Protein AF-A0AAE5CNC1-F1 (afdb_monomer_lite)

Structure (mmCIF, N/CA/C/O backbone):
data_AF-A0AAE5CNC1-F1
#
_entry.id   AF-A0AAE5CNC1-F1
#
loop_
_atom_site.group_PDB
_atom_site.id
_atom_site.type_symbol
_atom_site.label_atom_id
_atom_site.label_alt_id
_atom_site.label_comp_id
_atom_site.label_asym_id
_atom_site.label_entity_id
_atom_site.label_seq_id
_atom_site.pdbx_PDB_ins_code
_atom_site.Cartn_x
_atom_site.Cartn_y
_atom_site.Cartn_z
_atom_site.occupancy
_atom_site.B_iso_or_equiv
_atom_site.auth_seq_id
_atom_site.auth_comp_id
_atom_site.auth_asym_id
_atom_site.auth_atom_id
_atom_site.pdbx_PDB_model_num
ATOM 1 N N . MET A 1 1 ? -23.366 7.825 25.114 1.00 61.47 1 MET A N 1
ATOM 2 C CA . MET A 1 1 ? -22.881 6.528 25.658 1.00 61.47 1 MET A CA 1
ATOM 3 C C . MET A 1 1 ? -23.326 5.335 24.809 1.00 61.47 1 MET A C 1
ATOM 5 O O . MET A 1 1 ? -22.465 4.573 24.395 1.00 61.47 1 MET A O 1
ATOM 9 N N . LYS A 1 2 ? -24.623 5.188 24.485 1.00 72.31 2 LYS A N 1
ATOM 10 C CA . LYS A 1 2 ? -25.132 4.086 23.639 1.00 72.31 2 LYS A CA 1
ATOM 11 C C . LYS A 1 2 ? -24.480 4.024 22.246 1.00 72.31 2 LYS A C 1
ATOM 13 O O . LYS A 1 2 ? -24.086 2.941 21.824 1.00 72.31 2 LYS A O 1
ATOM 18 N N . ASP A 1 3 ? -24.280 5.164 21.584 1.00 74.81 3 ASP A N 1
ATOM 19 C CA . ASP A 1 3 ? -23.681 5.199 20.236 1.00 74.81 3 ASP A CA 1
ATOM 20 C C . ASP A 1 3 ? -22.188 4.860 20.231 1.00 74.81 3 ASP A C 1
ATOM 22 O O . ASP A 1 3 ? -21.718 4.138 19.355 1.00 74.81 3 ASP A O 1
ATOM 26 N N . VAL A 1 4 ? -21.455 5.285 21.265 1.00 76.81 4 VAL A N 1
ATOM 27 C CA . VAL A 1 4 ? -20.038 4.928 21.463 1.00 76.81 4 VAL A CA 1
ATOM 28 C C . VAL A 1 4 ? -19.889 3.420 21.672 1.00 76.81 4 VAL A C 1
ATOM 30 O O . VAL A 1 4 ? -19.055 2.787 21.029 1.00 76.81 4 VAL A O 1
ATOM 33 N N . VAL A 1 5 ? -20.738 2.822 22.515 1.00 81.81 5 VAL A N 1
ATOM 34 C CA . VAL A 1 5 ? -20.740 1.369 22.754 1.00 81.81 5 VAL A CA 1
ATOM 35 C C . VAL A 1 5 ? -21.107 0.606 21.478 1.00 81.81 5 VAL A C 1
ATOM 37 O O . VAL A 1 5 ? -20.430 -0.357 21.126 1.00 81.81 5 VAL A O 1
ATOM 40 N N . ARG A 1 6 ? -22.127 1.052 20.733 1.00 82.25 6 ARG A N 1
ATOM 41 C CA . ARG A 1 6 ? -22.517 0.444 19.450 1.00 82.25 6 ARG A CA 1
ATOM 42 C C . ARG A 1 6 ? -21.398 0.535 18.407 1.00 82.25 6 ARG A C 1
ATOM 44 O O . ARG A 1 6 ? -21.170 -0.439 17.688 1.00 82.25 6 ARG A O 1
ATOM 51 N N . SER A 1 7 ? -20.701 1.668 18.329 1.00 83.12 7 SER A N 1
ATOM 52 C CA . SER A 1 7 ? -19.554 1.856 17.433 1.00 83.12 7 SER A CA 1
ATOM 53 C C . SER A 1 7 ? -18.415 0.894 17.781 1.00 83.12 7 SER A C 1
ATOM 55 O O . SER A 1 7 ? -17.940 0.171 16.909 1.00 83.12 7 SER A O 1
ATOM 57 N N . LEU A 1 8 ? -18.065 0.776 19.068 1.00 87.12 8 LEU A N 1
ATOM 58 C CA . LEU A 1 8 ? -17.032 -0.152 19.539 1.00 87.12 8 LEU A CA 1
ATOM 59 C C . LEU A 1 8 ? -17.393 -1.622 19.273 1.00 87.12 8 LEU A C 1
ATOM 61 O O . LEU A 1 8 ? -16.544 -2.394 18.838 1.00 87.12 8 LEU A O 1
ATOM 65 N N . ILE A 1 9 ? -18.651 -2.017 19.492 1.00 89.38 9 ILE A N 1
ATOM 66 C CA . ILE A 1 9 ? -19.127 -3.365 19.143 1.00 89.38 9 ILE A CA 1
ATOM 67 C C . ILE A 1 9 ? -19.008 -3.590 17.631 1.00 89.38 9 ILE A C 1
ATOM 69 O O . ILE A 1 9 ? -18.544 -4.642 17.200 1.00 89.38 9 ILE A O 1
ATOM 73 N N . SER A 1 10 ? -19.390 -2.602 16.817 1.00 91.50 10 SER A N 1
ATOM 74 C CA . SER A 1 10 ? -19.303 -2.696 15.354 1.00 91.50 10 SER A CA 1
ATOM 75 C C . SER A 1 10 ? -17.859 -2.859 14.883 1.00 91.50 10 SER A C 1
ATOM 77 O O . SER A 1 10 ? -17.593 -3.697 14.023 1.00 91.50 10 SER A O 1
ATOM 79 N N . GLU A 1 11 ? -16.933 -2.118 15.492 1.00 93.38 11 GLU A N 1
ATOM 80 C CA . GLU A 1 11 ? -15.494 -2.222 15.257 1.00 93.38 11 GLU A CA 1
ATOM 81 C C . GLU A 1 11 ? -14.955 -3.602 15.654 1.00 93.38 11 GLU A C 1
ATOM 83 O O . GLU A 1 11 ? -14.288 -4.261 14.861 1.00 93.38 11 GLU A O 1
ATOM 88 N N . LEU A 1 12 ? -15.304 -4.097 16.845 1.00 92.88 12 LEU A N 1
ATOM 89 C CA . LEU A 1 12 ? -14.914 -5.433 17.302 1.00 92.88 12 LEU A CA 1
ATOM 90 C C . LEU A 1 12 ? -15.407 -6.541 16.367 1.00 92.88 12 LEU A C 1
ATOM 92 O O . LEU A 1 12 ? -14.723 -7.548 16.199 1.00 92.88 12 LEU A O 1
ATOM 96 N N . MET A 1 13 ? -16.565 -6.357 15.728 1.00 94.44 13 MET A N 1
ATOM 97 C CA . MET A 1 13 ? -17.105 -7.307 14.753 1.00 94.44 13 MET A CA 1
ATOM 98 C C . MET A 1 13 ? -16.387 -7.277 13.395 1.00 94.44 13 MET A C 1
ATOM 100 O O . MET A 1 13 ? -16.623 -8.171 12.579 1.00 94.44 13 MET A O 1
ATOM 104 N N . VAL A 1 14 ? -15.504 -6.308 13.127 1.00 95.44 14 VAL A N 1
ATOM 105 C CA . VAL A 1 14 ? -14.698 -6.268 11.893 1.00 95.44 14 VAL A CA 1
ATOM 106 C C . VAL A 1 14 ? -13.729 -7.439 11.841 1.00 95.44 14 VAL A C 1
ATOM 108 O O . VAL A 1 14 ? -13.707 -8.163 10.850 1.00 95.44 14 VAL A O 1
ATOM 111 N N . TYR A 1 15 ? -12.974 -7.672 12.913 1.00 93.56 15 TYR A N 1
ATOM 112 C CA . TYR A 1 15 ? -11.926 -8.694 12.966 1.00 93.56 15 TYR A CA 1
ATOM 113 C C . TYR A 1 15 ? -12.434 -10.132 12.728 1.00 93.56 15 TYR A C 1
ATOM 115 O O . TYR A 1 15 ? -11.883 -10.813 11.862 1.00 93.56 15 TYR A O 1
ATOM 123 N N . PRO A 1 16 ? -13.510 -10.623 13.381 1.00 93.38 16 PRO A N 1
ATOM 124 C CA . PRO A 1 16 ? -14.042 -11.947 13.067 1.00 93.38 16 PRO A CA 1
ATOM 125 C C . PRO A 1 16 ? -14.631 -12.016 11.651 1.00 93.38 16 PRO A C 1
ATOM 127 O O . PRO A 1 16 ? -14.512 -13.050 10.998 1.00 93.38 16 PRO A O 1
ATOM 130 N N . ARG A 1 17 ? -15.220 -10.931 11.119 1.00 94.50 17 ARG A N 1
ATOM 131 C CA . ARG A 1 17 ? -15.707 -10.891 9.725 1.00 94.50 17 ARG A CA 1
ATOM 132 C C . ARG A 1 17 ? -14.564 -10.922 8.715 1.00 94.50 17 ARG A C 1
ATOM 134 O O . ARG A 1 17 ? -14.703 -11.574 7.682 1.00 94.50 17 ARG A O 1
ATOM 141 N N . LEU A 1 18 ? -13.453 -10.257 9.012 1.00 92.94 18 LEU A N 1
ATOM 142 C CA . LEU A 1 18 ? -12.229 -10.305 8.222 1.00 92.94 18 LEU A CA 1
ATOM 143 C C . LEU A 1 18 ? -11.743 -11.760 8.108 1.00 92.94 18 LEU A C 1
ATOM 145 O O . LEU A 1 18 ? -11.615 -12.284 7.003 1.00 92.94 18 LEU A O 1
ATOM 149 N N . VAL A 1 19 ? -11.610 -12.456 9.239 1.00 91.62 19 VAL A N 1
ATOM 150 C CA . VAL A 1 19 ? -11.164 -13.858 9.264 1.00 91.62 19 VAL A CA 1
ATOM 151 C C . VAL A 1 19 ? -12.169 -14.801 8.594 1.00 91.62 19 VAL A C 1
ATOM 153 O O . VAL A 1 19 ? -11.776 -15.644 7.792 1.00 91.62 19 VAL A O 1
ATOM 156 N N . ALA A 1 20 ? -13.464 -14.671 8.890 1.00 93.31 20 ALA A N 1
ATOM 157 C CA . ALA A 1 20 ? -14.476 -15.631 8.446 1.00 93.31 20 ALA A CA 1
ATOM 158 C C . ALA A 1 20 ? -14.982 -15.397 7.014 1.00 93.31 20 ALA A C 1
ATOM 160 O O . ALA A 1 20 ? -15.420 -16.341 6.360 1.00 93.31 20 ALA A O 1
ATOM 161 N N . ARG A 1 21 ? -14.970 -14.151 6.518 1.00 95.12 21 ARG A N 1
ATOM 162 C CA . ARG A 1 21 ? -15.564 -13.796 5.214 1.00 95.12 21 ARG A CA 1
ATOM 163 C C . ARG A 1 21 ? -14.549 -13.299 4.197 1.00 95.12 21 ARG A C 1
ATOM 165 O O . ARG A 1 21 ? -14.706 -13.608 3.021 1.00 95.12 21 ARG A O 1
ATOM 172 N N . VAL A 1 22 ? -13.540 -12.536 4.616 1.00 96.38 22 VAL A N 1
ATOM 173 C CA . VAL A 1 22 ? -12.580 -11.915 3.689 1.00 96.38 22 VAL A CA 1
ATOM 174 C C . VAL A 1 22 ? -11.419 -12.860 3.392 1.00 96.38 22 VAL A C 1
ATOM 176 O O . VAL A 1 22 ? -11.155 -13.137 2.226 1.00 96.38 22 VAL A O 1
ATOM 179 N N . PHE A 1 23 ? -10.766 -13.420 4.416 1.00 95.31 23 PHE A N 1
ATOM 180 C CA . PHE A 1 23 ? -9.594 -14.287 4.223 1.00 95.31 23 PHE A CA 1
ATOM 181 C C . PHE A 1 23 ? -9.854 -15.495 3.306 1.00 95.31 23 PHE A C 1
ATOM 183 O O . PHE A 1 23 ? -9.006 -15.762 2.455 1.00 95.31 23 PHE A O 1
ATOM 190 N N . PRO A 1 24 ? -10.997 -16.212 3.385 1.00 96.50 24 PRO A N 1
ATOM 191 C CA . PRO A 1 24 ? -11.275 -17.307 2.456 1.00 96.50 24 PRO A CA 1
ATOM 192 C C . PRO A 1 24 ? -11.389 -16.843 1.000 1.00 96.50 24 PRO A C 1
ATOM 194 O O . PRO A 1 24 ? -10.926 -17.541 0.101 1.00 96.50 24 PRO A O 1
ATOM 197 N N . LEU A 1 25 ? -11.970 -15.661 0.762 1.00 98.19 25 LEU A N 1
ATOM 198 C CA . LEU A 1 25 ? -12.067 -15.084 -0.580 1.00 98.19 25 LEU A CA 1
ATOM 199 C C . LEU A 1 25 ? -10.680 -14.700 -1.099 1.00 98.19 25 LEU A C 1
ATOM 201 O O . LEU A 1 25 ? -10.316 -15.125 -2.189 1.00 98.19 25 LEU A O 1
ATOM 205 N N . VAL A 1 26 ? -9.881 -13.996 -0.293 1.00 98.12 26 VAL A N 1
ATOM 206 C CA . VAL A 1 26 ? -8.509 -13.606 -0.656 1.00 98.12 26 VAL A CA 1
ATOM 207 C C . VAL A 1 26 ? -7.654 -14.829 -0.987 1.00 98.12 26 VAL A C 1
ATOM 209 O O . VAL A 1 26 ? -7.031 -14.870 -2.042 1.00 98.12 26 VAL A O 1
ATOM 212 N N . ARG A 1 27 ? -7.671 -15.871 -0.143 1.00 96.75 27 ARG A N 1
ATOM 213 C CA . ARG A 1 27 ? -6.916 -17.113 -0.392 1.00 96.75 27 ARG A CA 1
ATOM 214 C C . ARG A 1 27 ? -7.336 -17.806 -1.683 1.00 96.75 27 ARG A C 1
ATOM 216 O O . ARG A 1 27 ? -6.489 -18.370 -2.370 1.00 96.75 27 ARG A O 1
ATOM 223 N N . ARG A 1 28 ? -8.627 -17.775 -2.019 1.00 98.00 28 ARG A N 1
ATOM 224 C CA . ARG A 1 28 ? -9.132 -18.353 -3.267 1.00 98.00 28 ARG A CA 1
ATOM 225 C C . ARG A 1 28 ? -8.610 -17.592 -4.485 1.00 98.00 28 ARG A C 1
ATOM 227 O O . ARG A 1 28 ? -8.131 -18.238 -5.415 1.00 98.00 28 ARG A O 1
ATOM 234 N N . GLU A 1 29 ? -8.677 -16.261 -4.466 1.00 98.56 29 GLU A N 1
ATOM 235 C CA . GLU A 1 29 ? -8.161 -15.425 -5.558 1.00 98.56 29 GLU A CA 1
ATOM 236 C C . GLU A 1 29 ? -6.632 -15.574 -5.688 1.00 98.56 29 GLU A C 1
ATOM 238 O O . GLU A 1 29 ? -6.137 -15.892 -6.767 1.00 98.56 29 GLU A O 1
ATOM 243 N N . LEU A 1 30 ? -5.875 -15.487 -4.586 1.00 98.31 30 LEU A N 1
ATOM 244 C CA . LEU A 1 30 ? -4.420 -15.709 -4.596 1.00 98.31 30 LEU A CA 1
ATOM 245 C C . LEU A 1 30 ? -4.040 -17.123 -5.050 1.00 98.31 30 LEU A C 1
ATOM 247 O O . LEU A 1 30 ? -3.060 -17.299 -5.763 1.00 98.31 30 LEU A O 1
ATOM 251 N N . GLY A 1 31 ? -4.816 -18.145 -4.682 1.00 98.06 31 GLY A N 1
ATOM 252 C CA . GLY A 1 31 ? -4.588 -19.515 -5.140 1.00 98.06 31 GLY A CA 1
ATOM 253 C C . GLY A 1 31 ? -4.765 -19.674 -6.653 1.00 98.06 31 GLY A C 1
ATOM 254 O O . GLY A 1 31 ? -4.045 -20.455 -7.273 1.00 98.06 31 GLY A O 1
ATOM 255 N N . MET A 1 32 ? -5.698 -18.932 -7.257 1.00 98.31 32 MET A N 1
ATOM 256 C CA . MET A 1 32 ? -5.848 -18.865 -8.712 1.00 98.31 32 MET A CA 1
ATOM 257 C C . MET A 1 32 ? -4.643 -18.178 -9.359 1.00 98.31 32 MET A C 1
ATOM 259 O O . MET A 1 32 ? -4.041 -18.757 -10.265 1.00 98.31 32 MET A O 1
ATOM 263 N N . TRP A 1 33 ? -4.251 -17.003 -8.860 1.00 98.62 33 TRP A N 1
ATOM 264 C CA . TRP A 1 33 ? -3.103 -16.264 -9.389 1.00 98.62 33 TRP A CA 1
ATOM 265 C C . TRP A 1 33 ? -1.793 -17.024 -9.225 1.00 98.62 33 TRP A C 1
ATOM 267 O O . TRP A 1 33 ? -1.011 -17.080 -10.164 1.00 98.62 33 TRP A O 1
ATOM 277 N N . LYS A 1 34 ? -1.601 -17.741 -8.114 1.00 98.50 34 LYS A N 1
ATOM 278 C CA . LYS A 1 34 ? -0.426 -18.593 -7.897 1.00 98.50 34 LYS A CA 1
ATOM 279 C C . LYS A 1 34 ? -0.315 -19.709 -8.935 1.00 98.50 34 LYS A C 1
ATOM 281 O O . LYS A 1 34 ? 0.782 -19.991 -9.407 1.00 98.50 34 LYS A O 1
ATOM 286 N N . ARG A 1 35 ? -1.435 -20.344 -9.311 1.00 98.44 35 ARG A N 1
ATOM 287 C CA . ARG A 1 35 ? -1.434 -21.359 -10.381 1.00 98.44 35 ARG A CA 1
ATOM 288 C C . ARG A 1 35 ? -1.055 -20.747 -11.724 1.00 98.44 35 ARG A C 1
ATOM 290 O O . ARG A 1 35 ? -0.232 -21.324 -12.419 1.00 98.44 35 ARG A O 1
ATOM 297 N N . ARG A 1 36 ? -1.610 -19.576 -12.057 1.00 98.44 36 ARG A N 1
ATOM 298 C CA . ARG A 1 36 ? -1.280 -18.869 -13.302 1.00 98.44 36 ARG A CA 1
ATOM 299 C C . ARG A 1 36 ? 0.183 -18.419 -13.331 1.00 98.44 36 ARG A C 1
ATOM 301 O O . ARG A 1 36 ? 0.847 -18.631 -14.334 1.00 98.44 36 ARG A O 1
ATOM 308 N N . ALA A 1 37 ? 0.694 -17.886 -12.221 1.00 98.38 37 ALA A N 1
ATOM 309 C CA . ALA A 1 37 ? 2.098 -17.519 -12.068 1.00 98.38 37 ALA A CA 1
ATOM 310 C C . ALA A 1 37 ? 3.024 -18.724 -12.295 1.00 98.38 37 ALA A C 1
ATOM 312 O O . ALA A 1 37 ? 4.051 -18.599 -12.948 1.00 98.38 37 ALA A O 1
ATOM 313 N N . GLY A 1 38 ? 2.636 -19.921 -11.839 1.00 98.19 38 GLY A N 1
ATOM 314 C CA . GLY A 1 38 ? 3.379 -21.161 -12.091 1.00 98.19 38 GLY A CA 1
ATOM 315 C C . GLY A 1 38 ? 3.513 -21.547 -13.571 1.00 98.19 38 GLY A C 1
ATOM 316 O O . GLY A 1 38 ? 4.393 -22.338 -13.900 1.00 98.19 38 GLY A O 1
ATOM 317 N N . CYS A 1 39 ? 2.683 -20.982 -14.450 1.00 97.88 39 CYS A N 1
ATOM 318 C CA . CYS A 1 39 ? 2.720 -21.196 -15.896 1.00 97.88 39 CYS A CA 1
ATOM 319 C C . CYS A 1 39 ? 3.469 -20.095 -16.662 1.00 97.88 39 CYS A C 1
ATOM 321 O O . CYS A 1 39 ? 3.536 -20.178 -17.884 1.00 97.88 39 CYS A O 1
ATOM 323 N N . ILE A 1 40 ? 4.013 -19.077 -15.982 1.00 98.38 40 ILE A N 1
ATOM 324 C CA . ILE A 1 40 ? 4.817 -18.028 -16.624 1.00 98.38 40 ILE A CA 1
ATOM 325 C C . ILE A 1 40 ? 6.015 -18.684 -17.344 1.00 98.38 40 ILE A C 1
ATOM 327 O O . ILE A 1 40 ? 6.730 -19.441 -16.682 1.00 98.38 40 ILE A O 1
ATOM 331 N N . PRO A 1 41 ? 6.263 -18.424 -18.645 1.00 96.94 41 PRO A N 1
ATOM 332 C CA . PRO A 1 41 ? 7.371 -19.030 -19.392 1.00 96.94 41 PRO A CA 1
ATOM 333 C C . PRO A 1 41 ? 8.751 -18.629 -18.857 1.00 96.94 41 PRO A C 1
ATOM 335 O O . PRO A 1 41 ? 9.569 -19.496 -18.528 1.00 96.94 41 PRO A O 1
ATOM 338 N N . ASP A 1 42 ? 8.983 -17.324 -18.698 1.00 95.62 42 ASP A N 1
ATOM 339 C CA . ASP A 1 42 ? 10.245 -16.777 -18.202 1.00 95.62 42 ASP A CA 1
ATOM 340 C C . ASP A 1 42 ? 10.531 -17.233 -16.760 1.00 95.62 42 ASP A C 1
ATOM 342 O O . ASP A 1 42 ? 9.714 -17.073 -15.849 1.00 95.62 42 ASP A O 1
ATOM 346 N N . GLY A 1 43 ? 11.697 -17.845 -16.544 1.00 94.44 43 GLY A N 1
ATOM 347 C CA . GLY A 1 43 ? 12.048 -18.443 -15.258 1.00 94.44 43 GLY A CA 1
ATOM 348 C C . GLY A 1 43 ? 12.155 -17.432 -14.118 1.00 94.44 43 GLY A C 1
ATOM 349 O O . GLY A 1 43 ? 11.715 -17.728 -13.002 1.00 94.44 43 GLY A O 1
ATOM 350 N N . GLU A 1 44 ? 12.692 -16.247 -14.396 1.00 92.69 44 GLU A N 1
ATOM 351 C CA . GLU A 1 44 ? 12.873 -15.206 -13.392 1.00 92.69 44 GLU A CA 1
ATOM 352 C C . GLU A 1 44 ? 11.552 -14.484 -13.122 1.00 92.69 44 GLU A C 1
ATOM 354 O O . GLU A 1 44 ? 11.161 -14.354 -11.961 1.00 92.69 44 GLU A O 1
ATOM 359 N N . LEU A 1 45 ? 10.787 -14.115 -14.158 1.00 95.88 45 LEU A N 1
ATOM 360 C CA . LEU A 1 45 ? 9.457 -13.519 -13.975 1.00 95.88 45 LEU A CA 1
ATOM 361 C C . LEU A 1 45 ? 8.525 -14.456 -13.194 1.00 95.88 45 LEU A C 1
ATOM 363 O O . LEU A 1 45 ? 7.827 -14.005 -12.282 1.00 95.88 45 LEU A O 1
ATOM 367 N N . ARG A 1 46 ? 8.566 -15.766 -13.484 1.00 97.44 46 ARG A N 1
ATOM 368 C CA . ARG A 1 46 ? 7.832 -16.802 -12.739 1.00 97.44 46 ARG A CA 1
ATOM 369 C C . ARG A 1 46 ? 8.216 -16.818 -11.268 1.00 97.44 46 ARG A C 1
ATOM 371 O O . ARG A 1 46 ? 7.343 -16.826 -10.397 1.00 97.44 46 ARG A O 1
ATOM 378 N N . LYS A 1 47 ? 9.519 -16.839 -10.981 1.00 96.12 47 LYS A N 1
ATOM 379 C CA . LYS A 1 47 ? 10.045 -16.834 -9.613 1.00 96.12 47 LYS A CA 1
ATOM 380 C C . LYS A 1 47 ? 9.570 -15.595 -8.854 1.00 96.12 47 LYS A C 1
ATOM 382 O O . LYS A 1 47 ? 9.064 -15.742 -7.743 1.00 96.12 47 LYS A O 1
ATOM 387 N N . GLN A 1 48 ? 9.669 -14.412 -9.460 1.00 96.25 48 GLN A N 1
ATOM 388 C CA . GLN A 1 48 ? 9.277 -13.156 -8.819 1.00 96.25 48 GLN A CA 1
ATOM 389 C C . GLN A 1 48 ? 7.763 -13.063 -8.574 1.00 96.25 48 GLN A C 1
ATOM 391 O O . GLN A 1 48 ? 7.353 -12.639 -7.492 1.00 96.25 48 GLN A O 1
ATOM 396 N N . ALA A 1 49 ? 6.930 -13.539 -9.507 1.00 97.19 49 ALA A N 1
ATOM 397 C CA . ALA A 1 49 ? 5.473 -13.591 -9.340 1.00 97.19 49 ALA A CA 1
ATOM 398 C C . ALA A 1 49 ? 5.026 -14.591 -8.256 1.00 97.19 49 ALA A C 1
ATOM 400 O O . ALA A 1 49 ? 4.100 -14.332 -7.488 1.00 97.19 49 ALA A O 1
ATOM 401 N N . LEU A 1 50 ? 5.678 -15.754 -8.167 1.00 97.88 50 LEU A N 1
ATOM 402 C CA . LEU A 1 50 ? 5.393 -16.727 -7.108 1.00 97.88 50 LEU A CA 1
ATOM 403 C C . LEU A 1 50 ? 5.845 -16.212 -5.738 1.00 97.88 50 LEU A C 1
ATOM 405 O O . LEU A 1 50 ? 5.123 -16.398 -4.752 1.00 97.88 50 LEU A O 1
ATOM 409 N N . ALA A 1 51 ? 7.011 -15.560 -5.687 1.00 95.31 51 ALA A N 1
ATOM 410 C CA . ALA A 1 51 ? 7.543 -14.948 -4.479 1.00 95.31 51 ALA A CA 1
ATOM 411 C C . ALA A 1 51 ? 6.580 -13.883 -3.944 1.00 95.31 51 ALA A C 1
ATOM 413 O O . ALA A 1 51 ? 6.172 -14.003 -2.789 1.00 95.31 51 ALA A O 1
ATOM 414 N N . SER A 1 52 ? 6.129 -12.942 -4.789 1.00 94.56 52 SER A N 1
ATOM 415 C CA . SER A 1 52 ? 5.226 -11.856 -4.382 1.00 94.56 52 SER A CA 1
ATOM 416 C C . SER A 1 52 ? 3.933 -12.379 -3.750 1.00 94.56 52 SER A C 1
ATOM 418 O O . SER A 1 52 ? 3.514 -11.893 -2.707 1.00 94.56 52 SER A O 1
ATOM 420 N N . ILE A 1 53 ? 3.343 -13.455 -4.280 1.00 94.62 53 ILE A N 1
ATOM 421 C CA . ILE A 1 53 ? 2.153 -14.067 -3.669 1.00 94.62 53 ILE A CA 1
ATOM 422 C C . ILE A 1 53 ? 2.481 -14.756 -2.338 1.00 94.62 53 ILE A C 1
ATOM 424 O O . ILE A 1 53 ? 1.690 -14.698 -1.395 1.00 94.62 53 ILE A O 1
ATOM 428 N N . SER A 1 54 ? 3.601 -15.477 -2.266 1.00 89.88 54 SER A N 1
ATOM 429 C CA . SER A 1 54 ? 3.925 -16.308 -1.102 1.00 89.88 54 SER A CA 1
ATOM 430 C C . SER A 1 54 ? 4.350 -15.510 0.130 1.00 89.88 54 SER A C 1
ATOM 432 O O . SER A 1 54 ? 3.939 -15.871 1.231 1.00 89.88 54 SER A O 1
ATOM 434 N N . SER A 1 55 ? 5.120 -14.433 -0.047 1.00 85.44 55 SER A N 1
ATOM 435 C CA . SER A 1 55 ? 5.642 -13.621 1.056 1.00 85.44 55 SER A CA 1
ATOM 436 C C . SER A 1 55 ? 4.757 -12.421 1.392 1.00 85.44 55 SER A C 1
ATOM 438 O O . SER A 1 55 ? 4.740 -12.003 2.544 1.00 85.44 55 SER A O 1
ATOM 440 N N . LYS A 1 56 ? 3.971 -11.901 0.435 1.00 89.94 56 LYS A N 1
ATOM 441 C CA . LYS A 1 56 ? 3.203 -10.649 0.597 1.00 89.94 56 LYS A CA 1
ATOM 442 C C . LYS A 1 56 ? 1.679 -10.846 0.649 1.00 89.94 56 LYS A C 1
ATOM 444 O O . LYS A 1 56 ? 0.905 -9.894 0.589 1.00 89.94 56 LYS A O 1
ATOM 449 N N . ALA A 1 57 ? 1.197 -12.078 0.865 1.00 88.50 57 ALA A N 1
ATOM 450 C CA . ALA A 1 57 ? -0.243 -12.386 0.949 1.00 88.50 57 ALA A CA 1
ATOM 451 C C . ALA A 1 57 ? -1.015 -11.531 1.980 1.00 88.50 57 ALA A C 1
ATOM 453 O O . ALA A 1 57 ? -2.227 -11.318 1.843 1.00 88.50 57 ALA A O 1
ATOM 454 N N . PHE A 1 58 ? -0.338 -11.051 3.027 1.00 89.38 58 PHE A N 1
ATOM 455 C CA . PHE A 1 58 ? -0.945 -10.213 4.056 1.00 89.38 58 PHE A CA 1
ATOM 456 C C . PHE A 1 58 ? -1.340 -8.819 3.558 1.00 89.38 58 PHE A C 1
ATOM 458 O O . PHE A 1 58 ? -2.337 -8.295 4.060 1.00 89.38 58 PHE A O 1
ATOM 465 N N . HIS A 1 59 ? -0.689 -8.273 2.523 1.00 93.50 59 HIS A N 1
ATOM 466 C CA . HIS A 1 59 ? -1.109 -7.019 1.885 1.00 93.50 59 HIS A CA 1
ATOM 467 C C . HIS A 1 59 ? -2.527 -7.146 1.315 1.00 93.50 59 HIS A C 1
ATOM 469 O O . HIS A 1 59 ? -3.413 -6.340 1.610 1.00 93.50 59 HIS A O 1
ATOM 475 N N . CYS A 1 60 ? -2.789 -8.233 0.581 1.00 95.81 60 CYS A N 1
ATOM 476 C CA . CYS A 1 60 ? -4.110 -8.540 0.033 1.00 95.81 60 CYS A CA 1
ATOM 477 C C . CYS A 1 60 ? -5.164 -8.747 1.132 1.00 95.81 60 CYS A C 1
ATOM 479 O O . CYS A 1 60 ? -6.304 -8.286 1.009 1.00 95.81 60 CYS A O 1
ATOM 481 N N . MET A 1 61 ? -4.797 -9.444 2.214 1.00 92.25 61 MET A N 1
ATOM 482 C CA . MET A 1 61 ? -5.684 -9.691 3.355 1.00 92.25 61 MET A CA 1
ATOM 483 C C . MET A 1 61 ? -6.051 -8.396 4.088 1.00 92.25 61 MET A C 1
ATOM 485 O O . MET A 1 61 ? -7.228 -8.182 4.383 1.00 92.25 61 MET A O 1
ATOM 489 N N . GLY A 1 62 ? -5.062 -7.538 4.346 1.00 91.00 62 GLY A N 1
ATOM 490 C CA . GLY A 1 62 ? -5.232 -6.243 4.996 1.00 91.00 62 GLY A CA 1
ATOM 491 C C . GLY A 1 62 ? -6.060 -5.281 4.150 1.00 91.00 62 GLY A C 1
ATOM 492 O O . GLY A 1 62 ? -7.092 -4.803 4.616 1.00 91.00 62 GLY A O 1
ATOM 493 N N . GLY A 1 63 ? -5.685 -5.060 2.885 1.00 94.06 63 GLY A N 1
ATOM 494 C CA . GLY A 1 63 ? -6.401 -4.151 1.981 1.00 94.06 63 GLY A CA 1
ATOM 495 C C . GLY A 1 63 ? -7.868 -4.540 1.769 1.00 94.06 63 GLY A C 1
ATOM 496 O O . GLY A 1 63 ? -8.755 -3.685 1.730 1.00 94.06 63 GLY A O 1
ATOM 497 N N . SER A 1 64 ? -8.156 -5.845 1.738 1.00 97.62 64 SER A N 1
ATOM 498 C CA . SER A 1 64 ? -9.509 -6.371 1.523 1.00 97.62 64 SER A CA 1
ATOM 499 C C . SER A 1 64 ? -10.475 -6.151 2.695 1.00 97.62 64 SER A C 1
ATOM 501 O O . SER A 1 64 ? -11.679 -6.363 2.530 1.00 97.62 64 SER A O 1
ATOM 503 N N . VAL A 1 65 ? -10.013 -5.688 3.867 1.00 96.44 65 VAL A N 1
ATOM 504 C CA . VAL A 1 65 ? -10.912 -5.313 4.978 1.00 96.44 65 VAL A CA 1
ATOM 505 C C . VAL A 1 65 ? -11.898 -4.217 4.562 1.00 96.44 65 VAL A C 1
ATOM 507 O O . VAL A 1 65 ? -13.048 -4.217 5.001 1.00 96.44 65 VAL A O 1
ATOM 510 N N . LEU A 1 66 ? -11.483 -3.324 3.657 1.00 96.81 66 LEU A N 1
ATOM 511 C CA . LEU A 1 66 ? -12.284 -2.196 3.179 1.00 96.81 66 LEU A CA 1
ATOM 512 C C . LEU A 1 66 ? -13.492 -2.643 2.356 1.00 96.81 66 LEU A C 1
ATOM 514 O O . LEU A 1 66 ? -14.514 -1.958 2.343 1.00 96.81 66 LEU A O 1
ATOM 518 N N . ALA A 1 67 ? -13.441 -3.841 1.768 1.00 96.69 67 ALA A N 1
ATOM 519 C CA . ALA A 1 67 ? -14.574 -4.421 1.059 1.00 96.69 67 ALA A CA 1
ATOM 520 C C . ALA A 1 67 ? -15.773 -4.702 1.988 1.00 96.69 67 ALA A C 1
ATOM 522 O O . ALA A 1 67 ? -16.908 -4.808 1.521 1.00 96.69 67 ALA A O 1
ATOM 523 N N . LEU A 1 68 ? -15.562 -4.756 3.313 1.00 94.62 68 LEU A N 1
ATOM 524 C CA . LEU A 1 68 ? -16.644 -4.830 4.301 1.00 94.62 68 LEU A CA 1
ATOM 525 C C . LEU A 1 68 ? -17.492 -3.552 4.367 1.00 94.62 68 LEU A C 1
ATOM 527 O O . LEU A 1 68 ? -18.584 -3.609 4.935 1.00 94.62 68 LEU A O 1
ATOM 531 N N . LEU A 1 69 ? -17.051 -2.435 3.765 1.00 88.69 69 LEU A N 1
ATOM 532 C CA . LEU A 1 69 ? -17.909 -1.264 3.563 1.00 88.69 69 LEU A CA 1
ATOM 533 C C . LEU A 1 69 ? -19.146 -1.633 2.747 1.00 88.69 69 LEU A C 1
ATOM 535 O O . LEU A 1 69 ? -20.216 -1.124 3.050 1.00 88.69 69 LEU A O 1
ATOM 539 N N . ASN A 1 70 ? -19.036 -2.534 1.767 1.00 88.62 70 ASN A N 1
ATOM 540 C CA . ASN A 1 70 ? -20.151 -2.909 0.900 1.00 88.62 70 ASN A CA 1
ATOM 541 C C . ASN A 1 70 ? -20.307 -4.440 0.819 1.00 88.62 70 ASN A C 1
ATOM 543 O O . ASN A 1 70 ? -19.869 -5.067 -0.150 1.00 88.62 70 ASN A O 1
ATOM 547 N N . PRO A 1 71 ? -20.953 -5.069 1.824 1.00 89.56 71 PRO A N 1
ATOM 548 C CA . PRO A 1 71 ? -21.126 -6.520 1.872 1.00 89.56 71 PRO A CA 1
ATOM 549 C C . PRO A 1 71 ? -21.780 -7.147 0.625 1.00 89.56 71 PRO A C 1
ATOM 551 O O . PRO A 1 71 ? -21.344 -8.237 0.249 1.00 89.56 71 PRO A O 1
ATOM 554 N N . PRO A 1 72 ? -22.767 -6.509 -0.045 1.00 91.06 72 PRO A N 1
ATOM 555 C CA . PRO A 1 72 ? -23.295 -6.999 -1.323 1.00 91.06 72 PRO A CA 1
ATOM 556 C C . PRO A 1 72 ? -22.238 -7.152 -2.428 1.00 91.06 72 PRO A C 1
ATOM 558 O O . PRO A 1 72 ? -22.284 -8.113 -3.192 1.00 91.06 72 PRO A O 1
ATOM 561 N N . HIS A 1 73 ? -21.252 -6.252 -2.483 1.00 93.88 73 HIS A N 1
ATOM 562 C CA . HIS A 1 73 ? -20.183 -6.261 -3.489 1.00 93.88 73 HIS A CA 1
ATOM 563 C C . HIS A 1 73 ? -18.888 -6.918 -3.000 1.00 93.88 73 HIS A C 1
ATOM 565 O O . HIS A 1 73 ? -17.909 -6.955 -3.744 1.00 93.88 73 HIS A O 1
ATOM 571 N N . LEU A 1 74 ? -18.879 -7.486 -1.787 1.00 96.12 74 LEU A N 1
ATOM 572 C CA . LEU A 1 74 ? -17.690 -8.016 -1.113 1.00 96.12 74 LEU A CA 1
ATOM 573 C C . LEU A 1 74 ? -16.822 -8.889 -2.027 1.00 96.12 74 LEU A C 1
ATOM 575 O O . LEU A 1 74 ? -15.621 -8.676 -2.122 1.00 96.12 74 LEU A O 1
ATOM 579 N N . ARG A 1 75 ? -17.423 -9.856 -2.731 1.00 97.12 75 ARG A N 1
ATOM 580 C CA . ARG A 1 75 ? -16.674 -10.772 -3.605 1.00 97.12 75 ARG A CA 1
ATOM 581 C C . ARG A 1 75 ? -16.024 -10.049 -4.788 1.00 97.12 75 ARG A C 1
ATOM 583 O O . ARG A 1 75 ? -14.877 -10.346 -5.094 1.00 97.12 75 ARG A O 1
ATOM 590 N N . LYS A 1 76 ? -16.742 -9.121 -5.432 1.00 96.94 76 LYS A N 1
ATOM 591 C CA . LYS A 1 76 ? -16.212 -8.326 -6.551 1.00 96.94 76 LYS A CA 1
ATOM 592 C C . LYS A 1 76 ? -15.076 -7.416 -6.069 1.00 96.94 76 LYS A C 1
ATOM 594 O O . LYS A 1 76 ? -14.007 -7.413 -6.662 1.00 96.94 76 LYS A O 1
ATOM 599 N N . LEU A 1 77 ? -15.278 -6.722 -4.949 1.00 97.81 77 LEU A N 1
ATOM 600 C CA . LEU A 1 77 ? -14.275 -5.830 -4.363 1.00 97.81 77 LEU A CA 1
ATOM 601 C C . LEU A 1 77 ? -13.008 -6.576 -3.936 1.00 97.81 77 LEU A C 1
ATOM 603 O O . LEU A 1 77 ? -11.917 -6.125 -4.260 1.00 97.81 77 LEU A O 1
ATOM 607 N N . VAL A 1 78 ? -13.131 -7.737 -3.279 1.00 98.56 78 VAL A N 1
ATOM 608 C CA . VAL A 1 78 ? -11.966 -8.575 -2.938 1.00 98.56 78 VAL A CA 1
ATOM 609 C C . VAL A 1 78 ? -11.212 -8.994 -4.199 1.00 98.56 78 VAL A C 1
ATOM 611 O O . VAL A 1 78 ? -9.989 -8.925 -4.214 1.00 98.56 78 VAL A O 1
ATOM 614 N N . LYS A 1 79 ? -11.921 -9.373 -5.269 1.00 98.38 79 LYS A N 1
ATOM 615 C CA . LYS A 1 79 ? -11.303 -9.742 -6.550 1.00 98.38 79 LYS A CA 1
ATOM 616 C C . LYS A 1 79 ? -10.451 -8.602 -7.122 1.00 98.38 79 LYS A C 1
ATOM 618 O O . LYS A 1 79 ? -9.283 -8.816 -7.429 1.00 98.38 79 LYS A O 1
ATOM 623 N N . ALA A 1 80 ? -11.004 -7.387 -7.174 1.00 98.44 80 ALA A N 1
ATOM 624 C CA . ALA A 1 80 ? -10.289 -6.203 -7.653 1.00 98.44 80 ALA A CA 1
ATOM 625 C C . ALA A 1 80 ? -9.097 -5.827 -6.760 1.00 98.44 80 ALA A C 1
ATOM 627 O O . ALA A 1 80 ? -8.013 -5.570 -7.271 1.00 98.44 80 ALA A O 1
ATOM 628 N N . ILE A 1 81 ? -9.282 -5.820 -5.435 1.00 98.69 81 ILE A N 1
ATOM 629 C CA . ILE A 1 81 ? -8.222 -5.474 -4.475 1.00 98.69 81 ILE A CA 1
ATOM 630 C C . ILE A 1 81 ? -7.068 -6.473 -4.565 1.00 98.69 81 ILE A C 1
ATOM 632 O O . ILE A 1 81 ? -5.917 -6.055 -4.630 1.00 98.69 81 ILE A O 1
ATOM 636 N N . VAL A 1 82 ? -7.362 -7.778 -4.609 1.00 98.81 82 VAL A N 1
ATOM 637 C CA . VAL A 1 82 ? -6.329 -8.814 -4.750 1.00 98.81 82 VAL A CA 1
ATOM 638 C C . VAL A 1 82 ? -5.579 -8.646 -6.065 1.00 98.81 82 VAL A C 1
ATOM 640 O O . VAL A 1 82 ? -4.356 -8.711 -6.054 1.00 98.81 82 VAL A O 1
ATOM 643 N N . ALA A 1 83 ? -6.272 -8.393 -7.177 1.00 98.75 83 ALA A N 1
ATOM 644 C CA . ALA A 1 83 ? -5.620 -8.170 -8.463 1.00 98.75 83 ALA A CA 1
ATOM 645 C C . ALA A 1 83 ? -4.684 -6.946 -8.426 1.00 98.75 83 ALA A C 1
ATOM 647 O O . ALA A 1 83 ? -3.494 -7.091 -8.693 1.00 98.75 83 ALA A O 1
ATOM 648 N N . VAL A 1 84 ? -5.176 -5.774 -8.001 1.00 98.81 84 VAL A N 1
ATOM 649 C CA . VAL A 1 84 ? -4.372 -4.536 -7.912 1.00 98.81 84 VAL A CA 1
ATOM 650 C C . VAL A 1 84 ? -3.186 -4.695 -6.958 1.00 98.81 84 VAL A C 1
ATOM 652 O O . VAL A 1 84 ? -2.075 -4.283 -7.287 1.00 98.81 84 VAL A O 1
ATOM 655 N N . GLN A 1 85 ? -3.392 -5.308 -5.789 1.00 98.69 85 GLN A N 1
ATOM 656 C CA . GLN A 1 85 ? -2.307 -5.521 -4.832 1.00 98.69 85 GLN A CA 1
ATOM 657 C C . GLN A 1 85 ? -1.282 -6.536 -5.351 1.00 98.69 85 GLN A C 1
ATOM 659 O O . GLN A 1 85 ? -0.091 -6.322 -5.184 1.00 98.69 85 GLN A O 1
ATOM 664 N N . THR A 1 86 ? -1.719 -7.592 -6.045 1.00 98.62 86 THR A N 1
ATOM 665 C CA . THR A 1 86 ? -0.802 -8.574 -6.650 1.00 98.62 86 THR A CA 1
ATOM 666 C C . THR A 1 86 ? 0.025 -7.943 -7.772 1.00 98.62 86 THR A C 1
ATOM 668 O O . THR A 1 86 ? 1.199 -8.276 -7.899 1.00 98.62 86 THR A O 1
ATOM 671 N N . VAL A 1 87 ? -0.543 -7.009 -8.553 1.00 98.62 87 VAL A N 1
ATOM 672 C CA . VAL A 1 87 ? 0.231 -6.186 -9.502 1.00 98.62 87 VAL A CA 1
ATOM 673 C C . VAL A 1 87 ? 1.301 -5.399 -8.749 1.00 98.62 87 VAL A C 1
ATOM 675 O O . VAL A 1 87 ? 2.473 -5.533 -9.063 1.00 98.62 87 VAL A O 1
ATOM 678 N N . SER A 1 88 ? 0.915 -4.634 -7.726 1.00 98.25 88 SER A N 1
ATOM 679 C CA . SER A 1 88 ? 1.842 -3.845 -6.902 1.00 98.25 88 SER A CA 1
ATOM 680 C C . SER A 1 88 ? 2.987 -4.691 -6.326 1.00 98.25 88 SER A C 1
ATOM 682 O O . SER A 1 88 ? 4.149 -4.379 -6.570 1.00 98.25 88 SER A O 1
ATOM 684 N N . ASP A 1 89 ? 2.673 -5.799 -5.650 1.00 97.75 89 ASP A N 1
ATOM 685 C CA . ASP A 1 89 ? 3.666 -6.673 -5.014 1.00 97.75 89 ASP A CA 1
ATOM 686 C C . ASP A 1 89 ? 4.592 -7.353 -6.038 1.00 97.75 89 ASP A C 1
ATOM 688 O O . ASP A 1 89 ? 5.766 -7.598 -5.760 1.00 97.75 89 ASP A O 1
ATOM 692 N N . TYR A 1 90 ? 4.065 -7.696 -7.218 1.00 97.94 90 TYR A N 1
ATOM 693 C CA . TYR A 1 90 ? 4.856 -8.287 -8.292 1.00 97.94 90 TYR A CA 1
ATOM 694 C C . TYR A 1 90 ? 5.808 -7.267 -8.920 1.00 97.94 90 TYR A C 1
ATOM 696 O O . TYR A 1 90 ? 6.984 -7.570 -9.092 1.00 97.94 90 TYR A O 1
ATOM 704 N N . LEU A 1 91 ? 5.329 -6.058 -9.220 1.00 96.81 91 LEU A N 1
ATOM 705 C CA . LEU A 1 91 ? 6.147 -4.993 -9.801 1.00 96.81 91 LEU A CA 1
ATOM 706 C C . LEU A 1 91 ? 7.254 -4.516 -8.858 1.00 96.81 91 LEU A C 1
ATOM 708 O O . LEU A 1 91 ? 8.357 -4.245 -9.322 1.00 96.81 91 LEU A O 1
ATOM 712 N N . ASP A 1 92 ? 6.977 -4.463 -7.556 1.00 94.25 92 ASP A N 1
ATOM 713 C CA . ASP A 1 92 ? 7.970 -4.184 -6.516 1.00 94.25 92 ASP A CA 1
ATOM 714 C C . ASP A 1 92 ? 9.117 -5.210 -6.575 1.00 94.25 92 ASP A C 1
ATOM 716 O O . ASP A 1 92 ? 10.265 -4.833 -6.790 1.00 94.25 92 ASP A O 1
ATOM 720 N N . ASN A 1 93 ? 8.797 -6.513 -6.579 1.00 94.00 93 ASN A N 1
ATOM 721 C CA . ASN A 1 93 ? 9.800 -7.573 -6.748 1.00 94.00 93 ASN A CA 1
ATOM 722 C C . ASN A 1 93 ? 10.595 -7.450 -8.064 1.00 94.00 93 ASN A C 1
ATOM 724 O O . ASN A 1 93 ? 11.785 -7.767 -8.107 1.00 94.00 93 ASN A O 1
ATOM 728 N N . LEU A 1 94 ? 9.940 -7.042 -9.157 1.00 92.50 94 LEU A N 1
ATOM 729 C CA . LEU A 1 94 ? 10.602 -6.865 -10.449 1.00 92.50 94 LEU A CA 1
ATOM 730 C C . LEU A 1 94 ? 11.547 -5.660 -10.452 1.00 92.50 94 LEU A C 1
ATOM 732 O O . LEU A 1 94 ? 12.664 -5.794 -10.947 1.00 92.50 94 LEU A O 1
ATOM 736 N N . CYS A 1 95 ? 11.145 -4.505 -9.906 1.00 90.00 95 CYS A N 1
ATOM 737 C CA . CYS A 1 95 ? 12.047 -3.354 -9.825 1.00 90.00 95 CYS A CA 1
ATOM 738 C C . CYS A 1 95 ? 13.208 -3.639 -8.855 1.00 90.00 95 CYS A C 1
ATOM 740 O O . CYS A 1 95 ? 14.345 -3.371 -9.236 1.00 90.00 95 CYS A O 1
ATOM 742 N N . ASP A 1 96 ? 12.978 -4.293 -7.708 1.00 84.00 96 ASP A N 1
ATOM 743 C CA . ASP A 1 96 ? 14.048 -4.779 -6.819 1.00 84.00 96 ASP A CA 1
ATOM 744 C C . ASP A 1 96 ? 15.029 -5.681 -7.572 1.00 84.00 96 ASP A C 1
ATOM 746 O O . ASP A 1 96 ? 16.243 -5.481 -7.535 1.00 84.00 96 ASP A O 1
ATOM 750 N N . ARG A 1 97 ? 14.532 -6.659 -8.337 1.00 80.88 97 ARG A N 1
ATOM 751 C CA . ARG A 1 97 ? 15.412 -7.551 -9.097 1.00 80.88 97 ARG A CA 1
ATOM 752 C C . ARG A 1 97 ? 16.174 -6.818 -10.198 1.00 80.88 97 ARG A C 1
ATOM 754 O O . ARG A 1 97 ? 17.367 -7.077 -10.374 1.00 80.88 97 ARG A O 1
ATOM 761 N N . ALA A 1 98 ? 15.510 -5.908 -10.906 1.00 73.19 98 ALA A N 1
ATOM 762 C CA . ALA A 1 98 ? 16.132 -5.081 -11.928 1.00 73.19 98 ALA A CA 1
ATOM 763 C C . ALA A 1 98 ? 17.253 -4.214 -11.344 1.00 73.19 98 ALA A C 1
ATOM 765 O O . ALA A 1 98 ? 18.246 -3.998 -12.039 1.00 73.19 98 ALA A O 1
ATOM 766 N N . THR A 1 99 ? 17.166 -3.793 -10.074 1.00 62.56 99 THR A N 1
ATOM 767 C CA . THR A 1 99 ? 18.282 -3.086 -9.425 1.00 62.56 99 THR A CA 1
ATOM 768 C C . THR A 1 99 ? 19.549 -3.936 -9.319 1.00 62.56 99 THR A C 1
ATOM 770 O O . THR A 1 99 ? 20.663 -3.429 -9.395 1.00 62.56 99 THR A O 1
ATOM 773 N N . VAL A 1 100 ? 19.403 -5.256 -9.206 1.00 60.66 100 VAL A N 1
ATOM 774 C CA . VAL A 1 100 ? 20.546 -6.171 -9.105 1.00 60.66 100 VAL A CA 1
ATOM 775 C C . VAL A 1 100 ? 21.148 -6.470 -10.478 1.00 60.66 100 VAL A C 1
ATOM 777 O O . VAL A 1 100 ? 22.354 -6.674 -10.591 1.00 60.66 100 VAL A O 1
ATOM 780 N N . SER A 1 101 ? 20.323 -6.535 -11.525 1.00 63.62 101 SER A N 1
ATOM 781 C CA . SER A 1 101 ? 20.761 -6.951 -12.863 1.00 63.62 101 SER A CA 1
ATOM 782 C C . SER A 1 101 ? 21.145 -5.798 -13.791 1.00 63.62 101 SER A C 1
ATOM 784 O O . SER A 1 101 ? 21.813 -6.033 -14.796 1.00 63.62 101 SER A O 1
ATOM 786 N N . SER A 1 102 ? 20.708 -4.570 -13.504 1.00 67.81 102 SER A N 1
ATOM 787 C CA . SER A 1 102 ? 20.839 -3.445 -14.433 1.00 67.81 102 SER A CA 1
ATOM 788 C C . SER A 1 102 ? 22.037 -2.558 -14.114 1.00 67.81 102 SER A C 1
ATOM 790 O O . SER A 1 102 ? 22.289 -2.207 -12.964 1.00 67.81 102 SER A O 1
ATOM 792 N N . THR A 1 103 ? 22.734 -2.105 -15.156 1.00 66.75 103 THR A N 1
ATOM 793 C CA . THR A 1 103 ? 23.879 -1.188 -15.034 1.00 66.75 103 THR A CA 1
ATOM 794 C C . THR A 1 103 ? 23.503 0.152 -14.396 1.00 66.75 103 THR A C 1
ATOM 796 O O . THR A 1 103 ? 24.300 0.708 -13.647 1.00 66.75 103 THR A O 1
ATOM 799 N N . TRP A 1 104 ? 22.279 0.643 -14.626 1.00 77.00 104 TRP A N 1
ATOM 800 C CA . TRP A 1 104 ? 21.825 1.937 -14.105 1.00 77.00 104 TRP A CA 1
ATOM 801 C C . TRP A 1 104 ? 21.612 1.964 -12.588 1.00 77.00 104 TRP A C 1
ATOM 803 O O . TRP A 1 104 ? 21.644 3.028 -11.981 1.00 77.00 104 TRP A O 1
ATOM 813 N N . ALA A 1 105 ? 21.397 0.816 -11.951 1.00 73.50 105 ALA A N 1
ATOM 814 C CA . ALA A 1 105 ? 21.024 0.773 -10.541 1.00 73.50 105 ALA A CA 1
ATOM 815 C C . ALA A 1 105 ? 22.197 1.019 -9.588 1.00 73.50 105 ALA A C 1
ATOM 817 O O . ALA A 1 105 ? 21.987 1.421 -8.451 1.00 73.50 105 ALA A O 1
ATOM 818 N N . ASN A 1 106 ? 23.431 0.828 -10.056 1.00 81.00 106 ASN A N 1
ATOM 819 C CA . ASN A 1 106 ? 24.642 1.102 -9.280 1.00 81.00 106 ASN A CA 1
ATOM 820 C C . ASN A 1 106 ? 25.401 2.341 -9.781 1.00 81.00 106 ASN A C 1
ATOM 822 O O . ASN A 1 106 ? 26.347 2.781 -9.130 1.00 81.00 106 ASN A O 1
ATOM 826 N N . ASP A 1 107 ? 24.986 2.923 -10.908 1.00 87.12 107 ASP A N 1
ATOM 827 C CA . ASP A 1 107 ? 25.581 4.134 -11.468 1.00 87.12 107 ASP A CA 1
ATOM 828 C C . ASP A 1 107 ? 24.903 5.385 -10.865 1.00 87.12 107 ASP A C 1
ATOM 830 O O . ASP A 1 107 ? 23.693 5.563 -11.015 1.00 87.12 107 ASP A O 1
ATOM 834 N N . PRO A 1 108 ? 25.646 6.256 -10.153 1.00 88.62 108 PRO A N 1
ATOM 835 C CA . PRO A 1 108 ? 25.109 7.495 -9.597 1.00 88.62 108 PRO A CA 1
ATOM 836 C C . PRO A 1 108 ? 24.960 8.621 -10.636 1.00 88.62 108 PRO A C 1
ATOM 838 O O . PRO A 1 108 ? 24.654 9.753 -10.264 1.00 88.62 108 PRO A O 1
ATOM 841 N N . SER A 1 109 ? 25.216 8.375 -11.923 1.00 89.62 109 SER A N 1
ATOM 842 C CA . SER A 1 109 ? 25.030 9.380 -12.965 1.00 89.62 109 SER A CA 1
ATOM 843 C C . SER A 1 109 ? 23.549 9.727 -13.158 1.00 89.62 109 SER A C 1
ATOM 845 O O . SER A 1 109 ? 22.656 8.887 -13.039 1.00 89.62 109 SER A O 1
ATOM 847 N N . MET A 1 110 ? 23.272 10.988 -13.500 1.00 87.06 110 MET A N 1
ATOM 848 C CA . MET A 1 110 ? 21.899 11.423 -13.782 1.00 87.06 110 MET A CA 1
ATOM 849 C C . MET A 1 110 ? 21.319 10.727 -15.024 1.00 87.06 110 MET A C 1
ATOM 851 O O . MET A 1 110 ? 20.127 10.448 -15.074 1.00 87.06 110 MET A O 1
ATOM 855 N N . ASP A 1 111 ? 22.158 10.389 -16.008 1.00 86.12 111 ASP A N 1
ATOM 856 C CA . ASP A 1 111 ? 21.746 9.623 -17.191 1.00 86.12 111 ASP A CA 1
ATOM 857 C C . ASP A 1 111 ? 21.243 8.218 -16.812 1.00 86.12 111 ASP A C 1
ATOM 859 O O . ASP A 1 111 ? 20.160 7.805 -17.237 1.00 86.12 111 ASP A O 1
ATOM 863 N N . ALA A 1 112 ? 21.975 7.509 -15.946 1.00 88.56 112 ALA A N 1
ATOM 864 C CA . ALA A 1 112 ? 21.533 6.232 -15.397 1.00 88.56 112 ALA A CA 1
ATOM 865 C C . ALA A 1 112 ? 20.241 6.375 -14.582 1.00 88.56 112 ALA A C 1
ATOM 867 O O . ALA A 1 112 ? 19.307 5.594 -14.773 1.00 88.56 112 ALA A O 1
ATOM 868 N N . ALA A 1 113 ? 20.154 7.401 -13.733 1.00 88.50 113 ALA A N 1
ATOM 869 C CA . ALA A 1 113 ? 18.961 7.692 -12.944 1.00 88.50 113 ALA A CA 1
ATOM 870 C C . ALA A 1 113 ? 17.716 7.877 -13.825 1.00 88.50 113 ALA A C 1
ATOM 872 O O . ALA A 1 113 ? 16.681 7.258 -13.574 1.00 88.50 113 ALA A O 1
ATOM 873 N N . CYS A 1 114 ? 17.831 8.674 -14.892 1.00 86.12 114 CYS A N 1
ATOM 874 C CA . CYS A 1 114 ? 16.760 8.897 -15.858 1.00 86.12 114 CYS A CA 1
ATOM 875 C C . CYS A 1 114 ? 16.331 7.589 -16.532 1.00 86.12 114 CYS A C 1
ATOM 877 O O . CYS A 1 114 ? 15.142 7.278 -16.562 1.00 86.12 114 CYS A O 1
ATOM 879 N N . LYS A 1 115 ? 17.283 6.780 -17.016 1.00 85.50 115 LYS A N 1
ATOM 880 C CA . LYS A 1 115 ? 16.990 5.481 -17.648 1.00 85.50 115 LYS A CA 1
ATOM 881 C C . LYS A 1 115 ? 16.291 4.518 -16.689 1.00 85.50 115 LYS A C 1
ATOM 883 O O . LYS A 1 115 ? 15.287 3.913 -17.061 1.00 85.50 115 LYS A O 1
ATOM 888 N N . GLY A 1 116 ? 16.793 4.404 -15.460 1.00 87.69 116 GLY A N 1
ATOM 889 C CA . GLY A 1 116 ? 16.205 3.559 -14.421 1.00 87.69 116 GLY A CA 1
ATOM 890 C C . GLY A 1 116 ? 14.791 3.990 -14.050 1.00 87.69 116 GLY A C 1
ATOM 891 O O . GLY A 1 116 ? 13.880 3.162 -14.001 1.00 87.69 116 GLY A O 1
ATOM 892 N N . PHE A 1 117 ? 14.580 5.299 -13.885 1.00 90.19 117 PHE A N 1
ATOM 893 C CA . PHE A 1 117 ? 13.265 5.860 -13.593 1.00 90.19 117 PHE A CA 1
ATOM 894 C C . PHE A 1 117 ? 12.273 5.548 -14.716 1.00 90.19 117 PHE A C 1
ATOM 896 O O . PHE A 1 117 ? 11.179 5.054 -14.455 1.00 90.19 117 PHE A O 1
ATOM 903 N N . VAL A 1 118 ? 12.658 5.782 -15.973 1.00 87.31 118 VAL A N 1
ATOM 904 C CA . VAL A 1 118 ? 11.811 5.535 -17.151 1.00 87.31 118 VAL A CA 1
ATOM 905 C C . VAL A 1 118 ? 11.479 4.047 -17.290 1.00 87.31 118 VAL A C 1
ATOM 907 O O . VAL A 1 118 ? 10.328 3.699 -17.557 1.00 87.31 118 VAL A O 1
ATOM 910 N N . ALA A 1 119 ? 12.449 3.159 -17.058 1.00 87.06 119 ALA A N 1
ATOM 911 C CA . ALA A 1 119 ? 12.234 1.716 -17.101 1.00 87.06 119 ALA A CA 1
ATOM 912 C C . ALA A 1 119 ? 11.260 1.241 -16.006 1.00 87.06 119 ALA A C 1
ATOM 914 O O . ALA A 1 119 ? 10.300 0.529 -16.314 1.00 87.06 119 ALA A O 1
ATOM 915 N N . CYS A 1 120 ? 11.443 1.672 -14.750 1.00 91.00 120 CYS A N 1
ATOM 916 C CA . CYS A 1 120 ? 10.533 1.287 -13.665 1.00 91.00 120 CYS A CA 1
ATOM 917 C C . CYS A 1 120 ? 9.146 1.948 -13.835 1.00 91.00 120 CYS A C 1
ATOM 919 O O . CYS A 1 120 ? 8.134 1.283 -13.614 1.00 91.00 120 CYS A O 1
ATOM 921 N N . MET A 1 121 ? 9.051 3.180 -14.351 1.00 89.88 121 MET A N 1
ATOM 922 C CA . MET A 1 121 ? 7.765 3.799 -14.708 1.00 89.88 121 MET A CA 1
ATOM 923 C C . MET A 1 121 ? 7.044 3.046 -15.831 1.00 89.88 121 MET A C 1
ATOM 925 O O . MET A 1 121 ? 5.825 2.883 -15.767 1.00 89.88 121 MET A O 1
ATOM 929 N N . SER A 1 122 ? 7.777 2.563 -16.841 1.00 89.50 122 SER A N 1
ATOM 930 C CA . SER A 1 122 ? 7.207 1.802 -17.961 1.00 89.50 122 SER A CA 1
ATOM 931 C C . SER A 1 122 ? 6.486 0.544 -17.483 1.00 89.50 122 SER A C 1
ATOM 933 O O . SER A 1 122 ? 5.383 0.266 -17.951 1.00 89.50 122 SER A O 1
ATOM 935 N N . ILE A 1 123 ? 7.073 -0.206 -16.546 1.00 92.12 123 ILE A N 1
ATOM 936 C CA . ILE A 1 123 ? 6.420 -1.409 -16.019 1.00 92.12 123 ILE A CA 1
ATOM 937 C C . ILE A 1 123 ? 5.307 -1.064 -15.013 1.00 92.12 123 ILE A C 1
ATOM 939 O O . ILE A 1 123 ? 4.261 -1.715 -14.994 1.00 92.12 123 ILE A O 1
ATOM 943 N N . HIS A 1 124 ? 5.459 0.027 -14.249 1.00 95.19 124 HIS A N 1
ATOM 944 C CA . HIS A 1 124 ? 4.426 0.551 -13.344 1.00 95.19 124 HIS A CA 1
ATOM 945 C C . HIS A 1 124 ? 3.192 1.124 -14.043 1.00 95.19 124 HIS A C 1
ATOM 947 O O . HIS A 1 124 ? 2.141 1.285 -13.414 1.00 95.19 124 HIS A O 1
ATOM 953 N N . GLU A 1 125 ? 3.247 1.332 -15.356 1.00 94.62 125 GLU A N 1
ATOM 954 C CA . GLU A 1 125 ? 2.059 1.607 -16.156 1.00 94.62 125 GLU A CA 1
ATOM 955 C C . GLU A 1 125 ? 0.999 0.497 -16.012 1.00 94.62 125 GLU A C 1
ATOM 957 O O . GLU A 1 125 ? -0.199 0.789 -16.065 1.00 94.62 125 GLU A O 1
ATOM 962 N N . ALA A 1 126 ? 1.403 -0.746 -15.713 1.00 97.62 126 ALA A N 1
ATOM 963 C CA . ALA A 1 126 ? 0.479 -1.826 -15.375 1.00 97.62 126 ALA A CA 1
ATOM 964 C C . ALA A 1 126 ? -0.343 -1.517 -14.115 1.00 97.62 126 ALA A C 1
ATOM 966 O O . ALA A 1 126 ? -1.559 -1.705 -14.116 1.00 97.62 126 ALA A O 1
ATOM 967 N N . PHE A 1 127 ? 0.276 -0.973 -13.061 1.00 98.50 127 PHE A N 1
ATOM 968 C CA . PHE A 1 127 ? -0.443 -0.564 -11.850 1.00 98.50 127 PHE A CA 1
ATOM 969 C C . PHE A 1 127 ? -1.445 0.557 -12.149 1.00 98.50 127 PHE A C 1
ATOM 971 O O . PHE A 1 127 ? -2.596 0.494 -11.715 1.00 98.50 127 PHE A O 1
ATOM 978 N N . ARG A 1 128 ? -1.046 1.546 -12.962 1.00 97.19 128 ARG A N 1
ATOM 979 C CA . ARG A 1 128 ? -1.944 2.628 -13.400 1.00 97.19 128 ARG A CA 1
ATOM 980 C C . ARG A 1 128 ? -3.119 2.095 -14.219 1.00 97.19 128 ARG A C 1
ATOM 982 O O . ARG A 1 128 ? -4.252 2.508 -13.997 1.00 97.19 128 ARG A O 1
ATOM 989 N N . CYS A 1 129 ? -2.879 1.144 -15.120 1.00 97.81 129 CYS A N 1
ATOM 990 C CA . CYS A 1 129 ? -3.932 0.491 -15.896 1.00 97.81 129 CYS A CA 1
ATOM 991 C C . CYS A 1 129 ? -4.856 -0.376 -15.028 1.00 97.81 129 CYS A C 1
ATOM 993 O O . CYS A 1 129 ? -6.057 -0.434 -15.296 1.00 97.81 129 CYS A O 1
ATOM 995 N N . ALA A 1 130 ? -4.325 -1.017 -13.981 1.00 98.56 130 ALA A N 1
ATOM 996 C CA . ALA A 1 130 ? -5.095 -1.846 -13.055 1.00 98.56 130 ALA A CA 1
ATOM 997 C C . ALA A 1 130 ? -6.123 -1.034 -12.254 1.00 98.56 130 ALA A C 1
ATOM 999 O O . ALA A 1 130 ? -7.161 -1.574 -11.864 1.00 98.56 130 ALA A O 1
ATOM 1000 N N . VAL A 1 131 ? -5.861 0.253 -12.017 1.00 98.19 131 VAL A N 1
ATOM 1001 C CA . VAL A 1 131 ? -6.770 1.145 -11.285 1.00 98.19 131 VAL A CA 1
ATOM 1002 C C . VAL A 1 131 ? -7.552 2.097 -12.191 1.00 98.19 131 VAL A C 1
ATOM 1004 O O . VAL A 1 131 ? -8.436 2.797 -11.714 1.00 98.19 131 VAL A O 1
ATOM 1007 N N . ASP A 1 132 ? -7.295 2.128 -13.492 1.00 96.94 132 ASP A N 1
ATOM 1008 C CA . ASP A 1 132 ? -8.007 2.995 -14.430 1.00 96.94 132 ASP A CA 1
ATOM 1009 C C . ASP A 1 132 ? -8.522 2.171 -15.616 1.00 96.94 132 ASP A C 1
ATOM 1011 O O . ASP A 1 132 ? -7.761 1.921 -16.549 1.00 96.94 132 ASP A O 1
ATOM 1015 N N . PRO A 1 133 ? -9.808 1.762 -15.634 1.00 96.00 133 PRO A N 1
ATOM 1016 C CA . PRO A 1 133 ? -10.377 0.966 -16.720 1.00 96.00 133 PRO A CA 1
ATOM 1017 C C . PRO A 1 133 ? -10.490 1.717 -18.053 1.00 96.00 133 PRO A C 1
ATOM 1019 O O . PRO A 1 133 ? -10.774 1.078 -19.067 1.00 96.00 133 PRO A O 1
ATOM 1022 N N . THR A 1 134 ? -10.287 3.037 -18.067 1.00 93.44 134 THR A N 1
ATOM 1023 C CA . THR A 1 134 ? -10.321 3.875 -19.277 1.00 93.44 134 THR A CA 1
ATOM 1024 C C . THR A 1 134 ? -8.937 4.065 -19.892 1.00 93.44 134 THR A C 1
ATOM 1026 O O . THR A 1 134 ? -8.822 4.375 -21.077 1.00 93.44 134 THR A O 1
ATOM 1029 N N . ARG A 1 135 ? -7.879 3.817 -19.113 1.00 93.00 135 ARG A N 1
ATOM 1030 C CA . ARG A 1 135 ? -6.493 3.911 -19.569 1.00 93.00 135 ARG A CA 1
ATOM 1031 C C . ARG A 1 135 ? -6.201 2.845 -20.634 1.00 93.00 135 ARG A C 1
ATOM 1033 O O . ARG A 1 135 ? -6.562 1.681 -20.411 1.00 93.00 135 ARG A O 1
ATOM 1040 N N . PRO A 1 136 ? -5.592 3.199 -21.781 1.00 90.19 136 PRO A N 1
ATOM 1041 C CA . PRO A 1 136 ? -5.161 2.221 -22.777 1.00 90.19 136 PRO A CA 1
ATOM 1042 C C . PRO A 1 136 ? -4.125 1.257 -22.195 1.00 90.19 136 PRO A C 1
ATOM 1044 O O . PRO A 1 136 ? -3.270 1.676 -21.420 1.00 90.19 136 PRO A O 1
ATOM 1047 N N . LEU A 1 137 ? -4.188 -0.020 -22.578 1.00 88.62 137 LEU A N 1
ATOM 1048 C CA . LEU A 1 137 ? -3.150 -0.982 -22.206 1.00 88.62 137 LEU A CA 1
ATOM 1049 C C . LEU A 1 137 ? -1.852 -0.650 -22.950 1.00 88.62 137 LEU A C 1
ATOM 1051 O O . LEU A 1 137 ? -1.873 -0.325 -24.139 1.00 88.62 137 LEU A O 1
ATOM 1055 N N . ALA A 1 138 ? -0.731 -0.745 -22.243 1.00 83.31 138 ALA A N 1
ATOM 1056 C CA . ALA A 1 138 ? 0.604 -0.517 -22.775 1.00 83.31 138 ALA A CA 1
ATOM 1057 C C . ALA A 1 138 ? 1.393 -1.837 -22.789 1.00 83.31 138 ALA A C 1
ATOM 1059 O O . ALA A 1 138 ? 1.110 -2.723 -21.986 1.00 83.31 138 ALA A O 1
ATOM 1060 N N . PRO A 1 139 ? 2.412 -1.987 -23.651 1.00 87.50 139 PRO A N 1
ATOM 1061 C CA . PRO A 1 139 ? 3.345 -3.104 -23.550 1.00 87.50 139 PRO A CA 1
ATOM 1062 C C . PRO A 1 139 ? 4.251 -2.905 -22.324 1.00 87.50 139 PRO A C 1
ATOM 1064 O O . PRO A 1 139 ? 5.321 -2.306 -22.426 1.00 87.50 139 PRO A O 1
ATOM 1067 N N . PHE A 1 140 ? 3.806 -3.378 -21.157 1.00 90.69 140 PHE A N 1
ATOM 1068 C CA . PHE A 1 140 ? 4.412 -3.066 -19.854 1.00 90.69 140 PHE A CA 1
ATOM 1069 C C . PHE A 1 140 ? 5.898 -3.440 -19.761 1.00 90.69 140 PHE A C 1
ATOM 1071 O O . PHE A 1 140 ? 6.699 -2.691 -19.206 1.00 90.69 140 PHE A O 1
ATOM 1078 N N . TYR A 1 141 ? 6.288 -4.555 -20.382 1.00 90.19 141 TYR A N 1
ATOM 1079 C 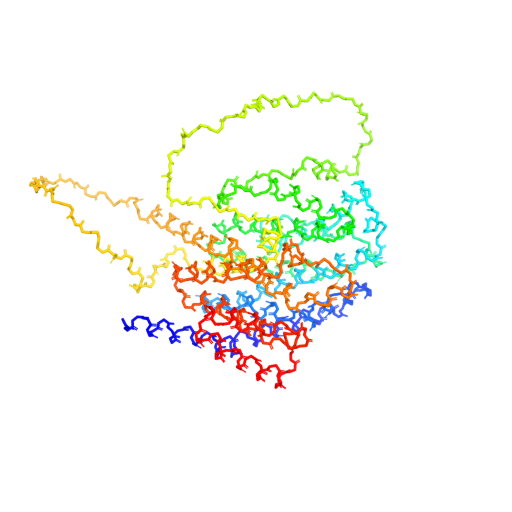CA . TYR A 1 141 ? 7.665 -5.056 -20.386 1.00 90.19 141 TYR A CA 1
ATOM 1080 C C . TYR A 1 141 ? 8.573 -4.415 -21.448 1.00 90.19 141 TYR A C 1
ATOM 1082 O O . TYR A 1 141 ? 9.712 -4.844 -21.587 1.00 90.19 141 TYR A O 1
ATOM 1090 N N . ARG A 1 142 ? 8.128 -3.386 -22.192 1.00 88.31 142 ARG A N 1
ATOM 1091 C CA . ARG A 1 142 ? 8.900 -2.789 -23.308 1.00 88.31 142 ARG A CA 1
ATOM 1092 C C . ARG A 1 142 ? 10.339 -2.416 -22.934 1.00 88.31 142 ARG A C 1
ATOM 1094 O O . ARG A 1 142 ? 11.227 -2.555 -23.767 1.00 88.31 142 ARG A O 1
ATOM 1101 N N . LEU A 1 143 ? 10.546 -1.905 -21.722 1.00 87.06 143 LEU A N 1
ATOM 1102 C CA . LEU A 1 143 ? 11.858 -1.488 -21.212 1.00 87.06 143 LEU A CA 1
ATOM 1103 C C . LEU A 1 143 ? 12.394 -2.412 -20.110 1.00 87.06 143 LEU A C 1
ATOM 1105 O O . LEU A 1 143 ? 13.418 -2.108 -19.501 1.00 87.06 143 LEU A O 1
ATOM 1109 N N . TYR A 1 144 ? 11.702 -3.517 -19.829 1.00 86.19 144 TYR A N 1
ATOM 1110 C CA . TYR A 1 144 ? 12.121 -4.477 -18.817 1.00 86.19 144 TYR A CA 1
ATOM 1111 C C . TYR A 1 144 ? 12.951 -5.592 -19.472 1.00 86.19 144 TYR A C 1
ATOM 1113 O O . TYR A 1 144 ? 12.522 -6.136 -20.493 1.00 86.19 144 TYR A O 1
ATOM 1121 N N . PRO A 1 145 ? 14.110 -5.974 -18.907 1.00 83.94 145 PRO A N 1
ATOM 1122 C CA . PRO A 1 145 ? 14.988 -6.984 -19.493 1.00 83.94 145 PRO A CA 1
ATOM 1123 C C . PRO A 1 145 ? 14.466 -8.408 -19.227 1.00 83.94 145 PRO A C 1
ATOM 1125 O O . PRO A 1 145 ? 15.051 -9.155 -18.447 1.00 83.94 145 PRO A O 1
ATOM 1128 N N . ALA A 1 146 ? 13.339 -8.780 -19.838 1.00 82.75 146 ALA A N 1
ATOM 1129 C CA . ALA A 1 146 ? 12.845 -10.157 -19.808 1.00 82.75 146 ALA A CA 1
ATOM 1130 C C . ALA A 1 146 ? 13.760 -11.074 -20.642 1.00 82.75 146 ALA A C 1
ATOM 1132 O O . ALA A 1 146 ? 14.210 -10.689 -21.722 1.00 82.75 146 ALA A O 1
ATOM 1133 N N . GLU A 1 147 ? 14.029 -12.284 -20.153 1.00 84.38 147 GLU A N 1
ATOM 1134 C CA . GLU A 1 147 ? 14.935 -13.236 -20.807 1.00 84.38 147 GLU A CA 1
ATOM 1135 C C . GLU A 1 147 ? 14.203 -14.072 -21.869 1.00 84.38 147 GLU A C 1
ATOM 1137 O O . GLU A 1 147 ? 14.798 -14.486 -22.865 1.00 84.38 147 GLU A O 1
ATOM 1142 N N . HIS A 1 148 ? 12.903 -14.314 -21.677 1.00 89.12 148 HIS A N 1
ATOM 1143 C CA . HIS A 1 148 ? 12.077 -15.096 -22.594 1.00 89.12 148 HIS A CA 1
ATOM 1144 C C . HIS A 1 148 ? 11.270 -14.207 -23.566 1.00 89.12 148 HIS A C 1
ATOM 1146 O O . HIS A 1 148 ? 10.633 -13.254 -23.115 1.00 89.12 148 HIS A O 1
ATOM 1152 N N . PRO A 1 149 ? 11.172 -14.542 -24.873 1.00 86.62 149 PRO A N 1
ATOM 1153 C CA . PRO A 1 149 ? 10.404 -13.758 -25.853 1.00 86.62 149 PRO A CA 1
ATOM 1154 C C . PRO A 1 149 ? 8.915 -13.592 -25.518 1.00 86.62 149 PRO A C 1
ATOM 1156 O O . PRO A 1 149 ? 8.313 -12.572 -25.836 1.00 86.62 149 PRO A O 1
ATOM 1159 N N . GLU A 1 150 ? 8.319 -14.592 -24.867 1.00 87.12 150 GLU A N 1
ATOM 1160 C CA . GLU A 1 150 ? 6.920 -14.544 -24.403 1.00 87.12 150 GLU A CA 1
ATOM 1161 C C . GLU A 1 150 ? 6.751 -13.833 -23.047 1.00 87.12 150 GLU A C 1
ATOM 1163 O O . GLU A 1 150 ? 5.632 -13.727 -22.546 1.00 87.12 150 GLU A O 1
ATOM 1168 N N . GLY A 1 151 ? 7.848 -13.372 -22.433 1.00 91.62 151 GLY A N 1
ATOM 1169 C CA . GLY A 1 151 ? 7.852 -12.711 -21.132 1.00 91.62 151 GLY A CA 1
ATOM 1170 C C . GLY A 1 151 ? 7.103 -13.515 -20.072 1.00 91.62 151 GLY A C 1
ATOM 1171 O O . GLY A 1 151 ? 7.405 -14.684 -19.813 1.00 91.62 151 GLY A O 1
ATOM 1172 N N . ASP A 1 152 ? 6.102 -12.882 -19.459 1.00 95.94 152 ASP A N 1
ATOM 1173 C CA . ASP A 1 152 ? 5.293 -13.499 -18.413 1.00 95.94 152 ASP A CA 1
ATOM 1174 C C . ASP A 1 152 ? 4.101 -14.339 -18.932 1.00 95.94 152 ASP A C 1
ATOM 1176 O O . ASP A 1 152 ? 3.303 -14.847 -18.143 1.00 95.94 152 ASP A O 1
ATOM 1180 N N . GLY A 1 153 ? 3.945 -14.487 -20.252 1.00 95.50 153 GLY A N 1
ATOM 1181 C CA . GLY A 1 153 ? 2.821 -15.211 -20.854 1.00 95.50 153 GLY A CA 1
ATOM 1182 C C . GLY A 1 153 ? 1.457 -14.532 -20.655 1.00 95.50 153 GLY A C 1
ATOM 1183 O O . GLY A 1 153 ? 0.427 -15.213 -20.613 1.00 95.50 153 GLY A O 1
ATOM 1184 N N . GLY A 1 154 ? 1.424 -13.205 -20.483 1.00 96.38 154 GLY A N 1
ATOM 1185 C CA . GLY A 1 154 ? 0.201 -12.426 -20.265 1.00 96.38 154 GLY A CA 1
ATOM 1186 C C . GLY A 1 154 ? -0.356 -12.581 -18.848 1.00 96.38 154 GLY A C 1
ATOM 1187 O O . GLY A 1 154 ? -1.578 -12.588 -18.641 1.00 96.38 154 GLY A O 1
ATOM 1188 N N . TYR A 1 155 ? 0.514 -12.803 -17.862 1.00 98.25 155 TYR A N 1
ATOM 1189 C CA . TYR A 1 155 ? 0.128 -12.905 -16.455 1.00 98.25 155 TYR A CA 1
ATOM 1190 C C . TYR A 1 155 ? -0.271 -11.533 -15.893 1.00 98.25 155 TYR A C 1
ATOM 1192 O O . TYR A 1 155 ? -1.365 -11.394 -15.336 1.00 98.25 155 TYR A O 1
ATOM 1200 N N . LEU A 1 156 ? 0.569 -10.522 -16.104 1.00 97.75 156 LEU A N 1
ATOM 1201 C CA . LEU A 1 156 ? 0.370 -9.141 -15.689 1.00 97.75 156 LEU A CA 1
ATOM 1202 C C . LEU A 1 156 ? -0.838 -8.526 -16.396 1.00 97.75 156 LEU A C 1
ATOM 1204 O O . LEU A 1 156 ? -1.705 -7.970 -15.724 1.00 97.75 156 LEU A O 1
ATOM 1208 N N . ASP A 1 157 ? -0.971 -8.713 -17.712 1.00 97.56 157 ASP A N 1
ATOM 1209 C CA . ASP A 1 157 ? -2.144 -8.265 -18.476 1.00 97.56 157 ASP A CA 1
ATOM 1210 C C . ASP A 1 157 ? -3.453 -8.800 -17.894 1.00 97.56 157 ASP A C 1
ATOM 1212 O O . ASP A 1 157 ? -4.438 -8.074 -17.772 1.00 97.56 157 ASP A O 1
ATOM 1216 N N . ALA A 1 158 ? -3.472 -10.066 -17.479 1.00 98.38 158 ALA A N 1
ATOM 1217 C CA . ALA A 1 158 ? -4.673 -10.655 -16.911 1.00 98.38 158 ALA A CA 1
ATOM 1218 C C . ALA A 1 158 ? -4.991 -10.169 -15.501 1.00 98.38 158 ALA A C 1
ATOM 1220 O O . ALA A 1 158 ? -6.168 -10.033 -15.177 1.00 98.38 158 ALA A O 1
ATOM 1221 N N . LEU A 1 159 ? -3.982 -9.907 -14.668 1.00 98.56 159 LEU A N 1
ATOM 1222 C CA . LEU A 1 159 ? -4.194 -9.246 -13.380 1.00 98.56 159 LEU A CA 1
ATOM 1223 C C . LEU A 1 159 ? -4.812 -7.858 -13.580 1.00 98.56 159 LEU A C 1
ATOM 1225 O O . LEU A 1 159 ? -5.793 -7.515 -12.920 1.00 98.56 159 LEU A O 1
ATOM 1229 N N . VAL A 1 160 ? -4.266 -7.084 -14.522 1.00 98.62 160 VAL A N 1
ATOM 1230 C CA . VAL A 1 160 ? -4.765 -5.749 -14.867 1.00 98.62 160 VAL A CA 1
ATOM 1231 C C . VAL A 1 160 ? -6.196 -5.825 -15.401 1.00 98.62 160 VAL A C 1
ATOM 1233 O O . VAL A 1 160 ? -7.060 -5.066 -14.968 1.00 98.62 160 VAL A O 1
ATOM 1236 N N . GLU A 1 161 ? -6.492 -6.756 -16.304 1.00 98.12 161 GLU A N 1
ATOM 1237 C CA . GLU A 1 161 ? -7.841 -6.891 -16.852 1.00 98.12 161 GLU A CA 1
ATOM 1238 C C . GLU A 1 161 ? -8.850 -7.404 -15.814 1.00 98.12 161 GLU A C 1
ATOM 1240 O O . GLU A 1 161 ? -10.008 -6.987 -15.832 1.00 98.12 161 GLU A O 1
ATOM 1245 N N . GLU A 1 162 ? -8.425 -8.234 -14.856 1.00 98.31 162 GLU A N 1
ATOM 1246 C CA . GLU A 1 162 ? -9.284 -8.686 -13.761 1.00 98.31 162 GLU A CA 1
ATOM 1247 C C . GLU A 1 162 ? -9.781 -7.516 -12.909 1.00 98.31 162 GLU A C 1
ATOM 1249 O O . GLU A 1 162 ? -10.980 -7.404 -12.631 1.00 98.31 162 GLU A O 1
ATOM 1254 N N . SER A 1 163 ? -8.881 -6.616 -12.503 1.00 98.31 163 SER A N 1
ATOM 1255 C CA . SER A 1 163 ? -9.306 -5.438 -11.756 1.00 98.31 163 SER A CA 1
ATOM 1256 C C . SER A 1 163 ? -10.179 -4.549 -12.635 1.00 98.31 163 SER A C 1
ATOM 1258 O O . SER A 1 163 ? -11.311 -4.265 -12.244 1.00 98.31 163 SER A O 1
ATOM 1260 N N . ARG A 1 164 ? -9.733 -4.190 -13.848 1.00 98.12 164 ARG A N 1
ATOM 1261 C CA . ARG A 1 164 ? -10.485 -3.329 -14.783 1.00 98.12 164 ARG A CA 1
ATOM 1262 C C . ARG A 1 164 ? -11.903 -3.835 -15.030 1.00 98.12 164 ARG A C 1
ATOM 1264 O O . ARG A 1 164 ? -12.834 -3.033 -14.997 1.00 98.12 164 ARG A O 1
ATOM 1271 N N . GLY A 1 165 ? -12.081 -5.144 -15.214 1.00 97.38 165 GLY A N 1
ATOM 1272 C CA . GLY A 1 165 ? -13.387 -5.778 -15.378 1.00 97.38 165 GLY A CA 1
ATOM 1273 C C . GLY A 1 165 ? -14.333 -5.479 -14.216 1.00 97.38 165 GLY A C 1
ATOM 1274 O O . GLY A 1 165 ? -15.477 -5.093 -14.436 1.00 97.38 165 GLY A O 1
ATOM 1275 N N . VAL A 1 166 ? -13.843 -5.559 -12.977 1.00 96.94 166 VAL A N 1
ATOM 1276 C CA . VAL A 1 166 ? -14.630 -5.168 -11.800 1.00 96.94 166 VAL A CA 1
ATOM 1277 C C . VAL A 1 166 ? -14.859 -3.656 -11.746 1.00 96.94 166 VAL A C 1
ATOM 1279 O O . VAL A 1 166 ? -15.957 -3.232 -11.396 1.00 96.94 166 VAL A O 1
ATOM 1282 N N . LEU A 1 167 ? -13.853 -2.837 -12.070 1.00 96.56 167 LEU A N 1
ATOM 1283 C CA . LEU A 1 167 ? -13.945 -1.376 -11.941 1.00 96.56 167 LEU A CA 1
ATOM 1284 C C . LEU A 1 167 ? -14.964 -0.760 -12.899 1.00 96.56 167 LEU A C 1
ATOM 1286 O O . LEU A 1 167 ? -15.641 0.194 -12.520 1.00 96.56 167 LEU A O 1
ATOM 1290 N N . ARG A 1 168 ? -15.121 -1.330 -14.101 1.00 95.56 168 ARG A N 1
ATOM 1291 C CA . ARG A 1 168 ? -16.160 -0.921 -15.065 1.00 95.56 168 ARG A CA 1
ATOM 1292 C C . ARG A 1 168 ? -17.577 -1.110 -14.518 1.00 95.56 168 ARG A C 1
ATOM 1294 O O . ARG A 1 168 ? -18.456 -0.316 -14.833 1.00 95.56 168 ARG A O 1
ATOM 1301 N N . ASP A 1 169 ? -17.783 -2.123 -13.678 1.00 92.31 169 ASP A N 1
ATOM 1302 C CA . ASP A 1 169 ? -19.086 -2.450 -13.088 1.00 92.31 169 ASP A CA 1
ATOM 1303 C C . ASP A 1 169 ? -19.442 -1.584 -11.866 1.00 92.31 169 ASP A C 1
ATOM 1305 O O . ASP A 1 169 ? -20.564 -1.664 -11.356 1.00 92.31 169 ASP A O 1
ATOM 1309 N N . LEU A 1 170 ? -18.496 -0.812 -11.320 1.00 91.06 170 LEU A N 1
ATOM 1310 C CA . LEU A 1 170 ? -18.725 -0.049 -10.096 1.00 91.06 170 LEU A CA 1
ATOM 1311 C C . LEU A 1 170 ? -19.531 1.235 -10.394 1.00 91.06 170 LEU A C 1
ATOM 1313 O O . LEU A 1 170 ? -19.045 2.098 -11.128 1.00 91.06 170 LEU A O 1
ATOM 1317 N N . PRO A 1 171 ? -20.717 1.437 -9.776 1.00 87.38 171 PRO A N 1
ATOM 1318 C CA . PRO A 1 171 ? -21.675 2.477 -10.182 1.00 87.38 171 PRO A CA 1
ATOM 1319 C C . PRO A 1 171 ? -21.158 3.921 -10.179 1.00 87.38 171 PRO A C 1
ATOM 1321 O O . PRO A 1 171 ? -21.700 4.779 -10.879 1.00 87.38 171 PRO A O 1
ATOM 1324 N N . SER A 1 172 ? -20.161 4.212 -9.341 1.00 86.69 172 SER A N 1
ATOM 1325 C CA . SER A 1 172 ? -19.656 5.571 -9.125 1.00 86.69 172 SER A CA 1
ATOM 1326 C C . SER A 1 172 ? -18.140 5.688 -9.306 1.00 86.69 172 SER A C 1
ATOM 1328 O O . SER A 1 172 ? -17.550 6.646 -8.808 1.00 86.69 172 SER A O 1
ATOM 1330 N N . TYR A 1 173 ? -17.488 4.745 -9.999 1.00 92.00 173 TYR A N 1
ATOM 1331 C CA . TYR A 1 173 ? -16.020 4.723 -10.063 1.00 92.00 173 TYR A CA 1
ATOM 1332 C C . TYR A 1 173 ? -15.405 5.937 -10.759 1.00 92.00 173 TYR A C 1
ATOM 1334 O O . TYR A 1 173 ? -14.411 6.481 -10.282 1.00 92.00 173 TYR A O 1
ATOM 1342 N N . ASN A 1 174 ? -16.057 6.448 -11.806 1.00 89.75 174 ASN A N 1
ATOM 1343 C CA . ASN A 1 174 ? -15.613 7.653 -12.513 1.00 89.75 174 ASN A CA 1
ATOM 1344 C C . ASN A 1 174 ? -15.456 8.871 -11.583 1.00 89.75 174 ASN A C 1
ATOM 1346 O O . ASN A 1 174 ? -14.580 9.698 -11.805 1.00 89.75 174 ASN A O 1
ATOM 1350 N N . ALA A 1 175 ? -16.255 8.969 -10.512 1.00 87.81 175 ALA A N 1
ATOM 1351 C CA . ALA A 1 175 ? -16.145 10.061 -9.541 1.00 87.81 175 ALA A CA 1
ATOM 1352 C C . ALA A 1 175 ? -14.905 9.936 -8.633 1.00 87.81 175 ALA A C 1
ATOM 1354 O O . ALA A 1 175 ? -14.386 10.941 -8.147 1.00 87.81 175 ALA A O 1
ATOM 1355 N N . ALA A 1 176 ? -14.428 8.712 -8.390 1.00 91.25 176 ALA A N 1
ATOM 1356 C CA . ALA A 1 176 ? -13.220 8.452 -7.611 1.00 91.25 176 ALA A CA 1
ATOM 1357 C C . ALA A 1 176 ? -11.944 8.480 -8.464 1.00 91.25 176 ALA A C 1
ATOM 1359 O O . ALA A 1 176 ? -10.865 8.733 -7.925 1.00 91.25 176 ALA A O 1
ATOM 1360 N N . LEU A 1 177 ? -12.068 8.258 -9.777 1.00 90.69 177 LEU A N 1
ATOM 1361 C CA . LEU A 1 177 ? -10.947 8.066 -10.695 1.00 90.69 177 LEU A CA 1
ATOM 1362 C C . LEU A 1 177 ? -9.872 9.167 -10.631 1.00 90.69 177 LEU A C 1
ATOM 1364 O O . LEU A 1 177 ? -8.704 8.798 -10.551 1.00 90.69 177 LEU A O 1
ATOM 1368 N N . PRO A 1 178 ? -10.184 10.480 -10.563 1.00 89.19 178 PRO A N 1
ATOM 1369 C CA . PRO A 1 178 ? -9.143 11.508 -10.456 1.00 89.19 178 PRO A CA 1
ATOM 1370 C C . PRO A 1 178 ? -8.260 11.348 -9.209 1.00 89.19 178 PRO A C 1
ATOM 1372 O O . PRO A 1 178 ? -7.036 11.408 -9.289 1.00 89.19 178 PRO A O 1
ATOM 1375 N N . ARG A 1 179 ? -8.875 11.057 -8.055 1.00 90.44 179 ARG A N 1
ATOM 1376 C CA . ARG A 1 179 ? -8.166 10.842 -6.781 1.00 90.44 179 ARG A CA 1
ATOM 1377 C C . ARG A 1 179 ? -7.376 9.537 -6.788 1.00 90.44 179 ARG A C 1
ATOM 1379 O O . ARG A 1 179 ? -6.267 9.492 -6.265 1.00 90.44 179 ARG A O 1
ATOM 1386 N N . VAL A 1 180 ? -7.934 8.485 -7.390 1.00 95.31 180 VAL A N 1
ATOM 1387 C CA . VAL A 1 180 ? -7.235 7.204 -7.549 1.00 95.31 180 VAL A CA 1
ATOM 1388 C C . VAL A 1 180 ? -6.019 7.362 -8.461 1.00 95.31 180 VAL A C 1
ATOM 1390 O O . VAL A 1 180 ? -4.934 6.928 -8.086 1.00 95.31 180 VAL A O 1
ATOM 1393 N N . ASN A 1 181 ? -6.165 8.040 -9.602 1.00 93.56 181 ASN A N 1
ATOM 1394 C CA . ASN A 1 181 ? -5.069 8.308 -10.533 1.00 93.56 181 ASN A CA 1
ATOM 1395 C C . ASN A 1 181 ? -3.970 9.171 -9.909 1.00 93.56 181 ASN A C 1
ATOM 1397 O O . ASN A 1 181 ? -2.794 8.938 -10.187 1.00 93.56 181 ASN A O 1
ATOM 1401 N N . TYR A 1 182 ? -4.333 10.121 -9.045 1.00 90.88 182 TYR A N 1
ATOM 1402 C CA . TYR A 1 182 ? -3.363 10.900 -8.283 1.00 90.88 182 TYR A CA 1
ATOM 1403 C C . TYR A 1 182 ? -2.536 10.018 -7.334 1.00 90.88 182 TYR A C 1
ATOM 1405 O O . TYR A 1 182 ? -1.309 9.998 -7.426 1.00 90.88 182 TYR A O 1
ATOM 1413 N N . LEU A 1 183 ? -3.191 9.222 -6.478 1.00 94.38 183 LEU A N 1
ATOM 1414 C CA . LEU A 1 183 ? -2.493 8.320 -5.551 1.00 94.38 183 LEU A CA 1
ATOM 1415 C C . LEU A 1 183 ? -1.656 7.270 -6.288 1.00 94.38 183 LEU A C 1
ATOM 1417 O O . LEU A 1 183 ? -0.528 6.995 -5.890 1.00 94.38 183 LEU A O 1
ATOM 1421 N N . ALA A 1 184 ? -2.182 6.709 -7.377 1.00 96.12 184 ALA A N 1
ATOM 1422 C CA . ALA A 1 184 ? -1.461 5.735 -8.185 1.00 96.12 184 ALA A CA 1
ATOM 1423 C C . ALA A 1 184 ? -0.247 6.353 -8.885 1.00 96.12 184 ALA A C 1
ATOM 1425 O O . ALA A 1 184 ? 0.788 5.703 -8.984 1.00 96.12 184 ALA A O 1
ATOM 1426 N N . GLY A 1 185 ? -0.347 7.609 -9.329 1.00 93.00 185 GLY A N 1
ATOM 1427 C CA . GLY A 1 185 ? 0.785 8.349 -9.877 1.00 93.00 185 GLY A CA 1
ATOM 1428 C C . GLY A 1 185 ? 1.899 8.538 -8.856 1.00 93.00 185 GLY A C 1
ATOM 1429 O O . GLY A 1 185 ? 3.026 8.137 -9.127 1.00 93.00 185 GLY A O 1
ATOM 1430 N N . LEU A 1 186 ? 1.566 9.047 -7.666 1.00 93.94 186 LEU A N 1
ATOM 1431 C CA . LEU A 1 186 ? 2.532 9.206 -6.578 1.00 93.94 186 LEU A CA 1
ATOM 1432 C C . LEU A 1 186 ? 3.176 7.877 -6.169 1.00 93.94 186 LEU A C 1
ATOM 1434 O O . LEU A 1 186 ? 4.386 7.822 -5.974 1.00 93.94 186 LEU A O 1
ATOM 1438 N N . TYR A 1 187 ? 2.383 6.805 -6.083 1.00 97.31 187 TYR A N 1
ATOM 1439 C CA . TYR A 1 187 ? 2.888 5.465 -5.802 1.00 97.31 187 TYR A CA 1
ATOM 1440 C C . TYR A 1 187 ? 3.919 5.028 -6.852 1.00 97.31 187 TYR A C 1
ATOM 1442 O O . TYR A 1 187 ? 5.027 4.645 -6.491 1.00 97.31 187 TYR A O 1
ATOM 1450 N N . CYS A 1 188 ? 3.596 5.126 -8.147 1.00 95.19 188 CYS A N 1
ATOM 1451 C CA . CYS A 1 188 ? 4.500 4.710 -9.228 1.00 95.19 188 CYS A CA 1
ATOM 1452 C C . CYS A 1 188 ? 5.785 5.551 -9.272 1.00 95.19 188 CYS A C 1
ATOM 1454 O O . CYS A 1 188 ? 6.864 5.013 -9.516 1.00 95.19 188 CYS A O 1
ATOM 1456 N N . GLU A 1 189 ? 5.679 6.857 -9.013 1.00 93.94 189 GLU A N 1
ATOM 1457 C CA . GLU A 1 189 ? 6.833 7.757 -8.926 1.00 93.94 189 GLU A CA 1
ATOM 1458 C C . GLU A 1 189 ? 7.745 7.372 -7.760 1.00 93.94 189 GLU A C 1
ATOM 1460 O O . GLU A 1 189 ? 8.949 7.215 -7.961 1.00 93.94 189 GLU A O 1
ATOM 1465 N N . LEU A 1 190 ? 7.180 7.129 -6.570 1.00 95.31 190 LEU A N 1
ATOM 1466 C CA . LEU A 1 190 ? 7.939 6.631 -5.423 1.00 95.31 190 LEU A CA 1
ATOM 1467 C C . LEU A 1 190 ? 8.652 5.321 -5.759 1.00 95.31 190 LEU A C 1
ATOM 1469 O O . LEU A 1 190 ? 9.854 5.211 -5.510 1.00 95.31 190 LEU A O 1
ATOM 1473 N N . GLN A 1 191 ? 7.925 4.338 -6.308 1.00 93.69 191 GLN A N 1
ATOM 1474 C CA . GLN A 1 191 ? 8.522 3.057 -6.681 1.00 93.69 191 GLN A CA 1
ATOM 1475 C C . GLN A 1 191 ? 9.666 3.282 -7.672 1.00 93.69 191 GLN A C 1
ATOM 1477 O O . GLN A 1 191 ? 10.737 2.716 -7.516 1.00 93.69 191 GLN A O 1
ATOM 1482 N N . SER A 1 192 ? 9.514 4.177 -8.638 1.00 91.75 192 SER A N 1
ATOM 1483 C CA . SER A 1 192 ? 10.561 4.408 -9.635 1.00 91.75 192 SER A CA 1
ATOM 1484 C C . SER A 1 192 ? 11.805 5.091 -9.063 1.00 91.75 192 SER A C 1
ATOM 1486 O O . SER A 1 192 ? 12.908 4.776 -9.495 1.00 91.75 192 SER A O 1
ATOM 1488 N N . ILE A 1 193 ? 11.662 5.975 -8.069 1.00 92.25 193 ILE A N 1
ATOM 1489 C CA . ILE A 1 193 ? 12.802 6.663 -7.439 1.00 92.25 193 ILE A CA 1
ATOM 1490 C C . ILE A 1 193 ? 13.497 5.768 -6.400 1.00 92.25 193 ILE A C 1
ATOM 1492 O O . ILE A 1 193 ? 14.725 5.768 -6.312 1.00 92.25 193 ILE A O 1
ATOM 1496 N N . LYS A 1 194 ? 12.750 4.987 -5.603 1.00 92.19 194 LYS A N 1
ATOM 1497 C CA . LYS A 1 194 ? 13.323 4.208 -4.485 1.00 92.19 194 LYS A CA 1
ATOM 1498 C C . LYS A 1 194 ? 14.283 3.097 -4.924 1.00 92.19 194 LYS A C 1
ATOM 1500 O O . LYS A 1 194 ? 15.183 2.743 -4.161 1.00 92.19 194 LYS A O 1
ATOM 1505 N N . HIS A 1 195 ? 14.115 2.609 -6.151 1.00 90.00 195 HIS A N 1
ATOM 1506 C CA . HIS A 1 195 ? 14.947 1.575 -6.767 1.00 90.00 195 HIS A CA 1
ATOM 1507 C C . HIS A 1 195 ? 16.169 2.140 -7.523 1.00 90.00 195 HIS A C 1
ATOM 1509 O O . HIS A 1 195 ? 16.942 1.375 -8.088 1.00 90.00 195 HIS A O 1
ATOM 1515 N N . LEU A 1 196 ? 16.370 3.464 -7.565 1.00 90.31 196 LEU A N 1
ATOM 1516 C CA . LEU A 1 196 ? 17.572 4.057 -8.168 1.00 90.31 196 LEU A CA 1
ATOM 1517 C C . LEU A 1 196 ? 18.806 3.875 -7.273 1.00 90.31 196 LEU A C 1
ATOM 1519 O O . LEU A 1 196 ? 18.698 3.457 -6.119 1.00 90.31 196 LEU A O 1
ATOM 1523 N N . SER A 1 197 ? 19.979 4.250 -7.797 1.00 89.19 197 SER A N 1
ATOM 1524 C CA . SER A 1 197 ? 21.248 4.149 -7.071 1.00 89.19 197 SER A CA 1
ATOM 1525 C C . SER A 1 197 ? 21.168 4.756 -5.661 1.00 89.19 197 SER A C 1
ATOM 1527 O O . SER A 1 197 ? 20.748 5.915 -5.510 1.00 89.19 197 SER A O 1
ATOM 1529 N N . PRO A 1 198 ? 21.598 4.014 -4.614 1.00 90.06 198 PRO A N 1
ATOM 1530 C CA . PRO A 1 198 ? 21.573 4.486 -3.232 1.00 90.06 198 PRO A CA 1
ATOM 1531 C C . PRO A 1 198 ? 22.267 5.833 -3.018 1.00 90.06 198 PRO A C 1
ATOM 1533 O O . PRO A 1 198 ? 21.857 6.591 -2.141 1.00 90.06 198 PRO A O 1
ATOM 1536 N N . ALA A 1 199 ? 23.275 6.148 -3.836 1.00 89.81 199 ALA A N 1
ATOM 1537 C CA . ALA A 1 199 ? 24.051 7.380 -3.743 1.00 89.81 199 ALA A CA 1
ATOM 1538 C C . ALA A 1 199 ? 23.268 8.644 -4.147 1.00 89.81 199 ALA A C 1
ATOM 1540 O O . ALA A 1 199 ? 23.617 9.732 -3.697 1.00 89.81 199 ALA A O 1
ATOM 1541 N N . ILE A 1 200 ? 22.222 8.519 -4.975 1.00 88.81 200 ILE A N 1
ATOM 1542 C CA . ILE A 1 200 ? 21.476 9.672 -5.517 1.00 88.81 200 ILE A CA 1
ATOM 1543 C C . ILE A 1 200 ? 19.986 9.665 -5.174 1.00 88.81 200 ILE A C 1
ATOM 1545 O O . ILE A 1 200 ? 19.367 10.730 -5.136 1.00 88.81 200 ILE A O 1
ATOM 1549 N N . ARG A 1 201 ? 19.396 8.493 -4.891 1.00 89.94 201 ARG A N 1
ATOM 1550 C CA . ARG A 1 201 ? 17.941 8.360 -4.704 1.00 89.94 201 ARG A CA 1
ATOM 1551 C C . ARG A 1 201 ? 17.385 9.251 -3.591 1.00 89.94 201 ARG A C 1
ATOM 1553 O O . ARG A 1 201 ? 16.287 9.770 -3.740 1.00 89.94 201 ARG A O 1
ATOM 1560 N N . GLY A 1 202 ? 18.144 9.479 -2.514 1.00 89.94 202 GLY A N 1
ATOM 1561 C CA . GLY A 1 202 ? 17.730 10.360 -1.414 1.00 89.94 202 GLY A CA 1
ATOM 1562 C C . GLY A 1 202 ? 17.555 11.816 -1.857 1.00 89.94 202 GLY A C 1
ATOM 1563 O O . GLY A 1 202 ? 16.505 12.408 -1.622 1.00 89.94 202 GLY A O 1
ATOM 1564 N N . GLY A 1 203 ? 18.535 12.365 -2.584 1.00 88.50 203 GLY A N 1
ATOM 1565 C CA . GLY A 1 203 ? 18.446 13.724 -3.132 1.00 88.50 203 GLY A CA 1
ATOM 1566 C C . GLY A 1 203 ? 17.319 13.872 -4.159 1.00 88.50 203 GLY A C 1
ATOM 1567 O O . GLY A 1 203 ? 16.575 14.851 -4.134 1.00 88.50 203 GLY A O 1
ATOM 1568 N N . LEU A 1 204 ? 17.117 12.854 -5.003 1.00 89.25 204 LEU A N 1
ATOM 1569 C CA . LEU A 1 204 ? 16.003 12.826 -5.957 1.00 89.25 204 LEU A CA 1
ATOM 1570 C C . LEU A 1 204 ? 14.636 12.770 -5.260 1.00 89.25 204 LEU A C 1
ATOM 1572 O O . LEU A 1 204 ? 13.698 13.423 -5.710 1.00 89.25 204 LEU A O 1
ATOM 1576 N N . MET A 1 205 ? 14.507 12.041 -4.147 1.00 91.06 205 MET A N 1
ATOM 1577 C CA . MET A 1 205 ? 13.281 12.037 -3.338 1.00 91.06 205 MET A CA 1
ATOM 1578 C C . MET A 1 205 ? 12.999 13.401 -2.708 1.00 91.06 205 MET A C 1
ATOM 1580 O O . MET A 1 205 ? 11.842 13.813 -2.648 1.00 91.06 205 MET A O 1
ATOM 1584 N N . GLU A 1 206 ? 14.031 14.120 -2.267 1.00 87.88 206 GLU A N 1
ATOM 1585 C CA . GLU A 1 206 ? 13.899 15.484 -1.747 1.00 87.88 206 GLU A CA 1
ATOM 1586 C C . GLU A 1 206 ? 13.438 16.479 -2.818 1.00 87.88 206 GLU A C 1
ATOM 1588 O O . GLU A 1 206 ? 12.571 17.322 -2.565 1.00 87.88 206 GLU A O 1
ATOM 1593 N N . GLU A 1 207 ? 13.988 16.383 -4.028 1.00 85.06 207 GLU A N 1
ATOM 1594 C CA . GLU A 1 207 ? 13.557 17.171 -5.188 1.00 85.06 207 GLU A CA 1
ATOM 1595 C C . GLU A 1 207 ? 12.129 16.840 -5.614 1.00 85.06 207 GLU A C 1
ATOM 1597 O O . GLU A 1 207 ? 11.302 17.740 -5.773 1.00 85.06 207 GLU A O 1
ATOM 1602 N N . TRP A 1 208 ? 11.813 15.552 -5.731 1.00 87.50 208 TRP A N 1
ATOM 1603 C CA . TRP A 1 208 ? 10.471 15.075 -6.036 1.00 87.50 208 TRP A CA 1
ATOM 1604 C C . TRP A 1 208 ? 9.451 15.551 -4.998 1.00 87.50 208 TRP A C 1
ATOM 1606 O O . TRP A 1 208 ? 8.400 16.075 -5.365 1.00 87.50 208 TRP A O 1
ATOM 1616 N N . HIS A 1 209 ? 9.780 15.477 -3.706 1.00 87.38 209 HIS A N 1
ATOM 1617 C CA . HIS A 1 209 ? 8.951 16.028 -2.637 1.00 87.38 209 HIS A CA 1
ATOM 1618 C C . HIS A 1 209 ? 8.705 17.534 -2.821 1.00 87.38 209 HIS A C 1
ATOM 1620 O O . HIS A 1 209 ? 7.553 17.961 -2.767 1.00 87.38 209 HIS A O 1
ATOM 1626 N N . ARG A 1 210 ? 9.746 18.335 -3.102 1.00 81.06 210 ARG A N 1
ATOM 1627 C CA . ARG A 1 210 ? 9.594 19.780 -3.370 1.00 81.06 210 ARG A CA 1
ATOM 1628 C C . ARG A 1 210 ? 8.688 20.067 -4.569 1.00 81.06 210 ARG A C 1
ATOM 1630 O O . ARG A 1 210 ? 7.976 21.065 -4.557 1.00 81.06 210 ARG A O 1
ATOM 1637 N N . ALA A 1 211 ? 8.711 19.207 -5.584 1.00 77.75 211 ALA A N 1
ATOM 1638 C CA . ALA A 1 211 ? 7.895 19.359 -6.785 1.00 77.75 211 ALA A CA 1
ATOM 1639 C C . ALA A 1 211 ? 6.443 18.875 -6.619 1.00 77.75 211 ALA A C 1
ATOM 1641 O O . ALA A 1 211 ? 5.561 19.351 -7.332 1.00 77.75 211 ALA A O 1
ATOM 1642 N N . ARG A 1 212 ? 6.182 17.907 -5.728 1.00 77.94 212 ARG A N 1
ATOM 1643 C CA . ARG A 1 212 ? 4.855 17.286 -5.555 1.00 77.94 212 ARG A CA 1
ATOM 1644 C C . ARG A 1 212 ? 4.074 17.785 -4.347 1.00 77.94 212 ARG A C 1
ATOM 1646 O O . ARG A 1 212 ? 2.846 17.799 -4.393 1.00 77.94 212 ARG A O 1
ATOM 1653 N N . TRP A 1 213 ? 4.740 18.143 -3.254 1.00 73.31 213 TRP A N 1
ATOM 1654 C CA . TRP A 1 213 ? 4.058 18.509 -2.018 1.00 73.31 213 TRP A CA 1
ATOM 1655 C C . TRP A 1 213 ? 3.598 19.968 -2.039 1.00 73.31 213 TRP A C 1
ATOM 1657 O O . TRP A 1 213 ? 4.413 20.886 -1.998 1.00 73.31 213 TRP A O 1
ATOM 1667 N N . VAL A 1 214 ? 2.280 20.187 -2.042 1.00 59.50 214 VAL A N 1
ATOM 1668 C CA . VAL A 1 214 ? 1.678 21.537 -2.087 1.00 59.50 214 VAL A CA 1
ATOM 1669 C C . VAL A 1 214 ? 1.242 22.042 -0.697 1.00 59.50 214 VAL A C 1
ATOM 1671 O O . VAL A 1 214 ? 0.700 23.133 -0.571 1.00 59.50 214 VAL A O 1
ATOM 1674 N N . GLY A 1 215 ? 1.489 21.297 0.389 1.00 57.50 215 GLY A N 1
ATOM 1675 C CA . GLY A 1 215 ? 1.127 21.689 1.769 1.00 57.50 215 GLY A CA 1
ATOM 1676 C C . GLY A 1 215 ? -0.377 21.676 2.085 1.00 57.50 215 GLY A C 1
ATOM 1677 O O . GLY A 1 215 ? -0.767 21.352 3.209 1.00 57.50 215 GLY A O 1
ATOM 1678 N N . ASP A 1 216 ? -1.214 21.936 1.081 1.00 58.06 216 ASP A N 1
ATOM 1679 C CA . ASP A 1 216 ? -2.664 21.806 1.114 1.00 58.06 216 ASP A CA 1
ATOM 1680 C C . ASP A 1 216 ? -3.076 20.567 0.297 1.00 58.06 216 ASP A C 1
ATOM 1682 O O . ASP A 1 216 ? -2.715 20.408 -0.870 1.00 58.06 216 ASP A O 1
ATOM 1686 N N . LEU A 1 217 ? -3.817 19.644 0.918 1.00 55.03 217 LEU A N 1
ATOM 1687 C CA . LEU A 1 217 ? -4.268 18.392 0.295 1.00 55.03 217 LEU A CA 1
ATOM 1688 C C . LEU A 1 217 ? -5.407 18.666 -0.700 1.00 55.03 217 LEU A C 1
ATOM 1690 O O . LEU A 1 217 ? -6.576 18.464 -0.372 1.00 55.03 217 LEU A O 1
ATOM 1694 N N . ARG A 1 218 ? -5.077 19.142 -1.905 1.00 55.34 218 ARG A N 1
ATOM 1695 C CA . ARG A 1 218 ? -6.045 19.450 -2.972 1.00 55.34 218 ARG A CA 1
ATOM 1696 C C . ARG A 1 218 ? -5.835 18.552 -4.198 1.00 55.34 218 ARG A C 1
ATOM 1698 O O . ARG A 1 218 ? -5.026 18.870 -5.067 1.00 55.34 218 ARG A O 1
ATOM 1705 N N . PRO A 1 219 ? -6.527 17.398 -4.277 1.00 48.59 219 PRO A N 1
ATOM 1706 C CA . PRO A 1 219 ? -6.341 16.420 -5.356 1.00 48.59 219 PRO A CA 1
ATOM 1707 C C . PRO A 1 219 ? -6.741 16.949 -6.734 1.00 48.59 219 PRO A C 1
ATOM 1709 O O . PRO A 1 219 ? -6.220 16.495 -7.743 1.00 48.59 219 PRO A O 1
ATOM 1712 N N . ASP A 1 220 ? -7.698 17.871 -6.764 1.00 49.16 220 ASP A N 1
ATOM 1713 C CA . ASP A 1 220 ? -8.224 18.547 -7.948 1.00 49.16 220 ASP A CA 1
ATOM 1714 C C . ASP A 1 220 ? -7.252 19.586 -8.526 1.00 49.16 220 ASP A C 1
ATOM 1716 O O . ASP A 1 220 ? -7.270 19.836 -9.728 1.00 49.16 220 ASP A O 1
ATOM 1720 N N . GLU A 1 221 ? -6.356 20.126 -7.700 1.00 44.50 221 GLU A N 1
ATOM 1721 C CA . GLU A 1 221 ? -5.297 21.056 -8.120 1.00 44.50 221 GLU A CA 1
ATOM 1722 C C . GLU A 1 221 ? -3.975 20.334 -8.432 1.00 44.50 221 GLU A C 1
ATOM 1724 O O . GLU A 1 221 ? -3.075 20.886 -9.065 1.00 44.50 221 GLU A O 1
ATOM 1729 N N . CYS A 1 222 ? -3.855 19.066 -8.038 1.00 43.44 222 CYS A N 1
ATOM 1730 C CA . CYS A 1 222 ? -2.652 18.267 -8.211 1.00 43.44 222 CYS A CA 1
ATOM 1731 C C . CYS A 1 222 ? -2.575 17.626 -9.609 1.00 43.44 222 CYS A C 1
ATOM 1733 O O . CYS A 1 222 ? -2.564 16.410 -9.790 1.00 43.44 222 CYS A O 1
ATOM 1735 N N . SER A 1 223 ? -2.492 18.495 -10.613 1.00 43.28 223 SER A N 1
ATOM 1736 C CA . SER A 1 223 ? -2.128 18.168 -11.996 1.00 43.28 223 SER A CA 1
ATOM 1737 C C . SER A 1 223 ? -0.743 18.735 -12.310 1.00 43.28 223 SER A C 1
ATOM 1739 O O . SER A 1 223 ? -0.561 19.430 -13.305 1.00 43.28 223 SER A O 1
ATOM 1741 N N . LEU A 1 224 ? 0.238 18.526 -11.428 1.00 38.69 224 LEU A N 1
ATOM 1742 C CA . LEU A 1 224 ? 1.588 19.023 -11.684 1.00 38.69 224 LEU A CA 1
ATOM 1743 C C . LEU A 1 224 ? 2.296 18.070 -12.667 1.00 38.69 224 LEU A C 1
ATOM 1745 O O . LEU A 1 224 ? 2.316 16.858 -12.427 1.00 38.69 224 LEU A O 1
ATOM 1749 N N . PRO A 1 225 ? 2.885 18.559 -13.772 1.00 39.28 225 PRO A N 1
ATOM 1750 C CA . PRO A 1 225 ? 3.733 17.732 -14.628 1.00 39.28 225 PRO A CA 1
ATOM 1751 C C . PRO A 1 225 ? 4.944 17.210 -13.835 1.00 39.28 225 PRO A C 1
ATOM 1753 O O . PRO A 1 225 ? 5.291 17.757 -12.787 1.00 39.28 225 PRO A O 1
ATOM 1756 N N . LEU A 1 226 ? 5.545 16.103 -14.282 1.00 41.28 226 LEU A N 1
ATOM 1757 C CA . LEU A 1 226 ? 6.790 15.583 -13.697 1.00 41.28 226 LEU A CA 1
ATOM 1758 C C . LEU A 1 226 ? 7.876 16.680 -13.692 1.00 41.28 226 LEU A C 1
ATOM 1760 O O . LEU A 1 226 ? 7.863 17.521 -14.594 1.00 41.28 226 LEU A O 1
ATOM 1764 N N . PRO A 1 227 ? 8.816 16.682 -12.725 1.00 40.00 227 PRO A N 1
ATOM 1765 C CA . PRO A 1 227 ? 9.959 17.593 -12.745 1.00 40.00 227 PRO A CA 1
ATOM 1766 C C . PRO A 1 227 ? 10.657 17.572 -14.111 1.00 40.00 227 PRO A C 1
ATOM 1768 O O . PRO A 1 227 ? 10.800 16.508 -14.712 1.00 40.00 227 PRO A O 1
ATOM 1771 N N . GLU A 1 228 ? 11.100 18.729 -14.604 1.00 36.97 228 GLU A N 1
ATOM 1772 C CA . GLU A 1 228 ? 11.582 18.896 -15.984 1.00 36.97 228 GLU A CA 1
ATOM 1773 C C . GLU A 1 228 ? 12.715 17.909 -16.338 1.00 36.97 228 GLU A C 1
ATOM 1775 O O . GLU A 1 228 ? 12.697 17.300 -17.406 1.00 36.97 228 GLU A O 1
ATOM 1780 N N . ILE A 1 229 ? 13.609 17.626 -15.382 1.00 38.16 229 ILE A N 1
ATOM 1781 C CA . ILE A 1 229 ? 14.713 16.657 -15.511 1.00 38.16 229 ILE A CA 1
ATOM 1782 C C . ILE A 1 229 ? 14.225 15.212 -15.735 1.00 38.16 229 ILE A C 1
ATOM 1784 O O . ILE A 1 229 ? 14.822 14.451 -16.491 1.00 38.16 229 ILE A O 1
ATOM 1788 N N . VAL A 1 230 ? 13.086 14.859 -15.134 1.00 36.56 230 VAL A N 1
ATOM 1789 C CA . VAL A 1 230 ? 12.417 13.560 -15.279 1.00 36.56 230 VAL A CA 1
ATOM 1790 C C . VAL A 1 230 ? 11.613 13.520 -16.581 1.00 36.56 230 VAL A C 1
ATOM 1792 O O . VAL A 1 230 ? 11.563 12.493 -17.253 1.00 36.56 230 VAL A O 1
ATOM 1795 N N . SER A 1 231 ? 11.015 14.648 -16.974 1.00 36.28 231 SER A N 1
ATOM 1796 C CA . SER A 1 231 ? 10.264 14.766 -18.228 1.00 36.28 231 SER A CA 1
ATOM 1797 C C . SER A 1 231 ? 11.156 14.686 -19.474 1.00 36.28 231 SER A C 1
ATOM 1799 O O . SER A 1 231 ? 10.760 14.078 -20.466 1.00 36.28 231 SER A O 1
ATOM 1801 N N . GLN A 1 232 ? 12.383 15.214 -19.410 1.00 35.91 232 GLN A N 1
ATOM 1802 C CA . GLN A 1 232 ? 13.353 15.153 -20.507 1.00 35.91 232 GLN A CA 1
ATOM 1803 C C . GLN A 1 232 ? 13.809 13.712 -20.787 1.00 35.91 232 GLN A C 1
ATOM 1805 O O . GLN A 1 232 ? 13.927 13.333 -21.950 1.00 35.91 232 GLN A O 1
ATOM 1810 N N . GLY A 1 233 ? 13.953 12.879 -19.747 1.00 36.03 233 GLY A N 1
ATOM 1811 C CA . GLY A 1 233 ? 14.256 11.447 -19.882 1.00 36.03 233 GLY A CA 1
ATOM 1812 C C . GLY A 1 233 ? 13.110 10.586 -20.440 1.00 36.03 233 GLY A C 1
ATOM 1813 O O . GLY A 1 233 ? 13.350 9.456 -20.850 1.00 36.03 233 GLY A O 1
ATOM 1814 N N . LEU A 1 234 ? 11.876 11.105 -20.477 1.00 35.16 234 LEU A N 1
ATOM 1815 C CA . LEU A 1 234 ? 10.677 10.411 -20.976 1.00 35.16 234 LEU A CA 1
ATOM 1816 C C . LEU A 1 234 ? 10.353 10.714 -22.448 1.00 35.16 234 LEU A C 1
ATOM 1818 O O . LEU A 1 234 ? 9.384 10.163 -22.979 1.00 35.16 234 LEU A O 1
ATOM 1822 N N . SER A 1 235 ? 11.133 11.573 -23.113 1.00 30.80 235 SER A N 1
ATOM 1823 C CA . SER A 1 235 ? 10.991 11.780 -24.558 1.00 30.80 235 SER A CA 1
ATOM 1824 C C . SER A 1 235 ? 11.291 10.462 -25.285 1.00 30.80 235 SER A C 1
ATOM 1826 O O . SER A 1 235 ? 12.225 9.763 -24.885 1.00 30.80 235 SER A O 1
ATOM 1828 N N . PRO A 1 236 ? 10.514 10.073 -26.315 1.00 28.97 236 PRO A N 1
ATOM 1829 C CA . PRO A 1 236 ? 10.737 8.817 -27.019 1.00 28.97 236 PRO A CA 1
ATOM 1830 C C . PRO A 1 236 ? 12.194 8.725 -27.477 1.00 28.97 236 PRO A C 1
ATOM 1832 O O . PRO A 1 236 ? 12.692 9.629 -28.144 1.00 28.97 236 PRO A O 1
ATOM 1835 N N . LEU A 1 237 ? 12.877 7.636 -27.116 1.00 34.09 237 LEU A N 1
ATOM 1836 C CA . LEU A 1 237 ? 14.150 7.258 -27.726 1.00 34.09 237 LEU A CA 1
ATOM 1837 C C . LEU A 1 237 ? 13.903 7.062 -29.226 1.00 34.09 237 LEU A C 1
ATOM 1839 O O . LEU A 1 237 ? 13.453 6.000 -29.653 1.00 34.09 237 LEU A O 1
ATOM 1843 N N . GLY A 1 238 ? 14.120 8.117 -30.004 1.00 33.72 238 GLY A N 1
ATOM 1844 C CA . GLY A 1 238 ? 13.857 8.123 -31.435 1.00 33.72 238 GLY A CA 1
ATOM 1845 C C . GLY A 1 238 ? 13.577 9.518 -31.964 1.00 33.72 238 GLY A C 1
ATOM 1846 O O . GLY A 1 238 ? 12.443 9.803 -32.315 1.00 33.72 238 GLY A O 1
ATOM 1847 N N . GLU A 1 239 ? 14.604 10.364 -31.983 1.00 28.73 239 GLU A N 1
ATOM 1848 C CA . GLU A 1 239 ? 14.961 11.239 -33.108 1.00 28.73 239 GLU A CA 1
ATOM 1849 C C . GLU A 1 239 ? 16.240 11.993 -32.716 1.00 28.73 239 GLU A C 1
ATOM 1851 O O . GLU A 1 239 ? 16.244 12.848 -31.832 1.00 28.73 239 GLU A O 1
ATOM 1856 N N . GLU A 1 240 ? 17.365 11.627 -33.336 1.00 34.72 240 GLU A N 1
ATOM 1857 C CA . GLU A 1 240 ? 18.567 12.460 -33.334 1.00 34.72 240 GLU A CA 1
ATOM 1858 C C . GLU A 1 240 ? 18.218 13.783 -34.033 1.00 34.72 240 GLU A C 1
ATOM 1860 O O . GLU A 1 240 ? 18.145 13.854 -35.258 1.00 34.72 240 GLU A O 1
ATOM 1865 N N . GLY A 1 241 ? 17.946 14.824 -33.245 1.00 28.95 241 GLY A N 1
ATOM 1866 C CA . GLY A 1 241 ? 17.541 16.140 -33.730 1.00 28.95 241 GLY A CA 1
ATOM 1867 C C . GLY A 1 241 ? 18.241 17.256 -32.963 1.00 28.95 241 GLY A C 1
ATOM 1868 O O . GLY A 1 241 ? 17.789 17.660 -31.901 1.00 28.95 241 GLY A O 1
ATOM 1869 N N . ASP A 1 242 ? 19.367 17.695 -33.523 1.00 26.81 242 ASP A N 1
ATOM 1870 C CA . ASP A 1 242 ? 20.098 18.959 -33.344 1.00 26.81 242 ASP A CA 1
ATOM 1871 C C . ASP A 1 242 ? 19.770 19.826 -32.102 1.00 26.81 242 ASP A C 1
ATOM 1873 O O . ASP A 1 242 ? 18.751 20.518 -32.019 1.00 26.81 242 ASP A O 1
ATOM 1877 N N . CYS A 1 243 ? 20.712 19.869 -31.154 1.00 27.20 243 CYS A N 1
ATOM 1878 C CA . CYS A 1 243 ? 20.709 20.773 -30.007 1.00 27.20 243 CYS A CA 1
ATOM 1879 C C . CYS A 1 243 ? 20.846 22.241 -30.454 1.00 27.20 243 CYS A C 1
ATOM 1881 O O . CYS A 1 243 ? 21.935 22.817 -30.402 1.00 27.20 243 CYS A O 1
ATOM 1883 N N . ARG A 1 244 ? 19.744 22.893 -30.839 1.00 27.34 244 ARG A N 1
ATOM 1884 C CA . ARG A 1 244 ? 19.687 24.356 -30.981 1.00 27.34 244 ARG A CA 1
ATOM 1885 C C . ARG A 1 244 ? 18.442 24.961 -30.339 1.00 27.34 244 ARG A C 1
ATOM 1887 O O . ARG A 1 244 ? 17.357 24.957 -30.898 1.00 27.34 244 ARG A O 1
ATOM 1894 N N . ALA A 1 245 ? 18.702 25.563 -29.178 1.00 33.84 245 ALA A N 1
ATOM 1895 C CA . ALA A 1 245 ? 18.084 26.769 -28.633 1.00 33.84 245 ALA A CA 1
ATOM 1896 C C . ALA A 1 245 ? 16.553 26.907 -28.753 1.00 33.84 245 ALA A C 1
ATOM 1898 O O . ALA A 1 245 ? 16.035 27.500 -29.696 1.00 33.84 245 ALA A O 1
ATOM 1899 N N . SER A 1 246 ? 15.857 26.558 -27.673 1.00 26.98 246 SER A N 1
ATOM 1900 C CA . SER A 1 246 ? 14.587 27.190 -27.305 1.00 26.98 246 SER A CA 1
ATOM 1901 C C . SER A 1 246 ? 14.747 27.908 -25.962 1.00 26.98 246 SER A C 1
ATOM 1903 O O . SER A 1 246 ? 15.335 27.385 -25.019 1.00 26.98 246 SER A O 1
ATOM 1905 N N . ALA A 1 247 ? 14.314 29.168 -25.949 1.00 24.73 247 ALA A N 1
ATOM 1906 C CA . ALA A 1 247 ? 14.629 30.200 -24.967 1.00 24.73 247 ALA A CA 1
ATOM 1907 C C . ALA A 1 247 ? 14.252 29.845 -23.512 1.00 24.73 247 ALA A C 1
ATOM 1909 O O . ALA A 1 247 ? 13.254 29.161 -23.288 1.00 24.73 247 ALA A O 1
ATOM 1910 N N . PRO A 1 248 ? 14.990 30.367 -22.512 1.00 27.25 248 PRO A N 1
ATOM 1911 C CA . PRO A 1 248 ? 14.694 30.105 -21.112 1.00 27.25 248 PRO A CA 1
ATOM 1912 C C . PRO A 1 248 ? 13.362 30.740 -20.706 1.00 27.25 248 PRO A C 1
ATOM 1914 O O . PRO A 1 248 ? 13.094 31.915 -20.987 1.00 27.25 248 PRO A O 1
ATOM 1917 N N . TYR A 1 249 ? 12.555 29.965 -19.982 1.00 28.00 249 TYR A N 1
ATOM 1918 C CA . TYR A 1 249 ? 11.411 30.462 -19.233 1.00 28.00 249 TYR A CA 1
ATOM 1919 C C . TYR A 1 249 ? 11.895 31.532 -18.243 1.00 28.00 249 TYR A C 1
ATOM 1921 O O . TYR A 1 249 ? 12.598 31.246 -17.274 1.00 28.00 249 TYR A O 1
ATOM 1929 N N . ARG A 1 250 ? 11.551 32.799 -18.507 1.00 23.27 250 ARG A N 1
ATOM 1930 C CA . ARG A 1 250 ? 11.766 33.900 -17.563 1.00 23.27 250 ARG A CA 1
ATOM 1931 C C . ARG A 1 250 ? 10.783 33.745 -16.408 1.00 23.27 250 ARG A C 1
ATOM 1933 O O . ARG A 1 250 ? 9.649 34.213 -16.488 1.00 23.27 250 ARG A O 1
ATOM 1940 N N . SER A 1 251 ? 11.238 33.145 -15.313 1.00 31.03 251 SER A N 1
ATOM 1941 C CA . SER A 1 251 ? 10.607 33.316 -14.010 1.00 31.03 251 SER A CA 1
ATOM 1942 C C . SER A 1 251 ? 10.807 34.766 -13.554 1.00 31.03 251 SER A C 1
ATOM 1944 O O . SER A 1 251 ? 11.807 35.141 -12.948 1.00 31.03 251 SER A O 1
ATOM 1946 N N . ASN A 1 252 ? 9.834 35.631 -13.837 1.00 27.81 252 ASN A N 1
ATOM 1947 C CA . ASN A 1 252 ? 9.710 36.887 -13.101 1.00 27.81 252 ASN A CA 1
ATOM 1948 C C . ASN A 1 252 ? 9.119 36.582 -11.718 1.00 27.81 252 ASN A C 1
ATOM 1950 O O . ASN A 1 252 ? 7.968 36.889 -11.433 1.00 27.81 252 ASN A O 1
ATOM 1954 N N . ALA A 1 253 ? 9.927 35.968 -10.862 1.00 30.39 253 ALA A N 1
ATOM 1955 C CA . ALA A 1 253 ? 9.726 35.961 -9.424 1.00 30.39 253 ALA A CA 1
ATOM 1956 C C . ALA A 1 253 ? 11.070 36.332 -8.802 1.00 30.39 253 ALA A C 1
ATOM 1958 O O . ALA A 1 253 ? 11.905 35.479 -8.508 1.00 30.39 253 ALA A O 1
ATOM 1959 N N . ARG A 1 254 ? 11.303 37.643 -8.677 1.00 25.72 254 ARG A N 1
ATOM 1960 C CA . ARG A 1 254 ? 12.372 38.150 -7.819 1.00 25.72 254 ARG A CA 1
ATOM 1961 C C . ARG A 1 254 ? 12.090 37.616 -6.419 1.00 25.72 254 ARG A C 1
ATOM 1963 O O . ARG A 1 254 ? 11.015 37.868 -5.882 1.00 25.72 254 ARG A O 1
ATOM 1970 N N . HIS A 1 255 ? 13.033 36.846 -5.886 1.00 35.62 255 HIS A N 1
ATOM 1971 C CA . HIS A 1 255 ? 13.153 36.647 -4.451 1.00 35.62 255 HIS A CA 1
ATOM 1972 C C . HIS A 1 255 ? 13.321 38.027 -3.827 1.00 35.62 255 HIS A C 1
ATOM 1974 O O . HIS A 1 255 ? 14.340 38.682 -4.040 1.00 35.62 255 HIS A O 1
ATOM 1980 N N . ASP A 1 256 ? 12.283 38.470 -3.132 1.00 25.38 256 ASP A N 1
ATOM 1981 C CA . ASP A 1 256 ? 12.399 39.524 -2.146 1.00 25.38 256 ASP A CA 1
ATOM 1982 C C . ASP A 1 256 ? 12.104 38.874 -0.796 1.00 25.38 256 ASP A C 1
ATOM 1984 O O . ASP A 1 256 ? 11.003 38.370 -0.550 1.00 25.38 256 ASP A O 1
ATOM 1988 N N . ASP A 1 257 ? 13.142 38.809 0.032 1.00 31.70 257 ASP A N 1
ATOM 1989 C CA . ASP A 1 257 ? 13.115 38.311 1.400 1.00 31.70 257 ASP A CA 1
ATOM 1990 C C . ASP A 1 257 ? 12.337 39.296 2.278 1.00 31.70 257 ASP A C 1
ATOM 1992 O O . ASP A 1 257 ? 12.903 40.025 3.084 1.00 31.70 257 ASP A O 1
ATOM 1996 N N . THR A 1 258 ? 11.014 39.336 2.139 1.00 26.70 258 THR A N 1
ATOM 1997 C CA . THR A 1 258 ? 10.129 39.940 3.137 1.00 26.70 258 THR A CA 1
ATOM 1998 C C . THR A 1 258 ? 8.822 39.161 3.206 1.00 26.70 258 THR A C 1
ATOM 2000 O O . THR A 1 258 ? 7.873 39.362 2.453 1.00 26.70 258 THR A O 1
ATOM 2003 N N . VAL A 1 259 ? 8.762 38.243 4.170 1.00 33.34 259 VAL A N 1
ATOM 2004 C CA . VAL A 1 259 ? 7.500 37.680 4.646 1.00 33.34 259 VAL A CA 1
ATOM 2005 C C . VAL A 1 259 ? 6.704 38.835 5.245 1.00 33.34 259 VAL A C 1
ATOM 2007 O O . VAL A 1 259 ? 7.020 39.299 6.339 1.00 33.34 259 VAL A O 1
ATOM 2010 N N . ASN A 1 260 ? 5.686 39.315 4.529 1.00 24.39 260 ASN A N 1
ATOM 2011 C CA . ASN A 1 260 ? 4.691 40.203 5.106 1.00 24.39 260 ASN A CA 1
ATOM 2012 C C . ASN A 1 260 ? 3.291 39.608 4.968 1.00 24.39 260 ASN A C 1
ATOM 2014 O O . ASN A 1 260 ? 2.872 39.129 3.915 1.00 24.39 260 ASN A O 1
ATOM 2018 N N . ALA A 1 261 ? 2.628 39.594 6.116 1.00 35.31 261 ALA A N 1
ATOM 2019 C CA . ALA A 1 261 ? 1.363 38.960 6.406 1.00 35.31 261 ALA A CA 1
ATOM 2020 C C . ALA A 1 261 ? 0.231 39.487 5.516 1.00 35.31 261 ALA A C 1
ATOM 2022 O O . ALA A 1 261 ? 0.046 40.694 5.374 1.00 35.31 261 ALA A O 1
ATOM 2023 N N . GLY A 1 262 ? -0.565 38.571 4.963 1.00 29.14 262 GLY A N 1
ATOM 2024 C CA . GLY A 1 262 ? -1.724 38.944 4.160 1.00 29.14 262 GLY A CA 1
ATOM 2025 C C . GLY A 1 262 ? -2.373 37.794 3.399 1.00 29.14 262 GLY A C 1
ATOM 2026 O O . GLY A 1 262 ? -2.721 37.970 2.240 1.00 29.14 262 GLY A O 1
ATOM 2027 N N . SER A 1 263 ? -2.547 36.619 4.008 1.00 30.33 263 SER A N 1
ATOM 2028 C CA . SER A 1 263 ? -3.490 35.626 3.482 1.00 30.33 263 SER A CA 1
ATOM 2029 C C . SER A 1 263 ? -4.531 35.339 4.546 1.00 30.33 263 SER A C 1
ATOM 2031 O O . SER A 1 263 ? -4.184 34.924 5.650 1.00 30.33 263 SER A O 1
ATOM 2033 N N . THR A 1 264 ? -5.792 35.587 4.214 1.00 28.75 264 THR A N 1
ATOM 2034 C CA . THR A 1 264 ? -6.954 35.255 5.036 1.00 28.75 264 THR A CA 1
ATOM 2035 C C . THR A 1 264 ? -6.892 33.792 5.456 1.00 28.75 264 THR A C 1
ATOM 2037 O O . THR A 1 264 ? -7.062 32.886 4.642 1.00 28.75 264 THR A O 1
ATOM 2040 N N . ASP A 1 265 ? -6.594 33.605 6.738 1.00 29.80 265 ASP A N 1
ATOM 2041 C CA . ASP A 1 265 ? -6.531 32.338 7.445 1.00 29.80 265 ASP A CA 1
ATOM 2042 C C . ASP A 1 265 ? -7.906 31.657 7.399 1.00 29.80 265 ASP A C 1
ATOM 2044 O O . ASP A 1 265 ? -8.859 32.090 8.047 1.00 29.80 265 ASP A O 1
ATOM 2048 N N . LEU A 1 266 ? -8.022 30.604 6.587 1.00 32.84 266 LEU A N 1
ATOM 2049 C CA . LEU A 1 266 ? -9.193 29.724 6.562 1.00 32.84 266 LEU A CA 1
ATOM 2050 C C . LEU A 1 266 ? -9.161 28.678 7.696 1.00 32.84 266 LEU A C 1
ATOM 2052 O O . LEU A 1 266 ? -9.957 27.742 7.682 1.00 32.84 266 LEU A O 1
ATOM 2056 N N . GLY A 1 267 ? -8.279 28.814 8.694 1.00 29.91 267 GLY A N 1
ATOM 2057 C CA . GLY A 1 267 ? -8.321 28.038 9.936 1.00 29.91 267 GLY A CA 1
ATOM 2058 C C . GLY A 1 267 ? -7.967 26.555 9.794 1.00 29.91 267 GLY A C 1
ATOM 2059 O O . GLY A 1 267 ? -8.159 25.786 10.735 1.00 29.91 267 GLY A O 1
ATOM 2060 N N . ILE A 1 268 ? -7.433 26.133 8.645 1.00 40.31 268 ILE A N 1
ATOM 2061 C CA . ILE A 1 268 ? -6.858 24.800 8.443 1.00 40.31 268 ILE A CA 1
ATOM 2062 C C . ILE A 1 268 ? -5.346 25.001 8.352 1.00 40.31 268 ILE A C 1
ATOM 2064 O O . ILE A 1 268 ? -4.834 25.407 7.315 1.00 40.31 268 ILE A O 1
ATOM 2068 N N . GLY A 1 269 ? -4.630 24.791 9.460 1.00 48.84 269 GLY A N 1
ATOM 2069 C CA . GLY A 1 269 ? -3.173 24.941 9.482 1.00 48.84 269 GLY A CA 1
ATOM 2070 C C . GLY A 1 269 ? -2.514 24.092 8.390 1.00 48.84 269 GLY A C 1
ATOM 2071 O O . GLY A 1 269 ? -2.819 22.902 8.279 1.00 48.84 269 GLY A O 1
ATOM 2072 N N . ARG A 1 270 ? -1.625 24.702 7.594 1.00 58.69 270 ARG A N 1
ATOM 2073 C CA . ARG A 1 270 ? -0.871 24.016 6.531 1.00 58.69 270 ARG A CA 1
ATOM 2074 C C . ARG A 1 270 ? -0.197 22.764 7.086 1.00 58.69 270 ARG A C 1
ATOM 2076 O O . ARG A 1 270 ? 0.506 22.827 8.097 1.00 58.69 270 ARG A O 1
ATOM 2083 N N . ILE A 1 271 ? -0.409 21.626 6.430 1.00 67.56 271 ILE A N 1
ATOM 2084 C CA . ILE A 1 271 ? 0.249 20.376 6.805 1.00 67.56 271 ILE A CA 1
ATOM 2085 C C . ILE A 1 271 ? 1.633 20.388 6.156 1.00 67.56 271 ILE A C 1
ATOM 2087 O O . ILE A 1 271 ? 1.760 20.471 4.938 1.00 67.56 271 ILE A O 1
ATOM 2091 N N . THR A 1 272 ? 2.681 20.263 6.964 1.00 80.19 272 THR A N 1
ATOM 2092 C CA . THR A 1 272 ? 4.053 20.121 6.463 1.00 80.19 272 THR A CA 1
ATOM 2093 C C . THR A 1 272 ? 4.571 18.740 6.834 1.00 80.19 272 THR A C 1
ATOM 2095 O O . THR A 1 272 ? 4.630 18.398 8.018 1.00 80.19 272 THR A O 1
ATOM 2098 N N . LEU A 1 273 ? 4.933 17.945 5.825 1.00 88.62 273 LEU A N 1
ATOM 2099 C CA . LEU A 1 273 ? 5.623 16.669 5.991 1.00 88.62 273 LEU A CA 1
ATOM 2100 C C . LEU A 1 273 ? 7.056 16.803 5.448 1.00 88.62 273 LEU A C 1
ATOM 2102 O O . LEU A 1 273 ? 7.237 17.420 4.403 1.00 88.62 273 LEU A O 1
ATOM 2106 N N . PRO A 1 274 ? 8.083 16.266 6.127 1.00 92.94 274 PRO A N 1
ATOM 2107 C CA . PRO A 1 274 ? 9.385 16.043 5.516 1.00 92.94 274 PRO A CA 1
ATOM 2108 C C . PRO A 1 274 ? 9.292 14.978 4.413 1.00 92.94 274 PRO A C 1
ATOM 2110 O O . PRO A 1 274 ? 8.364 14.162 4.393 1.00 92.94 274 PRO A O 1
ATOM 2113 N N . TRP A 1 275 ? 10.290 14.947 3.525 1.00 93.06 275 TRP A N 1
ATOM 2114 C CA . TRP A 1 275 ? 10.269 14.102 2.328 1.00 93.06 275 TRP A CA 1
ATOM 2115 C C . TRP A 1 275 ? 10.068 12.613 2.635 1.00 93.06 275 TRP A C 1
ATOM 2117 O O . TRP A 1 275 ? 9.359 11.944 1.892 1.00 93.06 275 TRP A O 1
ATOM 2127 N N . TRP A 1 276 ? 10.619 12.094 3.739 1.00 95.62 276 TRP A N 1
ATOM 2128 C CA . TRP A 1 276 ? 10.484 10.679 4.106 1.00 95.62 276 TRP A CA 1
ATOM 2129 C C . TRP A 1 276 ? 9.078 10.330 4.607 1.00 95.62 276 TRP A C 1
ATOM 2131 O O . TRP A 1 276 ? 8.589 9.238 4.339 1.00 95.62 276 TRP A O 1
ATOM 2141 N N . GLU A 1 277 ? 8.390 11.251 5.289 1.00 96.38 277 GLU A N 1
ATOM 2142 C CA . GLU A 1 277 ? 6.991 11.065 5.703 1.00 96.38 277 GLU A CA 1
ATOM 2143 C C . GLU A 1 277 ? 6.023 11.222 4.525 1.00 96.38 277 GLU A C 1
ATOM 2145 O O . GLU A 1 277 ? 4.993 10.551 4.465 1.00 96.38 277 GLU A O 1
ATOM 2150 N N . PHE A 1 278 ? 6.348 12.098 3.572 1.00 95.12 278 PHE A N 1
ATOM 2151 C CA . PHE A 1 278 ? 5.615 12.174 2.314 1.00 95.12 278 PHE A CA 1
ATOM 2152 C C . PHE A 1 278 ? 5.805 10.891 1.498 1.00 95.12 278 PHE A C 1
ATOM 2154 O O . PHE A 1 278 ? 4.820 10.262 1.116 1.00 95.12 278 PHE A O 1
ATOM 2161 N N . ALA A 1 279 ? 7.051 10.452 1.303 1.00 95.56 279 ALA A N 1
ATOM 2162 C CA . ALA A 1 279 ? 7.387 9.224 0.591 1.00 95.56 279 ALA A CA 1
ATOM 2163 C C . ALA A 1 279 ? 6.640 8.014 1.173 1.00 95.56 279 ALA A C 1
ATOM 2165 O O . ALA A 1 279 ? 5.954 7.305 0.436 1.00 95.56 279 ALA A O 1
ATOM 2166 N N . THR A 1 280 ? 6.647 7.831 2.497 1.00 96.88 280 THR A N 1
ATOM 2167 C CA . THR A 1 280 ? 5.892 6.741 3.138 1.00 96.88 280 THR A CA 1
ATOM 2168 C C . THR A 1 280 ? 4.387 6.866 2.902 1.00 96.88 280 THR A C 1
ATOM 2170 O O . THR A 1 280 ? 3.735 5.873 2.588 1.00 96.88 280 THR A O 1
ATOM 2173 N N . ALA A 1 281 ? 3.817 8.074 2.957 1.00 96.38 281 ALA A N 1
ATOM 2174 C CA . ALA A 1 281 ? 2.402 8.288 2.656 1.00 96.38 281 ALA A CA 1
ATOM 2175 C C . ALA A 1 281 ? 2.017 7.907 1.216 1.00 96.38 281 ALA A C 1
ATOM 2177 O O . ALA A 1 281 ? 0.899 7.438 0.989 1.00 96.38 281 ALA A O 1
ATOM 2178 N N . THR A 1 282 ? 2.923 8.071 0.252 1.00 96.00 282 THR A N 1
ATOM 2179 C CA . THR A 1 282 ? 2.688 7.677 -1.150 1.00 96.00 282 THR A CA 1
ATOM 2180 C C . THR A 1 282 ? 2.844 6.177 -1.409 1.00 96.00 282 THR A C 1
ATOM 2182 O O . THR A 1 282 ? 2.300 5.669 -2.386 1.00 96.00 282 THR A O 1
ATOM 2185 N N . GLY A 1 283 ? 3.530 5.447 -0.524 1.00 96.44 283 GLY A N 1
ATOM 2186 C CA . GLY A 1 283 ? 3.818 4.019 -0.698 1.00 96.44 283 GLY A CA 1
ATOM 2187 C C . GLY A 1 283 ? 2.650 3.076 -0.397 1.00 96.44 283 GLY A C 1
ATOM 2188 O O . GLY A 1 283 ? 2.761 1.877 -0.631 1.00 96.44 283 GLY A O 1
ATOM 2189 N N . SER A 1 284 ? 1.527 3.584 0.117 1.00 97.75 284 SER A N 1
ATOM 2190 C CA . SER A 1 284 ? 0.381 2.766 0.531 1.00 97.75 284 SER A CA 1
ATOM 2191 C C . SER A 1 284 ? -0.718 2.692 -0.526 1.00 97.75 284 SER A C 1
ATOM 2193 O O . SER A 1 284 ? -1.177 3.707 -1.048 1.00 97.75 284 SER A O 1
ATOM 2195 N N . THR A 1 285 ? -1.265 1.495 -0.727 1.00 98.31 285 THR A N 1
ATOM 2196 C CA . THR A 1 285 ? -2.444 1.246 -1.574 1.00 98.31 285 THR A CA 1
ATOM 2197 C C . THR A 1 285 ? -3.781 1.439 -0.842 1.00 98.31 285 THR A C 1
ATOM 2199 O O . THR A 1 285 ? -4.842 1.447 -1.472 1.00 98.31 285 THR A O 1
ATOM 2202 N N . LEU A 1 286 ? -3.782 1.653 0.482 1.00 98.06 286 LEU A N 1
ATOM 2203 C CA . LEU A 1 286 ? -5.016 1.712 1.284 1.00 98.06 286 LEU A CA 1
ATOM 2204 C C . LEU A 1 286 ? -5.965 2.844 0.869 1.00 98.06 286 LEU A C 1
ATOM 2206 O O . LEU A 1 286 ? -7.179 2.640 0.853 1.00 98.06 286 LEU A O 1
ATOM 2210 N N . GLY A 1 287 ? -5.433 4.017 0.509 1.00 97.38 287 GLY A N 1
ATOM 2211 C CA . GLY A 1 287 ? -6.250 5.134 0.022 1.00 97.38 287 GLY A CA 1
ATOM 2212 C C . GLY A 1 287 ? -6.972 4.804 -1.287 1.00 97.38 287 GLY A C 1
ATOM 2213 O O . GLY A 1 287 ? -8.159 5.098 -1.431 1.00 97.38 287 GLY A O 1
ATOM 2214 N N . ILE A 1 288 ? -6.295 4.100 -2.199 1.00 98.25 288 ILE A N 1
ATOM 2215 C CA . ILE A 1 288 ? -6.879 3.615 -3.457 1.00 98.25 288 ILE A CA 1
ATOM 2216 C C . ILE A 1 288 ? -8.007 2.618 -3.158 1.00 98.25 288 ILE A C 1
ATOM 2218 O O . ILE A 1 288 ? -9.119 2.768 -3.666 1.00 98.25 288 ILE A O 1
ATOM 2222 N N . PHE A 1 289 ? -7.775 1.647 -2.269 1.00 98.38 289 PHE A N 1
ATOM 2223 C CA . PHE A 1 289 ? -8.790 0.654 -1.893 1.00 98.38 289 PHE A CA 1
ATOM 2224 C C . PHE A 1 289 ? -9.997 1.261 -1.172 1.00 98.38 289 PHE A C 1
ATOM 2226 O O . PHE A 1 289 ? -11.126 0.806 -1.379 1.00 98.38 289 PHE A O 1
ATOM 2233 N N . ALA A 1 290 ? -9.798 2.305 -0.365 1.00 97.12 290 ALA A N 1
ATOM 2234 C CA . ALA A 1 290 ? -10.890 3.005 0.304 1.00 97.12 290 ALA A CA 1
ATOM 2235 C C . ALA A 1 290 ? -11.806 3.705 -0.712 1.00 97.12 290 ALA A C 1
ATOM 2237 O O . ALA A 1 290 ? -13.029 3.552 -0.648 1.00 97.12 290 ALA A O 1
ATOM 2238 N N . LEU A 1 291 ? -11.220 4.402 -1.691 1.00 95.75 291 LEU A N 1
ATOM 2239 C CA . LEU A 1 291 ? -11.942 5.071 -2.778 1.00 95.75 291 LEU A CA 1
ATOM 2240 C C . LEU A 1 291 ? -12.663 4.070 -3.697 1.00 95.75 291 LEU A C 1
ATOM 2242 O O . LEU A 1 291 ? -13.830 4.271 -4.048 1.00 95.75 291 LEU A O 1
ATOM 2246 N N . LEU A 1 292 ? -12.011 2.952 -4.024 1.00 95.44 292 LEU A N 1
ATOM 2247 C CA . LEU A 1 292 ? -12.605 1.834 -4.762 1.00 95.44 292 LEU A CA 1
ATOM 2248 C C . LEU A 1 292 ? -13.846 1.278 -4.061 1.00 95.44 292 LEU A C 1
ATOM 2250 O O . LEU A 1 292 ? -14.920 1.174 -4.656 1.00 95.44 292 LEU A O 1
ATOM 2254 N N . CYS A 1 293 ? -13.729 0.966 -2.769 1.00 95.25 293 CYS A N 1
ATOM 2255 C CA . CYS A 1 293 ? -14.842 0.431 -1.992 1.00 95.25 293 CYS A CA 1
ATOM 2256 C C . CYS A 1 293 ? -15.975 1.453 -1.849 1.00 95.25 293 CYS A C 1
ATOM 2258 O O . CYS A 1 293 ? -17.145 1.081 -1.944 1.00 95.25 293 CYS A O 1
ATOM 2260 N N . ALA A 1 294 ? -15.668 2.741 -1.693 1.00 91.50 294 ALA A N 1
ATOM 2261 C CA . ALA A 1 294 ? -16.677 3.800 -1.672 1.00 91.50 294 ALA A CA 1
ATOM 2262 C C . ALA A 1 294 ? -17.413 3.962 -3.016 1.00 91.50 294 ALA A C 1
ATOM 2264 O O . ALA A 1 294 ? -18.581 4.345 -3.043 1.00 91.50 294 ALA A O 1
ATOM 2265 N N . SER A 1 295 ? -16.777 3.598 -4.128 1.00 89.81 295 SER A N 1
ATOM 2266 C CA . SER A 1 295 ? -17.365 3.689 -5.472 1.00 89.81 295 SER A CA 1
ATOM 2267 C C . SER A 1 295 ? -18.385 2.592 -5.790 1.00 89.81 295 SER A C 1
ATOM 2269 O O . SER A 1 295 ? -19.100 2.680 -6.789 1.00 89.81 295 SER A O 1
ATOM 2271 N N . SER A 1 296 ? -18.474 1.564 -4.942 1.00 86.00 296 SER A N 1
ATOM 2272 C CA . SER A 1 296 ? -19.427 0.456 -5.092 1.00 86.00 296 SER A CA 1
ATOM 2273 C C . SER A 1 296 ? -20.845 0.780 -4.606 1.00 86.00 296 SER A C 1
ATOM 2275 O O . SER A 1 296 ? -21.762 -0.025 -4.783 1.00 86.00 296 SER A O 1
ATOM 2277 N N . TRP A 1 297 ? -21.042 1.932 -3.961 1.00 80.25 297 TRP A N 1
ATOM 2278 C CA . TRP A 1 297 ? -22.368 2.374 -3.541 1.00 80.25 297 TRP A CA 1
ATOM 2279 C C . TRP A 1 297 ? -23.181 2.864 -4.751 1.00 80.25 297 TRP A C 1
ATOM 2281 O O . TRP A 1 297 ? -22.642 3.604 -5.583 1.00 80.25 297 TRP A O 1
ATOM 2291 N N . PRO A 1 298 ? -24.468 2.472 -4.863 1.00 66.44 298 PRO A N 1
ATOM 2292 C CA . PRO A 1 298 ? -25.361 2.999 -5.887 1.00 66.44 298 PRO A CA 1
ATOM 2293 C C . PRO A 1 298 ? -25.421 4.523 -5.839 1.00 66.44 298 PRO A C 1
ATOM 2295 O O . PRO A 1 298 ? -25.240 5.130 -4.779 1.00 66.44 298 PRO A O 1
ATOM 2298 N N . GLN A 1 299 ? -25.744 5.142 -6.975 1.00 57.44 299 GLN A N 1
ATOM 2299 C CA . GLN A 1 299 ? -25.760 6.598 -7.059 1.00 57.44 299 GLN A CA 1
ATOM 2300 C C . GLN A 1 299 ? -26.783 7.266 -6.109 1.00 57.44 299 GLN A C 1
ATOM 2302 O O . GLN A 1 299 ? -26.626 8.439 -5.775 1.00 57.44 299 GLN A O 1
ATOM 2307 N N . ASP A 1 300 ? -27.758 6.510 -5.596 1.00 51.88 300 ASP A N 1
ATOM 2308 C CA . ASP A 1 300 ? -28.890 7.029 -4.823 1.00 51.88 300 ASP A CA 1
ATOM 2309 C C . ASP A 1 300 ? -28.976 6.568 -3.359 1.00 51.88 300 ASP A C 1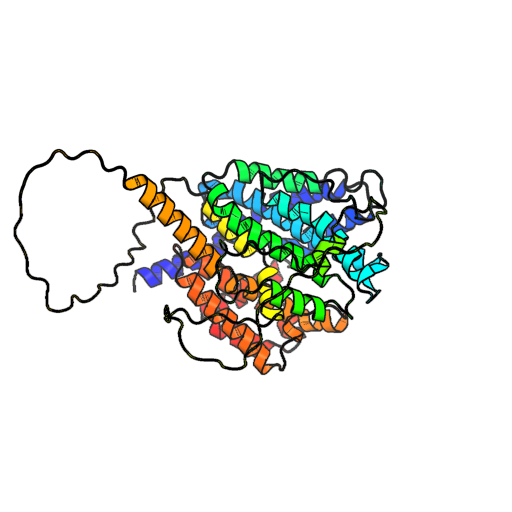
ATOM 2311 O O . ASP A 1 300 ? -29.957 6.889 -2.694 1.00 51.88 300 ASP A O 1
ATOM 2315 N N . THR A 1 301 ? -28.004 5.832 -2.804 1.00 50.19 301 THR A N 1
ATOM 2316 C CA . THR A 1 301 ? -28.134 5.364 -1.406 1.00 50.19 301 THR A CA 1
ATOM 2317 C C . THR A 1 301 ? -27.990 6.514 -0.397 1.00 50.19 301 THR A C 1
ATOM 2319 O O . THR A 1 301 ? -26.896 7.080 -0.295 1.00 50.19 301 THR A O 1
ATOM 2322 N N . PRO A 1 302 ? -29.031 6.845 0.401 1.00 41.53 302 PRO A N 1
ATOM 2323 C CA . PRO A 1 302 ? -28.906 7.789 1.508 1.00 41.53 302 PRO A CA 1
ATOM 2324 C C . PRO A 1 302 ? -27.951 7.233 2.571 1.00 41.53 302 PRO A C 1
ATOM 2326 O O . PRO A 1 302 ? -27.828 6.015 2.737 1.00 41.53 302 PRO A O 1
ATOM 2329 N N . ARG A 1 303 ? -27.280 8.117 3.323 1.00 45.69 303 ARG A N 1
ATOM 2330 C CA . ARG A 1 303 ? -26.536 7.701 4.521 1.00 45.69 303 ARG A CA 1
ATOM 2331 C C . ARG A 1 303 ? -27.472 6.974 5.490 1.00 45.69 303 ARG A C 1
ATOM 2333 O O . ARG A 1 303 ? -28.644 7.314 5.619 1.00 45.69 303 ARG A O 1
ATOM 2340 N N . ASP A 1 304 ? -26.887 6.027 6.213 1.00 43.22 304 ASP A N 1
ATOM 2341 C CA . ASP A 1 304 ? -27.450 5.467 7.438 1.00 43.22 304 ASP A CA 1
ATOM 2342 C C . ASP A 1 304 ? -27.860 6.628 8.379 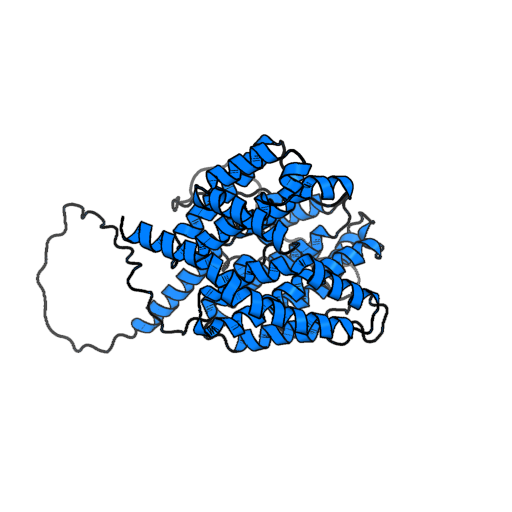1.00 43.22 304 ASP A C 1
ATOM 2344 O O . ASP A 1 304 ? -27.018 7.497 8.646 1.00 43.22 304 ASP A O 1
ATOM 2348 N N . PRO A 1 305 ? -29.117 6.703 8.860 1.00 37.44 305 PRO A N 1
ATOM 2349 C CA . PRO A 1 305 ? -29.622 7.828 9.660 1.00 37.44 305 PRO A CA 1
ATOM 2350 C C . PRO A 1 305 ? -28.893 8.054 11.000 1.00 37.44 305 PRO A C 1
ATOM 2352 O O . PRO A 1 305 ? -29.154 9.041 11.678 1.00 37.44 305 PRO A O 1
ATOM 2355 N N . GLY A 1 306 ? -27.944 7.192 11.381 1.00 37.25 306 GLY A N 1
ATOM 2356 C CA . GLY A 1 306 ? -27.125 7.341 12.591 1.00 37.25 306 GLY A CA 1
ATOM 2357 C C . GLY A 1 306 ? -25.998 8.383 12.523 1.00 37.25 306 GLY A C 1
ATOM 2358 O O . GLY A 1 306 ? -25.279 8.543 13.504 1.00 37.25 306 GLY A O 1
ATOM 2359 N N . ALA A 1 307 ? -25.812 9.077 11.397 1.00 40.16 307 ALA A N 1
ATOM 2360 C CA . ALA A 1 307 ? -24.805 10.129 11.235 1.00 40.16 307 ALA A CA 1
ATOM 2361 C C . ALA A 1 307 ? -25.452 11.513 11.056 1.00 40.16 307 ALA A C 1
ATOM 2363 O O . ALA A 1 307 ? -25.158 12.212 10.084 1.00 40.16 307 ALA A O 1
ATOM 2364 N N . SER A 1 308 ? -26.348 11.908 11.966 1.00 34.03 308 SER A N 1
ATOM 2365 C CA . SER A 1 308 ? -26.720 13.321 12.092 1.00 34.03 308 SER A CA 1
ATOM 2366 C C . SER A 1 308 ? -25.505 14.085 12.637 1.00 34.03 308 SER A C 1
ATOM 2368 O O . SER A 1 308 ? -25.038 13.842 13.750 1.00 34.03 308 SER A O 1
ATOM 2370 N N . ARG A 1 309 ? -24.959 14.984 11.809 1.00 43.19 309 ARG A N 1
ATOM 2371 C CA . ARG A 1 309 ? -24.072 16.075 12.234 1.00 43.19 309 ARG A CA 1
ATOM 2372 C C . ARG A 1 309 ? -24.945 17.253 12.692 1.00 43.19 309 ARG A C 1
ATOM 2374 O O . ARG A 1 309 ? -24.832 18.332 12.131 1.00 43.19 309 ARG A O 1
ATOM 2381 N N . ASP A 1 310 ? -25.805 17.060 13.687 1.00 32.12 310 ASP A N 1
ATOM 2382 C CA . ASP A 1 310 ? -26.489 18.177 14.346 1.00 32.12 310 ASP A CA 1
ATOM 2383 C C . ASP A 1 310 ? -25.833 18.423 15.705 1.00 32.12 310 ASP A C 1
ATOM 2385 O O . ASP A 1 310 ? -26.304 17.990 16.754 1.00 32.12 310 ASP A O 1
ATOM 2389 N N . ILE A 1 311 ? -24.694 19.118 15.678 1.00 33.75 311 ILE A N 1
ATOM 2390 C CA . ILE A 1 311 ? -24.249 19.881 16.845 1.00 33.75 311 ILE A CA 1
ATOM 2391 C C . ILE A 1 311 ? -25.086 21.167 16.820 1.00 33.75 311 ILE A C 1
ATOM 2393 O O . ILE A 1 311 ? -24.973 21.916 15.845 1.00 33.75 311 ILE A O 1
ATOM 2397 N N . PRO A 1 312 ? -25.927 21.453 17.830 1.00 31.12 312 PRO A N 1
ATOM 2398 C CA . PRO A 1 312 ? -26.707 22.681 17.841 1.00 31.12 312 PRO A CA 1
ATOM 2399 C C . PRO A 1 312 ? -25.759 23.880 17.885 1.00 31.12 312 PRO A C 1
ATOM 2401 O O . PRO A 1 312 ? -25.044 24.083 18.867 1.00 31.12 312 PRO A O 1
ATOM 2404 N N . ARG A 1 313 ? -25.755 24.694 16.824 1.00 31.67 313 ARG A N 1
ATOM 2405 C CA . ARG A 1 313 ? -25.265 26.069 16.925 1.00 31.67 313 ARG A CA 1
ATOM 2406 C C . ARG A 1 313 ? -26.238 26.807 17.837 1.00 31.67 313 ARG A C 1
ATOM 2408 O O . ARG A 1 313 ? -27.426 26.886 17.539 1.00 31.67 313 ARG A O 1
ATOM 2415 N N . THR A 1 314 ? -25.743 27.314 18.958 1.00 29.80 314 THR A N 1
ATOM 2416 C CA . THR A 1 314 ? -26.486 28.242 19.812 1.00 29.80 314 THR A CA 1
ATOM 2417 C C . THR A 1 314 ? -26.895 29.459 18.974 1.00 29.80 314 THR A C 1
ATOM 2419 O O . THR A 1 314 ? -26.006 30.082 18.385 1.00 29.80 314 THR A O 1
ATOM 2422 N N . PRO A 1 315 ? -28.188 29.815 18.886 1.00 31.45 315 PRO A N 1
ATOM 2423 C CA . PRO A 1 315 ? -28.601 31.024 18.188 1.00 31.45 315 PRO A CA 1
ATOM 2424 C C . PRO A 1 315 ? -28.081 32.247 18.946 1.00 31.45 315 PRO A C 1
ATOM 2426 O O . PRO A 1 315 ? -28.279 32.363 20.156 1.00 31.45 315 PRO A O 1
ATOM 2429 N N . GLY A 1 316 ? -27.408 33.150 18.235 1.00 31.39 316 GLY A N 1
ATOM 2430 C CA . GLY A 1 316 ? -27.115 34.483 18.750 1.00 31.39 316 GLY A CA 1
ATOM 2431 C C . GLY A 1 316 ? -28.416 35.278 18.938 1.00 31.39 316 GLY A C 1
ATOM 2432 O O . GLY A 1 316 ? -29.394 35.040 18.225 1.00 31.39 316 GLY A O 1
ATOM 2433 N N . PRO A 1 317 ? -28.468 36.216 19.894 1.00 29.06 317 PRO A N 1
ATOM 2434 C CA . PRO A 1 317 ? -29.679 36.959 20.194 1.00 29.06 317 PRO A CA 1
ATOM 2435 C C . PRO A 1 317 ? -29.856 38.080 19.166 1.00 29.06 317 PRO A C 1
ATOM 2437 O O . PRO A 1 317 ? -29.344 39.174 19.370 1.00 29.06 317 PRO A O 1
ATOM 2440 N N . ASN A 1 318 ? -30.519 37.791 18.043 1.00 39.34 318 ASN A N 1
ATOM 2441 C CA . ASN A 1 318 ? -31.336 38.728 17.254 1.00 39.34 318 ASN A CA 1
ATOM 2442 C C . ASN A 1 318 ? -31.665 38.120 15.888 1.00 39.34 318 ASN A C 1
ATOM 2444 O O . ASN A 1 318 ? -30.933 38.326 14.930 1.00 39.34 318 ASN A O 1
ATOM 2448 N N . GLU A 1 319 ? -32.814 37.463 15.768 1.00 34.34 319 GLU A N 1
ATOM 2449 C CA . GLU A 1 319 ? -33.505 37.382 14.481 1.00 34.34 319 GLU A CA 1
ATOM 2450 C C . GLU A 1 319 ? -35.005 37.511 14.748 1.00 34.34 319 GLU A C 1
ATOM 2452 O O . GLU A 1 319 ? -35.642 36.658 15.368 1.00 34.34 319 GLU A O 1
ATOM 2457 N N . LYS A 1 320 ? -35.538 38.679 14.382 1.00 31.09 320 LYS A N 1
ATOM 2458 C CA . LYS A 1 320 ? -36.957 39.010 14.481 1.00 31.09 320 LYS A CA 1
ATOM 2459 C C . LYS A 1 320 ? -37.708 38.276 13.374 1.00 31.09 320 LYS A C 1
ATOM 2461 O O . LYS A 1 320 ? -37.279 38.269 12.226 1.00 31.09 320 LYS A O 1
ATOM 2466 N N . ALA A 1 321 ? -38.842 37.695 13.746 1.00 31.31 321 ALA A N 1
ATOM 2467 C CA . ALA A 1 321 ? -39.799 37.093 12.835 1.00 31.31 321 ALA A CA 1
ATOM 2468 C C . ALA A 1 321 ? -40.436 38.155 11.923 1.00 31.31 321 ALA A C 1
ATOM 2470 O O . ALA A 1 321 ? -40.932 39.166 12.421 1.00 31.31 321 ALA A O 1
ATOM 2471 N N . GLU A 1 322 ? -40.496 37.884 10.620 1.00 30.94 322 GLU A N 1
ATOM 2472 C CA . GLU A 1 322 ? -41.364 38.603 9.686 1.00 30.94 322 GLU A CA 1
ATOM 2473 C C . GLU A 1 322 ? -42.333 37.634 8.998 1.00 30.94 322 GLU A C 1
ATOM 2475 O O . GLU A 1 322 ? -41.992 36.504 8.645 1.00 30.94 322 GLU A O 1
ATOM 2480 N N . TYR A 1 323 ? -43.584 38.086 8.909 1.00 30.61 323 TYR A N 1
ATOM 2481 C CA . TYR A 1 323 ? -44.771 37.355 8.476 1.00 30.61 323 TYR A CA 1
ATOM 2482 C C . TYR A 1 323 ? -44.858 37.231 6.944 1.00 30.61 323 TYR A C 1
ATOM 2484 O O . TYR A 1 323 ? -44.274 38.011 6.200 1.00 30.61 323 TYR A O 1
ATOM 2492 N N . GLY A 1 324 ? -45.598 36.217 6.485 1.00 30.44 324 GLY A N 1
ATOM 2493 C CA . GLY A 1 324 ? -45.552 35.690 5.120 1.00 30.44 324 GLY A CA 1
ATOM 2494 C C . GLY A 1 324 ? -46.367 36.404 4.035 1.00 30.44 324 GLY A C 1
ATOM 2495 O O . GLY A 1 324 ? -47.157 37.309 4.285 1.00 30.44 324 GLY A O 1
ATOM 2496 N N . VAL A 1 325 ? -46.215 35.881 2.813 1.00 29.81 325 VAL A N 1
ATOM 2497 C CA . VAL A 1 325 ? -47.072 36.127 1.642 1.00 29.81 325 VAL A CA 1
ATOM 2498 C C . VAL A 1 325 ? -47.320 34.779 0.936 1.00 29.81 325 VAL A C 1
ATOM 2500 O O . VAL A 1 325 ? -46.355 34.037 0.727 1.00 29.81 325 VAL A O 1
ATOM 2503 N N . PRO A 1 326 ? -48.566 34.408 0.576 1.00 37.53 326 PRO A N 1
ATOM 2504 C CA . PRO A 1 326 ? -48.859 33.133 -0.075 1.00 37.53 326 PRO A CA 1
ATOM 2505 C C . PRO A 1 326 ? -48.983 33.251 -1.606 1.00 37.53 326 PRO A C 1
ATOM 2507 O O . PRO A 1 326 ? -49.617 34.170 -2.113 1.00 37.53 326 PRO A O 1
ATOM 2510 N N . GLY A 1 327 ? -48.493 32.232 -2.325 1.00 35.09 327 GLY A N 1
ATOM 2511 C CA . GLY A 1 327 ? -49.041 31.831 -3.630 1.00 35.09 327 GLY A CA 1
ATOM 2512 C C . GLY A 1 327 ? -48.131 31.991 -4.853 1.00 35.09 327 GLY A C 1
ATOM 2513 O O . GLY A 1 327 ? -48.058 33.053 -5.456 1.00 35.09 327 GLY A O 1
ATOM 2514 N N . GLY A 1 328 ? -47.540 30.880 -5.299 1.00 27.64 328 GLY A N 1
ATOM 2515 C CA . GLY A 1 328 ? -46.982 30.709 -6.643 1.00 27.64 328 GLY A CA 1
ATOM 2516 C C . GLY A 1 328 ? -46.826 29.212 -6.957 1.00 27.64 328 GLY A C 1
ATOM 2517 O O . GLY A 1 328 ? -46.542 28.440 -6.034 1.00 27.64 328 GLY A O 1
ATOM 2518 N N . PRO A 1 329 ? -47.063 28.758 -8.202 1.00 32.50 329 PRO A N 1
ATOM 2519 C CA . PRO A 1 329 ? -47.058 27.337 -8.539 1.00 32.50 329 PRO A CA 1
ATOM 2520 C C . PRO A 1 329 ? -45.663 26.736 -8.316 1.00 32.50 329 PRO A C 1
ATOM 2522 O O . PRO A 1 329 ? -44.667 27.200 -8.869 1.00 32.50 329 PRO A O 1
ATOM 2525 N N . ARG A 1 330 ? -45.590 25.689 -7.483 1.00 33.91 330 ARG A N 1
ATOM 2526 C CA . ARG A 1 330 ? -44.367 24.910 -7.260 1.00 33.91 330 ARG A CA 1
ATOM 2527 C C . ARG A 1 330 ? -44.044 24.109 -8.519 1.00 33.91 330 ARG A C 1
ATOM 2529 O O . ARG A 1 330 ? -44.615 23.045 -8.740 1.00 33.91 330 ARG A O 1
ATOM 2536 N N . PHE A 1 331 ? -43.090 24.590 -9.305 1.00 37.31 331 PHE A N 1
ATOM 2537 C CA . PHE A 1 331 ? -42.338 23.723 -10.208 1.00 37.31 331 PHE A CA 1
ATOM 2538 C C . PHE A 1 331 ? -41.533 22.715 -9.366 1.00 37.31 331 PHE A C 1
ATOM 2540 O O . PHE A 1 331 ? -40.987 23.105 -8.327 1.00 37.31 331 PHE A O 1
ATOM 2547 N N . PRO A 1 332 ? -41.449 21.427 -9.751 1.00 37.97 332 PRO A N 1
ATOM 2548 C CA . PRO A 1 332 ? -40.588 20.484 -9.052 1.00 37.97 332 PRO A CA 1
ATOM 2549 C C . PRO A 1 332 ? -39.141 20.970 -9.182 1.00 37.97 332 PRO A C 1
ATOM 2551 O O . PRO A 1 332 ? -38.617 21.139 -10.281 1.00 37.97 332 PRO A O 1
ATOM 2554 N N . ALA A 1 333 ? -38.517 21.263 -8.043 1.00 40.19 333 ALA A N 1
ATOM 2555 C CA . ALA A 1 333 ? -37.176 21.815 -7.995 1.00 40.19 333 ALA A CA 1
ATOM 2556 C C . ALA A 1 333 ? -36.162 20.827 -8.593 1.00 40.19 333 ALA A C 1
ATOM 2558 O O . ALA A 1 333 ? -36.017 19.702 -8.113 1.00 40.19 333 ALA A O 1
ATOM 2559 N N . ALA A 1 334 ? -35.376 21.294 -9.562 1.00 38.66 334 ALA A N 1
ATOM 2560 C CA . ALA A 1 334 ? -34.182 20.631 -10.093 1.00 38.66 334 ALA A CA 1
ATOM 2561 C C . ALA A 1 334 ? -33.030 20.504 -9.058 1.00 38.66 334 ALA A C 1
ATOM 2563 O O . ALA A 1 334 ? -31.874 20.314 -9.418 1.00 38.66 334 ALA A O 1
ATOM 2564 N N . SER A 1 335 ? -33.312 20.623 -7.756 1.00 47.75 335 SER A N 1
ATOM 2565 C CA . SER A 1 335 ? -32.313 20.776 -6.689 1.00 47.75 335 SER A CA 1
ATOM 2566 C C . SER A 1 335 ? -31.805 19.460 -6.089 1.00 47.75 335 SER A C 1
ATOM 2568 O O . SER A 1 335 ? -30.813 19.458 -5.355 1.00 47.75 335 SER A O 1
ATOM 2570 N N . SER A 1 336 ? -32.464 18.330 -6.368 1.00 53.75 336 SER A N 1
ATOM 2571 C CA . SER A 1 336 ? -32.152 17.068 -5.682 1.00 53.75 336 SER A CA 1
ATOM 2572 C C . SER A 1 336 ? -30.940 16.320 -6.249 1.00 53.75 336 SER A C 1
ATOM 2574 O O . SER A 1 336 ? -30.317 15.567 -5.503 1.00 53.75 336 SER A O 1
ATOM 2576 N N . ASP A 1 337 ? -30.595 16.531 -7.521 1.00 54.69 337 ASP A N 1
ATOM 2577 C CA . ASP A 1 337 ? -29.498 15.832 -8.209 1.00 54.69 337 ASP A CA 1
ATOM 2578 C C . ASP A 1 337 ? -28.139 16.510 -7.947 1.00 54.69 337 ASP A C 1
ATOM 2580 O O . ASP A 1 337 ? -27.181 15.884 -7.483 1.00 54.69 337 ASP A O 1
ATOM 2584 N N . THR A 1 338 ? -28.093 17.844 -8.056 1.00 59.31 338 THR A N 1
ATOM 2585 C CA . THR A 1 338 ? -26.912 18.655 -7.714 1.00 59.31 338 THR A CA 1
ATOM 2586 C C . THR A 1 338 ? -26.473 18.426 -6.266 1.00 59.31 338 THR A C 1
ATOM 2588 O O . THR A 1 338 ? -25.307 18.154 -6.001 1.00 59.31 338 THR A O 1
ATOM 2591 N N . SER A 1 339 ? -27.417 18.413 -5.316 1.00 64.69 339 SER A N 1
ATOM 2592 C CA . SER A 1 339 ? -27.125 18.177 -3.894 1.00 64.69 339 SER A CA 1
ATOM 2593 C C . SER A 1 339 ? -26.587 16.765 -3.593 1.00 64.69 339 SER A C 1
ATOM 2595 O O . SER A 1 339 ? -25.867 16.572 -2.609 1.00 64.69 339 SER A O 1
ATOM 2597 N N . ARG A 1 340 ? -26.933 15.755 -4.402 1.00 62.53 340 ARG A N 1
ATOM 2598 C CA . ARG A 1 340 ? -26.421 14.378 -4.256 1.00 62.53 340 ARG A CA 1
ATOM 2599 C C . ARG A 1 340 ? -25.009 14.251 -4.813 1.00 62.53 340 ARG A C 1
ATOM 2601 O O . ARG A 1 340 ? -24.146 13.668 -4.155 1.00 62.53 340 ARG A O 1
ATOM 2608 N N . THR A 1 341 ? -24.768 14.842 -5.978 1.00 63.34 341 THR A N 1
ATOM 2609 C CA . THR A 1 341 ? -23.450 14.869 -6.621 1.00 63.34 341 THR A CA 1
ATOM 2610 C C . THR A 1 341 ? -22.422 15.589 -5.746 1.00 63.34 341 THR A C 1
ATOM 2612 O O . THR A 1 341 ? -21.352 15.034 -5.485 1.00 63.34 341 THR A O 1
ATOM 2615 N N . THR A 1 342 ? -22.779 16.748 -5.178 1.00 69.62 342 THR A N 1
ATOM 2616 C CA . THR A 1 342 ? -21.928 17.481 -4.225 1.00 69.62 342 THR A CA 1
ATOM 2617 C C . THR A 1 342 ? -21.595 16.637 -2.990 1.00 69.62 342 THR A C 1
ATOM 2619 O O . THR A 1 342 ? -20.426 16.483 -2.650 1.00 69.62 342 THR A O 1
ATOM 2622 N N . ARG A 1 343 ? -22.587 15.974 -2.378 1.00 74.50 343 ARG A N 1
ATOM 2623 C CA . ARG A 1 343 ? -22.369 15.124 -1.189 1.00 74.50 343 ARG A CA 1
ATOM 2624 C C . ARG A 1 343 ? -21.475 13.907 -1.444 1.00 74.50 343 ARG A C 1
ATOM 2626 O O . ARG A 1 343 ? -20.755 13.470 -0.546 1.00 74.50 343 ARG A O 1
ATOM 2633 N N . ARG A 1 344 ? -21.503 13.329 -2.650 1.00 78.00 344 ARG A N 1
ATOM 2634 C CA . ARG A 1 344 ? -20.578 12.246 -3.027 1.00 78.00 344 ARG A CA 1
ATOM 2635 C C . ARG A 1 344 ? -19.155 12.766 -3.173 1.00 78.00 344 ARG A C 1
ATOM 2637 O O . ARG A 1 344 ? -18.235 12.133 -2.659 1.00 78.00 344 ARG A O 1
ATOM 2644 N N . ALA A 1 345 ? -18.985 13.882 -3.878 1.00 77.94 345 ALA A N 1
ATOM 2645 C CA . ALA A 1 345 ? -17.681 14.506 -4.054 1.00 77.94 345 ALA A CA 1
ATOM 2646 C C . ALA A 1 345 ? -17.054 14.848 -2.693 1.00 77.94 345 ALA A C 1
ATOM 2648 O O . ALA A 1 345 ? -15.895 14.511 -2.468 1.00 77.94 345 ALA A O 1
ATOM 2649 N N . GLU A 1 346 ? -17.848 15.388 -1.762 1.00 81.69 346 GLU A N 1
ATOM 2650 C CA . GLU A 1 346 ? -17.450 15.612 -0.366 1.00 81.69 346 GLU A CA 1
ATOM 2651 C C . GLU A 1 346 ? -17.019 14.312 0.319 1.00 81.69 346 GLU A C 1
ATOM 2653 O O . GLU A 1 346 ? -15.928 14.253 0.871 1.00 81.69 346 GLU A O 1
ATOM 2658 N N . HIS A 1 347 ? -17.806 13.231 0.232 1.00 86.81 347 HIS A N 1
ATOM 2659 C CA . HIS A 1 347 ? -17.438 11.961 0.867 1.00 86.81 347 HIS A CA 1
ATOM 2660 C C . HIS A 1 347 ? -16.137 11.356 0.315 1.00 86.81 347 HIS A C 1
ATOM 2662 O O . HIS A 1 347 ? -15.324 10.845 1.087 1.00 86.81 347 HIS A O 1
ATOM 2668 N N . LEU A 1 348 ? -15.933 11.396 -1.005 1.00 89.00 348 LEU A N 1
ATOM 2669 C CA . LEU A 1 348 ? -14.689 10.938 -1.631 1.00 89.00 348 LEU A CA 1
ATOM 2670 C C . LEU A 1 348 ? -13.508 11.834 -1.244 1.00 89.00 348 LEU A C 1
ATOM 2672 O O . LEU A 1 348 ? -12.393 11.337 -1.101 1.00 89.00 348 LEU A O 1
ATOM 2676 N N . SER A 1 349 ? -13.750 13.131 -1.045 1.00 87.81 349 SER A N 1
ATOM 2677 C CA . SER A 1 349 ? -12.749 14.063 -0.530 1.00 87.81 349 SER A CA 1
ATOM 2678 C C . SER A 1 349 ? -12.393 13.771 0.925 1.00 87.81 349 SER A C 1
ATOM 2680 O O . SER A 1 349 ? -11.214 13.662 1.238 1.00 87.81 349 SER A O 1
ATOM 2682 N N . ASP A 1 350 ? -13.387 13.550 1.788 1.00 88.75 350 ASP A N 1
ATOM 2683 C CA . ASP A 1 350 ? -13.187 13.170 3.190 1.00 88.75 350 ASP A CA 1
ATOM 2684 C C . ASP A 1 350 ? -12.374 11.871 3.290 1.00 88.75 350 ASP A C 1
ATOM 2686 O O . ASP A 1 350 ? -11.421 11.787 4.061 1.00 88.75 350 ASP A O 1
ATOM 2690 N N . LEU A 1 351 ? -12.720 10.856 2.485 1.00 92.50 351 LEU A N 1
ATOM 2691 C CA . LEU A 1 351 ? -11.976 9.596 2.434 1.00 92.50 351 LEU A CA 1
ATOM 2692 C C . LEU A 1 351 ? -10.544 9.800 1.953 1.00 92.50 351 LEU A C 1
ATOM 2694 O O . LEU A 1 351 ? -9.624 9.255 2.555 1.00 92.50 351 LEU A O 1
ATOM 2698 N N . PHE A 1 352 ? -10.354 10.578 0.890 1.00 92.81 352 PHE A N 1
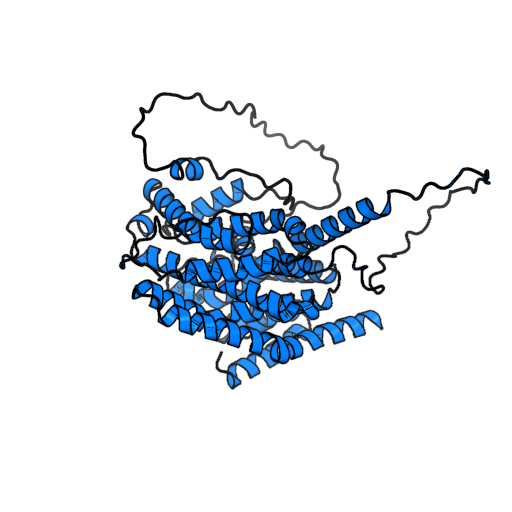ATOM 2699 C CA . PHE A 1 352 ? -9.023 10.899 0.400 1.00 92.81 352 PHE A CA 1
ATOM 2700 C C . PHE A 1 352 ? -8.178 11.554 1.494 1.00 92.81 352 PHE A C 1
ATOM 2702 O O . PHE A 1 352 ? -7.113 11.033 1.803 1.00 92.81 352 PHE A O 1
ATOM 2709 N N . SER A 1 353 ? -8.671 12.625 2.121 1.00 90.00 353 SER A N 1
ATOM 2710 C CA . SER A 1 353 ? -7.930 13.388 3.134 1.00 90.00 353 SER A CA 1
ATOM 2711 C C . SER A 1 353 ? -7.715 12.612 4.432 1.00 90.00 353 SER A C 1
ATOM 2713 O O . SER A 1 353 ? -6.768 12.876 5.170 1.00 90.00 353 SER A O 1
ATOM 2715 N N . ALA A 1 354 ? -8.587 11.648 4.734 1.00 92.06 354 ALA A N 1
ATOM 2716 C CA . ALA A 1 354 ? -8.395 10.773 5.877 1.00 92.06 354 ALA A CA 1
ATOM 2717 C C . ALA A 1 354 ? -7.317 9.719 5.612 1.00 92.06 354 ALA A C 1
ATOM 2719 O O . ALA A 1 354 ? -6.479 9.461 6.477 1.00 92.06 354 ALA A O 1
ATOM 2720 N N . TYR A 1 355 ? -7.326 9.106 4.424 1.00 96.75 355 TYR A N 1
ATOM 2721 C CA . TYR A 1 355 ? -6.345 8.081 4.085 1.00 96.75 355 TYR A CA 1
ATOM 2722 C C . TYR A 1 355 ? -4.978 8.673 3.757 1.00 96.75 355 TYR A C 1
ATOM 2724 O O . TYR A 1 355 ? -3.967 8.205 4.275 1.00 96.75 355 TYR A O 1
ATOM 2732 N N . PHE A 1 356 ? -4.944 9.718 2.941 1.00 94.38 356 PHE A N 1
ATOM 2733 C CA . PHE A 1 356 ? -3.730 10.400 2.534 1.00 94.38 356 PHE A CA 1
ATOM 2734 C C . PHE A 1 356 ? -3.638 11.784 3.202 1.00 94.38 356 PHE A C 1
ATOM 2736 O O . PHE A 1 356 ? -4.557 12.586 3.050 1.00 94.38 356 PHE A O 1
ATOM 2743 N N . PRO A 1 357 ? -2.541 12.101 3.916 1.00 94.00 357 PRO A N 1
ATOM 2744 C CA . PRO A 1 357 ? -1.306 11.324 4.009 1.00 94.00 357 PRO A CA 1
ATOM 2745 C C . PRO A 1 357 ? -1.258 10.372 5.214 1.00 94.00 357 PRO A C 1
ATOM 2747 O O . PRO A 1 357 ? -0.416 9.484 5.244 1.00 94.00 357 PRO A O 1
ATOM 2750 N N . PHE A 1 358 ? -2.111 10.546 6.228 1.00 95.88 358 PHE A N 1
ATOM 2751 C CA . PHE A 1 358 ? -1.829 9.992 7.556 1.00 95.88 358 PHE A CA 1
ATOM 2752 C C . PHE A 1 358 ? -2.058 8.483 7.690 1.00 95.88 358 PHE A C 1
ATOM 2754 O O . PHE A 1 358 ? -1.139 7.794 8.115 1.00 95.88 358 PHE A O 1
ATOM 2761 N N . ILE A 1 359 ? -3.214 7.924 7.313 1.00 98.38 359 ILE A N 1
ATOM 2762 C CA . ILE A 1 359 ? -3.421 6.464 7.451 1.00 98.38 359 ILE A CA 1
ATOM 2763 C C . ILE A 1 359 ? -2.468 5.700 6.521 1.00 98.38 359 ILE A C 1
ATOM 2765 O O . ILE A 1 359 ? -1.891 4.686 6.912 1.00 98.38 359 ILE A O 1
ATOM 2769 N N . SER A 1 360 ? -2.273 6.206 5.303 1.00 98.19 360 SER A N 1
ATOM 2770 C CA . SER A 1 360 ? -1.328 5.668 4.329 1.00 98.19 360 SER A CA 1
ATOM 2771 C C . SER A 1 360 ? 0.114 5.733 4.827 1.00 98.19 360 SER A C 1
ATOM 2773 O O . SER A 1 360 ? 0.822 4.736 4.753 1.00 98.19 360 SER A O 1
ATOM 2775 N N . GLY A 1 361 ? 0.541 6.864 5.386 1.00 98.06 361 GLY A N 1
ATOM 2776 C CA . GLY A 1 361 ? 1.891 7.005 5.920 1.00 98.06 361 GLY A CA 1
ATOM 2777 C C . GLY A 1 361 ? 2.093 6.200 7.195 1.00 98.06 361 GLY A C 1
ATOM 2778 O O . GLY A 1 361 ? 3.148 5.608 7.351 1.00 98.06 361 GLY A O 1
ATOM 2779 N N . LEU A 1 362 ? 1.082 6.073 8.064 1.00 98.62 362 LEU A N 1
ATOM 2780 C CA . LEU A 1 362 ? 1.156 5.208 9.245 1.00 98.62 362 LEU A CA 1
ATOM 2781 C C . LEU A 1 362 ? 1.366 3.745 8.844 1.00 98.62 362 LEU A C 1
ATOM 2783 O O . LEU A 1 362 ? 2.175 3.065 9.465 1.00 98.62 362 LEU A O 1
ATOM 2787 N N . HIS A 1 363 ? 0.651 3.275 7.819 1.00 98.38 363 HIS A N 1
ATOM 2788 C CA . HIS A 1 363 ? 0.816 1.926 7.279 1.00 98.38 363 HIS A CA 1
ATOM 2789 C C . HIS A 1 363 ? 2.277 1.655 6.897 1.00 98.38 363 HIS A C 1
ATOM 2791 O O . HIS A 1 363 ? 2.875 0.727 7.429 1.00 98.38 363 HIS A O 1
ATOM 2797 N N . ILE A 1 364 ? 2.862 2.504 6.052 1.00 97.94 364 ILE A N 1
ATOM 2798 C CA . ILE A 1 364 ? 4.221 2.293 5.538 1.00 97.94 364 ILE A CA 1
ATOM 2799 C C . ILE A 1 364 ? 5.288 2.615 6.591 1.00 97.94 364 ILE A C 1
ATOM 2801 O O . ILE A 1 364 ? 6.285 1.915 6.695 1.00 97.94 364 ILE A O 1
ATOM 2805 N N . LEU A 1 365 ? 5.085 3.623 7.441 1.00 98.25 365 LEU A N 1
ATOM 2806 C CA . LEU A 1 365 ? 6.011 3.914 8.538 1.00 98.25 365 LEU A CA 1
ATOM 2807 C C . LEU A 1 365 ? 6.115 2.749 9.526 1.00 98.25 365 LEU A C 1
ATOM 2809 O O . LEU A 1 365 ? 7.204 2.507 10.030 1.00 98.25 365 LEU A O 1
ATOM 2813 N N . LEU A 1 366 ? 5.016 2.044 9.823 1.00 97.69 366 LEU A N 1
ATOM 2814 C CA . LEU A 1 366 ? 5.053 0.867 10.698 1.00 97.69 366 LEU A CA 1
ATOM 2815 C C . LEU A 1 366 ? 5.838 -0.291 10.073 1.00 97.69 366 LEU A C 1
ATOM 2817 O O . LEU A 1 366 ? 6.584 -0.946 10.795 1.00 97.69 366 LEU A O 1
ATOM 2821 N N . ASP A 1 367 ? 5.691 -0.495 8.766 1.00 95.12 367 ASP A N 1
ATOM 2822 C CA . ASP A 1 367 ? 6.413 -1.492 7.968 1.00 95.12 367 ASP A CA 1
ATOM 2823 C C . ASP A 1 367 ? 7.932 -1.257 8.043 1.00 95.12 367 ASP A C 1
ATOM 2825 O O . ASP A 1 367 ? 8.660 -2.018 8.682 1.00 95.12 367 ASP A O 1
ATOM 2829 N N . TYR A 1 368 ? 8.387 -0.081 7.603 1.00 95.88 368 TYR A N 1
ATOM 2830 C CA . TYR A 1 368 ? 9.794 0.320 7.713 1.00 95.88 368 TYR A CA 1
ATOM 2831 C C . TYR A 1 368 ? 10.295 0.390 9.165 1.00 95.88 368 TYR A C 1
ATOM 2833 O O . TYR A 1 368 ? 11.492 0.263 9.426 1.00 95.88 368 TYR A O 1
ATOM 2841 N N . TYR A 1 369 ? 9.417 0.620 10.145 1.00 96.19 369 TYR A N 1
ATOM 2842 C CA . TYR A 1 369 ? 9.821 0.652 11.549 1.00 96.19 369 TYR A CA 1
ATOM 2843 C C . TYR A 1 369 ? 10.189 -0.736 12.078 1.00 96.19 369 TYR A C 1
ATOM 2845 O O . TYR A 1 369 ? 11.179 -0.849 12.809 1.00 96.19 369 TYR A O 1
ATOM 2853 N N . ILE A 1 370 ? 9.424 -1.774 11.720 1.00 94.38 370 ILE A N 1
ATOM 2854 C CA . ILE A 1 370 ? 9.720 -3.150 12.143 1.00 94.38 370 ILE A CA 1
ATOM 2855 C C . ILE A 1 370 ? 10.892 -3.758 11.364 1.00 94.38 370 ILE A C 1
ATOM 2857 O O . ILE A 1 370 ? 11.642 -4.543 11.946 1.00 94.38 370 ILE A O 1
ATOM 2861 N N . ASP A 1 371 ? 11.100 -3.328 10.116 1.00 93.75 371 ASP A N 1
ATOM 2862 C CA . ASP A 1 371 ? 12.139 -3.859 9.222 1.00 93.75 371 ASP A CA 1
ATOM 2863 C C . ASP A 1 371 ? 13.481 -3.127 9.327 1.00 93.75 371 ASP A C 1
ATOM 2865 O O . ASP A 1 371 ? 14.489 -3.584 8.803 1.00 93.75 371 ASP A O 1
ATOM 2869 N N . ARG A 1 372 ? 13.557 -2.055 10.123 1.00 92.44 372 ARG A N 1
ATOM 2870 C CA . ARG A 1 372 ? 14.757 -1.215 10.277 1.00 92.44 372 ARG A CA 1
ATOM 2871 C C . ARG A 1 372 ? 16.074 -1.973 10.452 1.00 92.44 372 ARG A C 1
ATOM 2873 O O . ARG A 1 372 ? 17.084 -1.552 9.901 1.00 92.44 372 ARG A O 1
ATOM 2880 N N . GLU A 1 373 ? 16.104 -3.002 11.296 1.00 90.06 373 GLU A N 1
ATOM 2881 C CA . GLU A 1 373 ? 17.352 -3.740 11.540 1.00 90.06 373 GLU A CA 1
ATOM 2882 C C . GLU A 1 373 ? 17.706 -4.674 10.379 1.00 90.06 373 GLU A C 1
ATOM 2884 O O . GLU A 1 373 ? 18.884 -4.832 10.076 1.00 90.06 373 GLU A O 1
ATOM 2889 N N . GLU A 1 374 ? 16.701 -5.247 9.717 1.00 88.75 374 GLU A N 1
ATOM 2890 C CA . GLU A 1 374 ? 16.879 -6.050 8.506 1.00 88.75 374 GLU A CA 1
ATOM 2891 C C . GLU A 1 374 ? 17.422 -5.176 7.376 1.00 88.75 374 GLU A C 1
ATOM 2893 O O . GLU A 1 374 ? 18.493 -5.475 6.854 1.00 88.75 374 GLU A O 1
ATOM 2898 N N . ASP A 1 375 ? 16.793 -4.026 7.122 1.00 92.19 375 ASP A N 1
ATOM 2899 C CA . ASP A 1 375 ? 17.230 -3.080 6.093 1.00 92.19 375 ASP A CA 1
ATOM 2900 C C . ASP A 1 375 ? 18.638 -2.542 6.379 1.00 92.19 375 ASP A C 1
ATOM 2902 O O . ASP A 1 375 ? 19.469 -2.410 5.482 1.00 92.19 375 ASP A O 1
ATOM 2906 N N . ARG A 1 376 ? 18.961 -2.267 7.653 1.00 90.38 376 ARG A N 1
ATOM 2907 C CA . ARG A 1 376 ? 20.306 -1.822 8.055 1.00 90.38 376 ARG A CA 1
ATOM 2908 C C . ARG A 1 376 ? 21.368 -2.884 7.758 1.00 90.38 376 ARG A C 1
ATOM 2910 O O . ARG A 1 376 ? 22.489 -2.525 7.403 1.00 90.38 376 ARG A O 1
ATOM 2917 N N . LEU A 1 377 ? 21.048 -4.163 7.955 1.00 88.38 377 LEU A N 1
ATOM 2918 C CA . LEU A 1 377 ? 21.954 -5.278 7.669 1.00 88.38 377 LEU A CA 1
ATOM 2919 C C . LEU A 1 377 ? 22.039 -5.577 6.165 1.00 88.38 377 LEU A C 1
ATOM 2921 O O . LEU A 1 377 ? 23.118 -5.936 5.697 1.00 88.38 377 LEU A O 1
ATOM 2925 N N . GLY A 1 378 ? 20.939 -5.402 5.428 1.00 84.38 378 GLY A N 1
ATOM 2926 C CA . GLY A 1 378 ? 20.863 -5.550 3.971 1.00 84.38 378 GLY A CA 1
ATOM 2927 C C . GLY A 1 378 ? 21.474 -4.384 3.189 1.00 84.38 378 GLY A C 1
ATOM 2928 O O . GLY A 1 378 ? 21.879 -4.559 2.043 1.00 84.38 378 GLY A O 1
ATOM 2929 N N . GLY A 1 379 ? 21.618 -3.211 3.816 1.00 83.50 379 GLY A N 1
ATOM 2930 C CA . GLY A 1 379 ? 22.018 -1.976 3.131 1.00 83.50 379 GLY A CA 1
ATOM 2931 C C . GLY A 1 379 ? 20.869 -1.328 2.349 1.00 83.50 379 GLY A C 1
ATOM 2932 O O . GLY A 1 379 ? 21.107 -0.505 1.460 1.00 83.50 379 GLY A O 1
ATOM 2933 N N . ASP A 1 380 ? 19.632 -1.689 2.680 1.00 87.56 380 ASP A N 1
ATOM 2934 C CA . ASP A 1 380 ? 18.430 -1.277 1.972 1.00 87.56 380 ASP A CA 1
ATOM 2935 C C . ASP A 1 380 ? 17.952 0.115 2.401 1.00 87.56 380 ASP A C 1
ATOM 2937 O O . ASP A 1 380 ? 18.337 0.673 3.436 1.00 87.56 380 ASP A O 1
ATOM 2941 N N . LEU A 1 381 ? 17.118 0.731 1.557 1.00 90.56 381 LEU A N 1
ATOM 2942 C CA . LEU A 1 381 ? 16.496 2.007 1.899 1.00 90.56 381 LEU A CA 1
ATOM 2943 C C . LEU A 1 381 ? 15.580 1.805 3.096 1.00 90.56 381 LEU A C 1
ATOM 2945 O O . LEU A 1 381 ? 14.706 0.954 3.041 1.00 90.56 381 LEU A O 1
ATOM 2949 N N . ASN A 1 382 ? 15.674 2.674 4.099 1.00 95.56 382 ASN A N 1
ATOM 2950 C CA . ASN A 1 382 ? 14.691 2.716 5.169 1.00 95.56 382 ASN A CA 1
ATOM 2951 C C . ASN A 1 382 ? 14.289 4.163 5.488 1.00 95.56 382 ASN A C 1
ATOM 2953 O O . ASN A 1 382 ? 15.100 4.949 5.978 1.00 95.56 382 ASN A O 1
ATOM 2957 N N . PHE A 1 383 ? 13.026 4.527 5.232 1.00 96.06 383 PHE A N 1
ATOM 2958 C CA . PHE A 1 383 ? 12.534 5.899 5.455 1.00 96.06 383 PHE A CA 1
ATOM 2959 C C . PHE A 1 383 ? 12.559 6.316 6.925 1.00 96.06 383 PHE A C 1
ATOM 2961 O O . PHE A 1 383 ? 12.702 7.492 7.250 1.00 96.06 383 PHE A O 1
ATOM 2968 N N . VAL A 1 384 ? 12.434 5.353 7.833 1.00 95.31 384 VAL A N 1
ATOM 2969 C CA . VAL A 1 384 ? 12.455 5.594 9.273 1.00 95.31 384 VAL A CA 1
ATOM 2970 C C . VAL A 1 384 ? 13.870 5.949 9.761 1.00 95.31 384 VAL A C 1
ATOM 2972 O O . VAL A 1 384 ? 14.014 6.615 10.789 1.00 95.31 384 VAL A O 1
ATOM 2975 N N . SER A 1 385 ? 14.911 5.586 9.009 1.00 94.06 385 SER A N 1
ATOM 2976 C CA . SER A 1 385 ? 16.296 6.004 9.263 1.00 94.06 385 SER A CA 1
ATOM 2977 C C . SER A 1 385 ? 16.578 7.465 8.889 1.00 94.06 385 SER A C 1
ATOM 2979 O O . SER A 1 385 ? 17.597 7.997 9.316 1.00 94.06 385 SER A O 1
ATOM 2981 N N . ALA A 1 386 ? 15.688 8.136 8.146 1.00 94.81 386 ALA A N 1
ATOM 2982 C CA . ALA A 1 386 ? 15.832 9.557 7.802 1.00 94.81 386 ALA A CA 1
ATOM 2983 C C . ALA A 1 386 ? 15.460 10.508 8.957 1.00 94.81 386 ALA A C 1
ATOM 2985 O O . ALA A 1 386 ? 15.742 11.705 8.897 1.00 94.81 386 ALA A O 1
ATOM 2986 N N . TYR A 1 387 ? 14.841 9.999 10.029 1.00 96.31 387 TYR A N 1
ATOM 2987 C CA . TYR A 1 387 ? 14.593 10.802 11.223 1.00 96.31 387 TYR A CA 1
ATOM 2988 C C . TYR A 1 387 ? 15.912 11.153 11.935 1.00 96.31 387 TYR A C 1
ATOM 2990 O O . TYR A 1 387 ? 16.762 10.282 12.114 1.00 96.31 387 TYR A O 1
ATOM 2998 N N . PRO A 1 388 ? 16.063 12.393 12.438 1.00 95.81 388 PRO A N 1
ATOM 2999 C CA . PRO A 1 388 ? 17.333 12.874 12.986 1.00 95.81 388 PRO A CA 1
ATOM 3000 C C . PRO A 1 388 ? 17.716 12.233 14.327 1.00 95.81 388 PRO A C 1
ATOM 3002 O O . PRO A 1 388 ? 18.882 12.263 14.710 1.00 95.81 388 PRO A O 1
ATOM 3005 N N . SER A 1 389 ? 16.750 11.676 15.064 1.00 96.12 389 SER A N 1
ATOM 3006 C CA . SER A 1 389 ? 17.006 10.964 16.318 1.00 96.12 389 SER A CA 1
ATOM 3007 C C . SER A 1 389 ? 15.935 9.899 16.601 1.00 96.12 389 SER A C 1
ATOM 3009 O O . SER A 1 389 ? 14.826 9.971 16.048 1.00 96.12 389 SER A O 1
ATOM 3011 N N . PRO A 1 390 ? 16.217 8.918 17.482 1.00 93.25 390 PRO A N 1
ATOM 3012 C CA . PRO A 1 390 ? 15.220 7.956 17.946 1.00 93.25 390 PRO A CA 1
ATOM 3013 C C . PRO A 1 390 ? 13.962 8.615 18.530 1.00 93.25 390 PRO A C 1
ATOM 3015 O O . PRO A 1 390 ? 12.856 8.151 18.256 1.00 93.25 390 PRO A O 1
ATOM 3018 N N . GLU A 1 391 ? 14.116 9.711 19.274 1.00 95.25 391 GLU A N 1
ATOM 3019 C CA . GLU A 1 391 ? 13.023 10.474 19.887 1.00 95.25 391 GLU A CA 1
ATOM 3020 C C . GLU A 1 391 ? 12.178 11.175 18.820 1.00 95.25 391 GLU A C 1
ATOM 3022 O O . GLU A 1 391 ? 10.950 11.071 18.838 1.00 95.25 391 GLU A O 1
ATOM 3027 N N . ALA A 1 392 ? 12.823 11.833 17.848 1.00 96.81 392 ALA A N 1
ATOM 3028 C CA . ALA A 1 392 ? 12.137 12.493 16.736 1.00 96.81 392 ALA A CA 1
ATOM 3029 C C . ALA A 1 392 ? 11.323 11.495 15.902 1.00 96.81 392 ALA A C 1
ATOM 3031 O O . ALA A 1 392 ? 10.201 11.786 15.486 1.00 96.81 392 ALA A O 1
ATOM 3032 N N . ARG A 1 393 ? 11.858 10.289 15.710 1.00 96.44 393 ARG A N 1
ATOM 3033 C CA . ARG A 1 393 ? 11.168 9.186 15.044 1.00 96.44 393 ARG A CA 1
ATOM 3034 C C . ARG A 1 393 ? 9.932 8.717 15.804 1.00 96.44 393 ARG A C 1
ATOM 3036 O O . ARG A 1 393 ? 8.872 8.574 15.200 1.00 96.44 393 ARG A O 1
ATOM 3043 N N . VAL A 1 394 ? 10.050 8.459 17.109 1.00 96.56 394 VAL A N 1
ATOM 3044 C CA . VAL A 1 394 ? 8.900 8.036 17.929 1.00 96.56 394 VAL A CA 1
ATOM 3045 C C . VAL A 1 394 ? 7.834 9.130 17.945 1.00 96.56 394 VAL A C 1
ATOM 3047 O O . VAL A 1 394 ? 6.655 8.830 17.765 1.00 96.56 394 VAL A O 1
ATOM 3050 N N . ALA A 1 395 ? 8.236 10.398 18.059 1.00 97.00 395 ALA A N 1
ATOM 3051 C CA . ALA A 1 395 ? 7.327 11.535 17.951 1.00 97.00 395 ALA A CA 1
ATOM 3052 C C . ALA A 1 395 ? 6.630 11.597 16.577 1.00 97.00 395 ALA A C 1
ATOM 3054 O O . ALA A 1 395 ? 5.419 11.820 16.514 1.00 97.00 395 ALA A O 1
ATOM 3055 N N . GLY A 1 396 ? 7.360 11.343 15.485 1.00 96.75 396 GLY A N 1
ATOM 3056 C CA . GLY A 1 396 ? 6.812 11.234 14.130 1.00 96.75 396 GLY A CA 1
ATOM 3057 C C . GLY A 1 396 ? 5.768 10.123 14.005 1.00 96.75 396 GLY A C 1
ATOM 3058 O O . GLY A 1 396 ? 4.640 10.378 13.582 1.00 96.75 396 GLY A O 1
ATOM 3059 N N . LEU A 1 397 ? 6.088 8.913 14.467 1.00 98.06 397 LEU A N 1
ATOM 3060 C CA . LEU A 1 397 ? 5.155 7.781 14.486 1.00 98.06 397 LEU A CA 1
ATOM 3061 C C . LEU A 1 397 ? 3.909 8.079 15.336 1.00 98.06 397 LEU A C 1
ATOM 3063 O O . LEU A 1 397 ? 2.790 7.838 14.887 1.00 98.06 397 LEU A O 1
ATOM 3067 N N . LEU A 1 398 ? 4.072 8.656 16.531 1.00 98.38 398 LEU A N 1
ATOM 3068 C CA . LEU A 1 398 ? 2.952 9.041 17.399 1.00 98.38 398 LEU A CA 1
ATOM 3069 C C . LEU A 1 398 ? 2.049 10.094 16.748 1.00 98.38 398 LEU A C 1
ATOM 3071 O O . LEU A 1 398 ? 0.828 9.962 16.813 1.00 98.38 398 LEU A O 1
ATOM 3075 N N . LYS A 1 399 ? 2.627 11.088 16.061 1.00 97.44 399 LYS A N 1
ATOM 3076 C CA . LYS A 1 399 ? 1.874 12.067 15.261 1.00 97.44 399 LYS A CA 1
ATOM 3077 C C . LYS A 1 399 ? 1.017 11.365 14.205 1.00 97.44 399 LYS A C 1
ATOM 3079 O O . LYS A 1 399 ? -0.160 11.693 14.064 1.00 97.44 399 LYS A O 1
ATOM 3084 N N . PHE A 1 400 ? 1.576 10.392 13.484 1.00 98.25 400 PHE A N 1
ATOM 3085 C CA . PHE A 1 400 ? 0.833 9.615 12.489 1.00 98.25 400 PHE A CA 1
ATOM 3086 C C . PHE A 1 400 ? -0.264 8.749 13.116 1.00 98.25 400 PHE A C 1
ATOM 3088 O O . PHE A 1 400 ? -1.355 8.670 12.552 1.00 98.25 400 PHE A O 1
ATOM 3095 N N . VAL A 1 401 ? -0.034 8.165 14.297 1.00 98.69 401 VAL A N 1
ATOM 3096 C CA . VAL A 1 401 ? -1.072 7.449 15.060 1.00 98.69 401 VAL A CA 1
ATOM 3097 C C . VAL A 1 401 ? -2.231 8.378 15.415 1.00 98.69 401 VAL A C 1
ATOM 3099 O O . VAL A 1 401 ? -3.380 8.057 15.112 1.00 98.69 401 VAL A O 1
ATOM 3102 N N . ASP A 1 402 ? -1.940 9.534 16.011 1.00 98.06 402 ASP A N 1
ATOM 3103 C CA . ASP A 1 402 ? -2.958 10.491 16.450 1.00 98.06 402 ASP A CA 1
ATOM 3104 C C . ASP A 1 402 ? -3.795 11.004 15.282 1.00 98.06 402 ASP A C 1
ATOM 3106 O O . ASP A 1 402 ? -5.024 10.936 15.315 1.00 98.06 402 ASP A O 1
ATOM 3110 N N . ARG A 1 403 ? -3.128 11.469 14.219 1.00 96.75 403 ARG A N 1
ATOM 3111 C CA . ARG A 1 403 ? -3.797 12.001 13.028 1.00 96.75 403 ARG A CA 1
ATOM 3112 C C . ARG A 1 403 ? -4.612 10.933 12.306 1.00 96.75 403 ARG A C 1
ATOM 3114 O O . ARG A 1 403 ? -5.706 11.232 11.843 1.00 96.75 403 ARG A O 1
ATOM 3121 N N . SER A 1 404 ? -4.124 9.693 12.248 1.00 98.31 404 SER A N 1
ATOM 3122 C CA . SER A 1 404 ? -4.860 8.579 11.634 1.00 98.31 404 SER A CA 1
ATOM 3123 C C . SER A 1 404 ? -6.116 8.213 12.419 1.00 98.31 404 SER A C 1
ATOM 3125 O O . SER A 1 404 ? -7.163 7.972 11.822 1.00 98.31 404 SER A O 1
ATOM 3127 N N . LEU A 1 405 ? -6.033 8.170 13.754 1.00 98.12 405 LEU A N 1
ATOM 3128 C CA . LEU A 1 405 ? -7.185 7.884 14.612 1.00 98.12 405 LEU A CA 1
ATOM 3129 C C . LEU A 1 405 ? -8.226 9.002 14.546 1.00 98.12 405 LEU A C 1
ATOM 3131 O O . LEU A 1 405 ? -9.412 8.704 14.406 1.00 98.12 405 LEU A O 1
ATOM 3135 N N . ASP A 1 406 ? -7.789 10.261 14.611 1.00 96.19 406 ASP A N 1
ATOM 3136 C CA . ASP A 1 406 ? -8.662 11.428 14.478 1.00 96.19 406 ASP A CA 1
ATOM 3137 C C . ASP A 1 406 ? -9.370 11.426 13.115 1.00 96.19 406 ASP A C 1
ATOM 3139 O O . ASP A 1 406 ? -10.602 11.387 13.054 1.00 96.19 406 ASP A O 1
ATOM 3143 N N . ALA A 1 407 ? -8.611 11.314 12.021 1.00 93.88 407 ALA A N 1
ATOM 3144 C CA . ALA A 1 407 ? -9.151 11.238 10.667 1.00 93.88 407 ALA A CA 1
ATOM 3145 C C . ALA A 1 407 ? -10.152 10.085 10.492 1.00 93.88 407 ALA A C 1
ATOM 3147 O O . ALA A 1 407 ? -11.262 10.294 10.003 1.00 93.88 407 ALA A O 1
ATOM 3148 N N . ALA A 1 408 ? -9.803 8.875 10.942 1.00 96.62 408 ALA A N 1
ATOM 3149 C CA . ALA A 1 408 ? -10.684 7.713 10.865 1.00 96.62 408 ALA A CA 1
ATOM 3150 C C . ALA A 1 408 ? -11.968 7.885 11.693 1.00 96.62 408 ALA A C 1
ATOM 3152 O O . ALA A 1 408 ? -13.035 7.434 11.271 1.00 96.62 408 ALA A O 1
ATOM 3153 N N . SER A 1 409 ? -11.882 8.537 12.857 1.00 95.25 409 SER A N 1
ATOM 3154 C CA . SER A 1 409 ? -13.032 8.763 13.738 1.00 95.25 409 SER A CA 1
ATOM 3155 C C . SER A 1 409 ? -14.059 9.747 13.162 1.00 95.25 409 SER A C 1
ATOM 3157 O O . SER A 1 409 ? -15.248 9.628 13.459 1.00 95.25 409 SER A O 1
ATOM 3159 N N . ASN A 1 410 ? -13.620 10.658 12.288 1.00 91.25 410 ASN A N 1
ATOM 3160 C CA . ASN A 1 410 ? -14.453 11.689 11.664 1.00 91.25 410 ASN A CA 1
ATOM 3161 C C . ASN A 1 410 ? -15.141 11.236 10.360 1.00 91.25 410 ASN A C 1
ATOM 3163 O O . ASN A 1 410 ? -15.984 11.957 9.810 1.00 91.25 410 ASN A O 1
ATOM 3167 N N . LEU A 1 411 ? -14.825 10.030 9.873 1.00 91.31 411 LEU A N 1
ATOM 3168 C CA . LEU A 1 411 ? -15.440 9.443 8.685 1.00 91.31 411 LEU A CA 1
ATOM 3169 C C . LEU A 1 411 ? -16.806 8.796 8.980 1.00 91.31 411 LEU A C 1
ATOM 3171 O O . LEU A 1 411 ? -17.032 8.227 10.052 1.00 91.31 411 LEU A O 1
ATOM 3175 N N . PRO A 1 412 ? -17.738 8.779 8.008 1.00 88.25 412 PRO A N 1
ATOM 3176 C CA . PRO A 1 412 ? -18.907 7.910 8.101 1.00 88.25 412 PRO A CA 1
ATOM 3177 C C . PRO A 1 412 ? -18.487 6.442 8.222 1.00 88.25 412 PRO A C 1
ATOM 3179 O O . PRO A 1 412 ? -17.535 6.002 7.586 1.00 88.25 412 PRO A O 1
ATOM 3182 N N . ARG A 1 413 ? -19.228 5.671 9.029 1.00 89.06 413 ARG A N 1
ATOM 3183 C CA . ARG A 1 413 ? -18.857 4.288 9.391 1.00 89.06 413 ARG A CA 1
ATOM 3184 C C . ARG A 1 413 ? -17.439 4.206 9.980 1.00 89.06 413 ARG A C 1
ATOM 3186 O O . ARG A 1 413 ? -16.722 3.238 9.732 1.00 89.06 413 ARG A O 1
ATOM 3193 N N . ALA A 1 414 ? -17.082 5.198 10.805 1.00 93.12 414 ALA A N 1
ATOM 3194 C CA . ALA A 1 414 ? -15.806 5.309 11.513 1.00 93.12 414 ALA A CA 1
ATOM 3195 C C . ALA A 1 414 ? -15.312 3.987 12.114 1.00 93.12 414 ALA A C 1
ATOM 3197 O O . ALA A 1 414 ? -14.123 3.709 12.065 1.00 93.12 414 ALA A O 1
ATOM 3198 N N . TRP A 1 415 ? -16.213 3.137 12.622 1.00 94.56 415 TRP A N 1
ATOM 3199 C CA . TRP A 1 415 ? -15.879 1.821 13.177 1.00 94.56 415 TRP A CA 1
ATOM 3200 C C . TRP A 1 415 ? -15.032 0.944 12.239 1.00 94.56 415 TRP A C 1
ATOM 3202 O O . TRP A 1 415 ? -14.174 0.215 12.724 1.00 94.56 415 TRP A O 1
ATOM 3212 N N . LEU A 1 416 ? -15.219 1.003 10.914 1.00 95.94 416 LEU A N 1
ATOM 3213 C CA . LEU A 1 416 ? -14.391 0.221 9.990 1.00 95.94 416 LEU A CA 1
ATOM 3214 C C . LEU A 1 416 ? -13.016 0.869 9.795 1.00 95.94 416 LEU A C 1
ATOM 3216 O O . LEU A 1 416 ? -12.001 0.181 9.820 1.00 95.94 416 LEU A O 1
ATOM 3220 N N . HIS A 1 417 ? -12.975 2.187 9.617 1.00 97.38 417 HIS A N 1
ATOM 3221 C CA . HIS A 1 417 ? -11.727 2.925 9.413 1.00 97.38 417 HIS A CA 1
ATOM 3222 C C . HIS A 1 417 ? -10.845 2.897 10.673 1.00 97.38 417 HIS A C 1
ATOM 3224 O O . HIS A 1 417 ? -9.637 2.699 10.584 1.00 97.38 417 HIS A O 1
ATOM 3230 N N . LEU A 1 418 ? -11.450 2.980 11.861 1.00 97.69 418 LEU A N 1
ATOM 3231 C CA . LEU A 1 418 ? -10.780 2.763 13.142 1.00 97.69 418 LEU A CA 1
ATOM 3232 C C . LEU A 1 418 ? -10.259 1.328 13.268 1.00 97.69 418 LEU A C 1
ATOM 3234 O O . LEU A 1 418 ? -9.127 1.148 13.716 1.00 97.69 418 LEU A O 1
ATOM 3238 N N . ALA A 1 419 ? -11.027 0.323 12.821 1.00 97.50 419 ALA A N 1
ATOM 3239 C CA . ALA A 1 419 ? -10.550 -1.060 12.783 1.00 97.50 419 ALA A CA 1
ATOM 3240 C C . ALA A 1 419 ? -9.331 -1.234 11.864 1.00 97.50 419 ALA A C 1
ATOM 3242 O O . ALA A 1 419 ? -8.434 -2.004 12.193 1.00 97.50 419 ALA A O 1
ATOM 3243 N N . VAL A 1 420 ? -9.269 -0.510 10.739 1.00 97.81 420 VAL A N 1
ATOM 3244 C CA . VAL A 1 420 ? -8.092 -0.495 9.851 1.00 97.81 420 VAL A CA 1
ATOM 3245 C C . VAL A 1 420 ? -6.883 0.067 10.596 1.00 97.81 420 VAL A C 1
ATOM 3247 O O . VAL A 1 420 ? -5.876 -0.622 10.716 1.00 97.81 420 VAL A O 1
ATOM 3250 N N . VAL A 1 421 ? -6.986 1.276 11.158 1.00 98.50 421 VAL A N 1
ATOM 3251 C CA . VAL A 1 421 ? -5.865 1.949 11.845 1.00 98.50 421 VAL A CA 1
ATOM 3252 C C . VAL A 1 421 ? -5.369 1.142 13.049 1.00 98.50 421 VAL A C 1
ATOM 3254 O O . VAL A 1 421 ? -4.172 0.914 13.215 1.00 98.50 421 VAL A O 1
ATOM 3257 N N . ARG A 1 422 ? -6.288 0.663 13.891 1.00 98.00 422 ARG A N 1
ATOM 3258 C CA . ARG A 1 422 ? -5.948 -0.140 15.074 1.00 98.00 422 ARG A CA 1
ATOM 3259 C C . ARG A 1 422 ? -5.468 -1.539 14.704 1.00 98.00 422 ARG A C 1
ATOM 3261 O O . ARG A 1 422 ? -4.597 -2.072 15.387 1.00 98.00 422 ARG A O 1
ATOM 3268 N N . GLY A 1 423 ? -6.000 -2.106 13.623 1.00 96.56 423 GLY A N 1
ATOM 3269 C CA . GLY A 1 423 ? -5.539 -3.357 13.035 1.00 96.56 423 GLY A CA 1
ATOM 3270 C C . GLY A 1 423 ? -4.106 -3.264 12.518 1.00 96.56 423 GLY A C 1
ATOM 3271 O O . GLY A 1 423 ? -3.323 -4.156 12.820 1.00 96.56 423 GLY A O 1
ATOM 3272 N N . LEU A 1 424 ? -3.737 -2.175 11.830 1.00 97.00 424 LEU A N 1
ATOM 3273 C CA . LEU A 1 424 ? -2.356 -1.906 11.405 1.00 97.00 424 LEU A CA 1
ATOM 3274 C C . LEU A 1 424 ? -1.413 -1.886 12.611 1.00 97.00 424 LEU A C 1
ATOM 3276 O O . LEU A 1 424 ? -0.462 -2.661 12.661 1.00 97.00 424 LEU A O 1
ATOM 3280 N N . LEU A 1 425 ? -1.729 -1.079 13.630 1.00 97.88 425 LEU A N 1
ATOM 3281 C CA . LEU A 1 425 ? -0.928 -1.018 14.856 1.00 97.88 425 LEU A CA 1
ATOM 3282 C C . LEU A 1 425 ? -0.782 -2.389 15.518 1.00 97.88 425 LEU A C 1
ATOM 3284 O O . LEU A 1 425 ? 0.317 -2.780 15.894 1.00 97.88 425 LEU A O 1
ATOM 3288 N N . ALA A 1 426 ? -1.879 -3.131 15.659 1.00 95.81 426 ALA A N 1
ATOM 3289 C CA . ALA A 1 426 ? -1.845 -4.441 16.292 1.00 95.81 426 ALA A CA 1
ATOM 3290 C C . ALA A 1 426 ? -1.054 -5.473 15.476 1.00 95.81 426 ALA A C 1
ATOM 3292 O O . ALA A 1 426 ? -0.299 -6.259 16.040 1.00 95.81 426 ALA A O 1
ATOM 3293 N N . MET A 1 427 ? -1.214 -5.478 14.155 1.00 93.12 427 MET A N 1
ATOM 3294 C CA . MET A 1 427 ? -0.581 -6.453 13.274 1.00 93.12 427 MET A CA 1
ATOM 3295 C C . MET A 1 427 ? 0.933 -6.232 13.196 1.00 93.12 427 MET A C 1
ATOM 3297 O O . MET A 1 427 ? 1.682 -7.176 13.465 1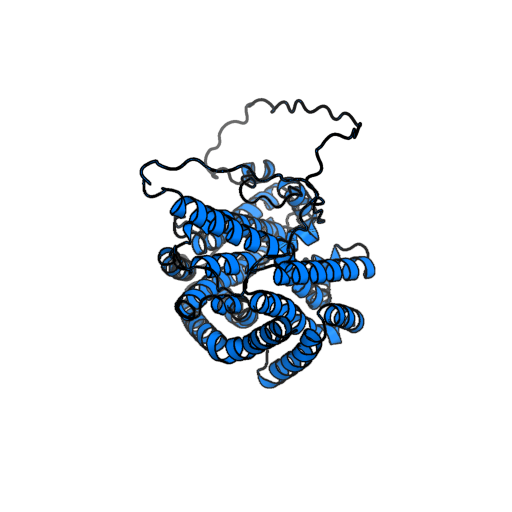.00 93.12 427 MET A O 1
ATOM 3301 N N . TYR A 1 428 ? 1.371 -4.997 12.941 1.00 95.06 428 TYR A N 1
ATOM 3302 C CA . TYR A 1 428 ? 2.788 -4.641 12.837 1.00 95.06 428 TYR A CA 1
ATOM 3303 C C . TYR A 1 428 ? 3.505 -4.709 14.188 1.00 95.06 428 TYR A C 1
ATOM 3305 O O . TYR A 1 428 ? 4.531 -5.367 14.315 1.00 95.06 428 TYR A O 1
ATOM 3313 N N . LEU A 1 429 ? 2.937 -4.134 15.254 1.00 95.44 429 LEU A N 1
ATOM 3314 C CA . LEU A 1 429 ? 3.603 -4.137 16.565 1.00 95.44 429 LEU A CA 1
ATOM 3315 C C . LEU A 1 429 ? 3.570 -5.519 17.259 1.00 95.44 429 LEU A C 1
ATOM 3317 O O . LEU A 1 429 ? 4.189 -5.691 18.311 1.00 95.44 429 LEU A O 1
ATOM 3321 N N . SER A 1 430 ? 2.847 -6.503 16.699 1.00 93.38 430 SER A N 1
ATOM 3322 C CA . SER A 1 430 ? 2.891 -7.910 17.139 1.00 93.38 430 SER A CA 1
ATOM 3323 C C . SER A 1 430 ? 4.016 -8.723 16.498 1.00 93.38 430 SER A C 1
ATOM 3325 O O . SER A 1 430 ? 4.196 -9.884 16.876 1.00 93.38 430 SER A O 1
ATOM 3327 N N . ASP A 1 431 ? 4.729 -8.154 15.526 1.00 92.44 431 ASP A N 1
ATOM 3328 C CA . ASP A 1 431 ? 5.748 -8.866 14.768 1.00 92.44 431 ASP A CA 1
ATOM 3329 C C . ASP A 1 431 ? 6.911 -9.340 15.670 1.00 92.44 431 ASP A C 1
ATOM 3331 O O . ASP A 1 431 ? 7.344 -8.593 16.560 1.00 92.44 431 ASP A O 1
ATOM 3335 N N . PRO A 1 432 ? 7.441 -10.569 15.489 1.00 90.38 432 PRO A N 1
ATOM 3336 C CA . PRO A 1 432 ? 8.600 -11.050 16.242 1.00 90.38 432 PRO A CA 1
ATOM 3337 C C . PRO A 1 432 ? 9.815 -10.110 16.195 1.00 90.38 432 PRO A C 1
ATOM 3339 O O . PRO A 1 432 ? 10.530 -10.002 17.201 1.00 90.38 432 PRO A O 1
ATOM 3342 N N . LYS A 1 433 ? 10.009 -9.375 15.087 1.00 91.56 433 LYS A N 1
ATOM 3343 C CA . LYS A 1 433 ? 11.087 -8.388 14.913 1.00 91.56 433 LYS A CA 1
ATOM 3344 C C . LYS A 1 433 ? 11.064 -7.304 15.991 1.00 91.56 433 LYS A C 1
ATOM 3346 O O . LYS A 1 433 ? 12.120 -6.870 16.445 1.00 91.56 433 LYS A O 1
ATOM 3351 N N . VAL A 1 434 ? 9.891 -6.935 16.513 1.00 90.44 434 VAL A N 1
ATOM 3352 C CA . VAL A 1 434 ? 9.743 -5.922 17.580 1.00 90.44 434 VAL A CA 1
ATOM 3353 C C . VAL A 1 434 ? 10.459 -6.329 18.872 1.00 90.44 434 VAL A C 1
ATOM 3355 O O . VAL A 1 434 ? 11.016 -5.490 19.587 1.00 90.44 434 VAL A O 1
ATOM 3358 N N . ARG A 1 435 ? 10.443 -7.626 19.198 1.00 88.19 435 ARG A N 1
ATOM 3359 C CA . ARG A 1 435 ? 11.154 -8.157 20.370 1.00 88.19 435 ARG A CA 1
ATOM 3360 C C . ARG A 1 435 ? 12.627 -8.389 20.067 1.00 88.19 435 ARG A C 1
ATOM 3362 O O . ARG A 1 435 ? 13.459 -8.093 20.916 1.00 88.19 435 ARG A O 1
ATOM 3369 N N . ALA A 1 436 ? 12.932 -8.894 18.874 1.00 88.56 436 ALA A N 1
ATOM 3370 C CA . ALA A 1 436 ? 14.292 -9.231 18.468 1.00 88.56 436 ALA A CA 1
ATOM 3371 C C . ALA A 1 436 ? 15.207 -7.999 18.328 1.00 88.56 436 ALA A C 1
ATOM 3373 O O . ALA A 1 436 ? 16.392 -8.086 18.626 1.00 88.56 436 ALA A O 1
ATOM 3374 N N . THR A 1 437 ? 14.659 -6.849 17.926 1.00 86.06 437 THR A N 1
ATOM 3375 C CA . THR A 1 437 ? 15.429 -5.629 17.602 1.00 86.06 437 THR A CA 1
ATOM 3376 C C . THR A 1 437 ? 15.448 -4.582 18.723 1.00 86.06 437 THR A C 1
ATOM 3378 O O . THR A 1 437 ? 15.897 -3.454 18.524 1.00 86.06 437 THR A O 1
ATOM 3381 N N . GLY A 1 438 ? 14.941 -4.924 19.913 1.00 86.00 438 GLY A N 1
ATOM 3382 C CA . GLY A 1 438 ? 15.002 -4.058 21.097 1.00 86.00 438 GLY A CA 1
ATOM 3383 C C . GLY A 1 438 ? 14.026 -2.872 21.120 1.00 86.00 438 GLY A C 1
ATOM 3384 O O . GLY A 1 438 ? 14.004 -2.143 22.103 1.00 86.00 438 GLY A O 1
ATOM 3385 N N . ILE A 1 439 ? 13.156 -2.706 20.118 1.00 90.19 439 ILE A N 1
ATOM 3386 C CA . ILE A 1 439 ? 12.199 -1.578 20.002 1.00 90.19 439 ILE A CA 1
ATOM 3387 C C . ILE A 1 439 ? 10.901 -1.756 20.820 1.00 90.19 439 ILE A C 1
ATOM 3389 O O . ILE A 1 439 ? 9.861 -1.145 20.562 1.00 90.19 439 ILE A O 1
ATOM 3393 N N . SER A 1 440 ? 10.919 -2.645 21.815 1.00 91.56 440 SER A N 1
ATOM 3394 C CA . SER A 1 440 ? 9.723 -3.056 22.562 1.00 91.56 440 SER A CA 1
ATOM 3395 C C . SER A 1 440 ? 9.163 -1.974 23.498 1.00 91.56 440 SER A C 1
ATOM 3397 O O . SER A 1 440 ? 7.989 -2.030 23.874 1.00 91.56 440 SER A O 1
ATOM 3399 N N . SER A 1 441 ? 9.965 -1.005 23.944 1.00 94.12 441 SER A N 1
ATOM 3400 C CA . SER A 1 441 ? 9.491 0.147 24.735 1.00 94.12 441 SER A CA 1
ATOM 3401 C C . SER A 1 441 ? 8.625 1.081 23.899 1.00 94.12 441 SER A C 1
ATOM 3403 O O . SER A 1 441 ? 7.495 1.387 24.278 1.00 94.12 441 SER A O 1
ATOM 3405 N N . GLU A 1 442 ? 9.135 1.458 22.740 1.00 94.75 442 GLU A N 1
ATOM 3406 C CA . GLU A 1 442 ? 8.535 2.368 21.778 1.00 94.75 442 GLU A CA 1
ATOM 3407 C C . GLU A 1 442 ? 7.285 1.740 21.153 1.00 94.75 442 GLU A C 1
ATOM 3409 O O . GLU A 1 442 ? 6.229 2.367 21.102 1.00 94.75 442 GLU A O 1
ATOM 3414 N N . ALA A 1 443 ? 7.336 0.451 20.796 1.00 94.12 443 ALA A N 1
ATOM 3415 C CA . ALA A 1 443 ? 6.159 -0.284 20.336 1.00 94.12 443 ALA A CA 1
ATOM 3416 C C . ALA A 1 443 ? 5.033 -0.303 21.388 1.00 94.12 443 ALA A C 1
ATOM 3418 O O . ALA A 1 443 ? 3.856 -0.147 21.054 1.00 94.12 443 ALA A O 1
ATOM 3419 N N . ARG A 1 444 ? 5.369 -0.437 22.682 1.00 95.31 444 ARG A N 1
ATOM 3420 C CA . ARG A 1 444 ? 4.378 -0.331 23.771 1.00 95.31 444 ARG A CA 1
ATOM 3421 C C . ARG A 1 444 ? 3.801 1.075 23.888 1.00 95.31 444 ARG A C 1
ATOM 3423 O O . ARG A 1 444 ? 2.630 1.205 24.242 1.00 95.31 444 ARG A O 1
ATOM 3430 N N . GLU A 1 445 ? 4.585 2.108 23.612 1.00 97.12 445 GLU A N 1
ATOM 3431 C CA . GLU A 1 445 ? 4.114 3.490 23.600 1.00 97.12 445 GLU A CA 1
ATOM 3432 C C . GLU A 1 445 ? 3.135 3.748 22.448 1.00 97.12 445 GLU A C 1
ATOM 3434 O O . GLU 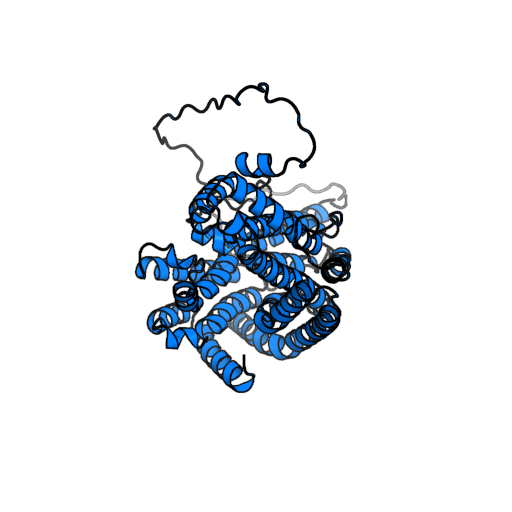A 1 445 ? 2.022 4.217 22.697 1.00 97.12 445 GLU A O 1
ATOM 3439 N N . LEU A 1 446 ? 3.478 3.330 21.226 1.00 97.38 446 LEU A N 1
ATOM 3440 C CA . LEU A 1 446 ? 2.587 3.390 20.060 1.00 97.38 446 LEU A CA 1
ATOM 3441 C C . LEU A 1 446 ? 1.283 2.618 20.311 1.00 97.38 446 LEU A C 1
ATOM 3443 O O . LEU A 1 446 ? 0.187 3.133 20.085 1.00 97.38 446 LEU A O 1
ATOM 3447 N N . ALA A 1 447 ? 1.380 1.410 20.871 1.00 97.00 447 ALA A N 1
ATOM 3448 C CA . ALA A 1 447 ? 0.220 0.604 21.238 1.00 97.00 447 ALA A CA 1
ATOM 3449 C C . ALA A 1 447 ? -0.636 1.254 22.337 1.00 97.00 447 ALA A C 1
ATOM 3451 O O . ALA A 1 447 ? -1.866 1.157 22.317 1.00 97.00 447 ALA A O 1
ATOM 3452 N N . ARG A 1 448 ? -0.006 1.923 23.314 1.00 97.19 448 ARG A N 1
ATOM 3453 C CA . ARG A 1 448 ? -0.714 2.681 24.354 1.00 97.19 448 ARG A CA 1
ATOM 3454 C C . ARG A 1 448 ? -1.481 3.840 23.729 1.00 97.19 448 ARG A C 1
ATOM 3456 O O . ARG A 1 448 ? -2.648 4.014 24.081 1.00 97.19 448 ARG A O 1
ATOM 3463 N N . ARG A 1 449 ? -0.861 4.562 22.789 1.00 97.38 449 ARG A N 1
ATOM 3464 C CA . ARG A 1 449 ? -1.494 5.662 22.055 1.00 97.38 449 ARG A CA 1
ATOM 3465 C C . ARG A 1 449 ? -2.654 5.190 21.178 1.00 97.38 449 ARG A C 1
ATOM 3467 O O . ARG A 1 449 ? -3.696 5.834 21.164 1.00 97.38 449 ARG A O 1
ATOM 3474 N N . GLY A 1 450 ? -2.530 4.013 20.562 1.00 95.38 450 GLY A N 1
ATOM 3475 C CA . GLY A 1 450 ? -3.608 3.339 19.825 1.00 95.38 450 GLY A CA 1
ATOM 3476 C C . GLY A 1 450 ? -4.844 2.969 20.664 1.00 95.38 450 GLY A C 1
ATOM 3477 O O . GLY A 1 450 ? -5.931 2.735 20.125 1.00 95.38 450 GLY A O 1
ATOM 3478 N N . GLY A 1 451 ? -4.697 2.938 21.991 1.00 95.06 451 GLY A N 1
ATOM 3479 C CA . GLY A 1 451 ? -5.770 2.713 22.952 1.00 95.06 451 GLY A CA 1
ATOM 3480 C C . GLY A 1 451 ? -5.906 1.260 23.434 1.00 95.06 451 GLY A C 1
ATOM 3481 O O . GLY A 1 451 ? -5.159 0.368 23.025 1.00 95.06 451 GLY A O 1
ATOM 3482 N N . PRO A 1 452 ? -6.855 0.986 24.351 1.00 93.75 452 PRO A N 1
ATOM 3483 C CA . PRO A 1 452 ? -7.006 -0.329 24.981 1.00 93.75 452 PRO A CA 1
ATOM 3484 C C . PRO A 1 452 ? -7.257 -1.476 24.003 1.00 93.75 452 PRO A C 1
ATOM 3486 O O . PRO A 1 452 ? -6.724 -2.568 24.194 1.00 93.75 452 PRO A O 1
ATOM 3489 N N . LEU A 1 453 ? -8.023 -1.221 22.940 1.00 94.06 453 LEU A N 1
ATOM 3490 C CA . LEU A 1 453 ? -8.343 -2.235 21.943 1.00 94.06 453 LEU A CA 1
ATOM 3491 C C . LEU A 1 453 ? -7.103 -2.687 21.158 1.00 94.06 453 LEU A C 1
ATOM 3493 O O . LEU A 1 453 ? -6.930 -3.885 20.967 1.00 94.06 453 LEU A O 1
ATOM 3497 N N . VAL A 1 454 ? -6.190 -1.778 20.794 1.00 96.62 454 VAL A N 1
ATOM 3498 C CA . VAL A 1 454 ? -4.921 -2.147 20.133 1.00 96.62 454 VAL A CA 1
ATOM 3499 C C . VAL A 1 454 ? -4.119 -3.115 20.996 1.00 96.62 454 VAL A C 1
ATOM 3501 O O . VAL A 1 454 ? -3.618 -4.114 20.495 1.00 96.62 454 VAL A O 1
ATOM 3504 N N . ARG A 1 455 ? -4.058 -2.890 22.313 1.00 94.31 455 ARG A N 1
ATOM 3505 C CA . ARG A 1 455 ? -3.348 -3.796 23.232 1.00 94.31 455 ARG A CA 1
ATOM 3506 C C . ARG A 1 455 ? -3.984 -5.183 23.317 1.00 94.31 455 ARG A C 1
ATOM 3508 O O . ARG A 1 455 ? -3.261 -6.172 23.384 1.00 94.31 455 ARG A O 1
ATOM 3515 N N . ALA A 1 456 ? -5.314 -5.263 23.299 1.00 93.12 456 ALA A N 1
ATOM 3516 C CA . ALA A 1 456 ? -6.016 -6.545 23.251 1.00 93.12 456 ALA A CA 1
ATOM 3517 C C . ALA A 1 456 ? -5.772 -7.270 21.915 1.00 93.12 456 ALA A C 1
ATOM 3519 O O . ALA A 1 456 ? -5.499 -8.470 21.895 1.00 93.12 456 ALA A O 1
ATOM 3520 N N . LEU A 1 457 ? -5.809 -6.532 20.802 1.00 93.69 457 LEU A N 1
ATOM 3521 C CA . LEU A 1 457 ? -5.549 -7.070 19.468 1.00 93.69 457 LEU A CA 1
ATOM 3522 C C . LEU A 1 457 ? -4.102 -7.533 19.301 1.00 93.69 457 LEU A C 1
ATOM 3524 O O . LEU A 1 457 ? -3.892 -8.568 18.686 1.00 93.69 457 LEU A O 1
ATOM 3528 N N . LEU A 1 458 ? -3.120 -6.851 19.895 1.00 91.81 458 LEU A N 1
ATOM 3529 C CA . LEU A 1 458 ? -1.717 -7.283 19.873 1.00 91.81 458 LEU A CA 1
ATOM 3530 C C . LEU A 1 458 ? -1.543 -8.703 20.409 1.00 91.81 458 LEU A C 1
ATOM 3532 O O . LEU A 1 458 ? -0.831 -9.517 19.820 1.00 91.81 458 LEU A O 1
ATOM 3536 N N . PHE A 1 459 ? -2.226 -9.012 21.512 1.00 88.69 459 PHE A N 1
ATOM 3537 C CA . PHE A 1 459 ? -2.228 -10.357 22.072 1.00 88.69 459 PHE A CA 1
ATOM 3538 C C . PHE A 1 459 ? -2.875 -11.364 21.111 1.00 88.69 459 PHE A C 1
ATOM 3540 O O . PHE A 1 459 ? -2.303 -12.424 20.857 1.00 88.69 459 PHE A O 1
ATOM 3547 N N . ALA A 1 460 ? -4.025 -11.016 20.524 1.00 88.75 460 ALA A N 1
ATOM 3548 C CA . ALA A 1 460 ? -4.712 -11.866 19.554 1.00 88.75 460 ALA A CA 1
ATOM 3549 C C . ALA A 1 460 ? -3.868 -12.121 18.290 1.00 88.75 460 ALA A C 1
ATOM 3551 O O . ALA A 1 460 ? -3.730 -13.269 17.874 1.00 88.75 460 ALA A O 1
ATOM 3552 N N . CYS A 1 461 ? -3.247 -11.087 17.716 1.00 89.06 461 CYS A N 1
ATOM 3553 C CA . CYS A 1 461 ? -2.343 -11.199 16.571 1.00 89.06 461 CYS A CA 1
ATOM 3554 C C . CYS A 1 461 ? -1.148 -12.105 16.891 1.00 89.06 461 CYS A C 1
ATOM 3556 O O . CYS A 1 461 ? -0.836 -13.001 16.110 1.00 89.06 461 CYS A O 1
ATOM 3558 N N . GLY A 1 462 ? -0.543 -11.955 18.075 1.00 84.19 462 GLY A N 1
ATOM 3559 C CA . GLY A 1 462 ? 0.538 -12.832 18.526 1.00 84.19 462 GLY A CA 1
ATOM 3560 C C . GLY A 1 462 ? 0.124 -14.306 18.650 1.00 84.19 462 GLY A C 1
ATOM 3561 O O . GLY A 1 462 ? 0.919 -15.191 18.338 1.00 84.19 462 GLY A O 1
ATOM 3562 N N . LEU A 1 463 ? -1.115 -14.595 19.066 1.00 83.88 463 LEU A N 1
ATOM 3563 C CA . LEU A 1 463 ? -1.650 -15.963 19.076 1.00 83.88 463 LEU A CA 1
ATOM 3564 C C . LEU A 1 463 ? -1.884 -16.496 17.660 1.00 83.88 463 LEU A C 1
ATOM 3566 O O . LEU A 1 463 ? -1.494 -17.623 17.364 1.00 83.88 463 LEU A O 1
ATOM 3570 N N . VAL A 1 464 ? -2.482 -15.689 16.781 1.00 80.50 464 VAL A N 1
ATOM 3571 C CA . VAL A 1 464 ? -2.744 -16.078 15.387 1.00 80.50 464 VAL A CA 1
ATOM 3572 C C . VAL A 1 464 ? -1.442 -16.415 14.661 1.00 80.50 464 VAL A C 1
ATOM 3574 O O . VAL A 1 464 ? -1.386 -17.452 14.008 1.00 80.50 464 VAL A O 1
ATOM 3577 N N . ARG A 1 465 ? -0.381 -15.614 14.825 1.00 80.00 465 ARG A N 1
ATOM 3578 C CA . ARG A 1 465 ? 0.938 -15.890 14.224 1.00 80.00 465 ARG A CA 1
ATOM 3579 C C . ARG A 1 465 ? 1.503 -17.244 14.664 1.00 80.00 465 ARG A C 1
ATOM 3581 O O . ARG A 1 465 ? 1.918 -18.036 13.825 1.00 80.00 465 ARG A O 1
ATOM 3588 N N . LYS A 1 466 ? 1.415 -17.568 15.961 1.00 75.75 466 LYS A N 1
ATOM 3589 C CA . LYS A 1 466 ? 1.864 -18.865 16.507 1.00 75.75 466 LYS A CA 1
ATOM 3590 C C . LYS A 1 466 ? 1.081 -20.065 15.972 1.00 75.75 466 LYS A C 1
ATOM 3592 O O . LYS A 1 466 ? 1.652 -21.138 15.834 1.00 75.75 466 LYS A O 1
ATOM 3597 N N . VAL A 1 467 ? -0.221 -19.902 15.735 1.00 69.75 467 VAL A N 1
ATOM 3598 C CA . VAL A 1 467 ? -1.112 -20.998 15.317 1.00 69.75 467 VAL A CA 1
ATOM 3599 C C . VAL A 1 467 ? -1.107 -21.194 13.802 1.00 69.75 467 VAL A C 1
ATOM 3601 O O . VAL A 1 467 ? -1.196 -22.322 13.332 1.00 69.75 467 VAL A O 1
ATOM 3604 N N . VAL A 1 468 ? -1.042 -20.104 13.036 1.00 63.28 468 VAL A N 1
ATOM 3605 C CA . VAL A 1 468 ? -1.231 -20.120 11.578 1.00 63.28 468 VAL A CA 1
ATOM 3606 C C . VAL A 1 468 ? 0.100 -20.085 10.815 1.00 63.28 468 VAL A C 1
ATOM 3608 O O . VAL A 1 468 ? 0.109 -20.390 9.628 1.00 63.28 468 VAL A O 1
ATOM 3611 N N . GLY A 1 469 ? 1.221 -19.789 11.483 1.00 55.09 469 GLY A N 1
ATOM 3612 C CA . GLY A 1 469 ? 2.545 -19.777 10.853 1.00 55.09 469 GLY A CA 1
ATOM 3613 C C . GLY A 1 469 ? 2.718 -18.621 9.868 1.00 55.09 469 GLY A C 1
ATOM 3614 O O . GLY A 1 469 ? 3.195 -18.839 8.758 1.00 55.09 469 GLY A O 1
ATOM 3615 N N . PHE A 1 470 ? 2.274 -17.426 10.272 1.00 48.41 470 PHE A N 1
ATOM 3616 C CA . PHE A 1 470 ? 2.526 -16.167 9.564 1.00 48.41 470 PHE A CA 1
ATOM 3617 C C . PHE A 1 470 ? 3.700 -15.414 10.169 1.00 48.41 470 PHE A C 1
ATOM 3619 O O . PHE A 1 470 ? 3.707 -15.261 11.418 1.00 48.41 470 PHE A O 1
#

Radius of gyration: 24.36 Å; chains: 1; bounding box: 75×62×59 Å

Secondary structure (DSSP, 8-state):
-HHHHHHHHHHHTHHHHIIIIIHHHHHHHHHHHHHHHTT-SSHHHHHHHHHHHHHHHHHHHHHGGGGGG-GGGHHHHHHHHHHHHHHHHHHHHHHHHHHHH-GGGT--SHHHHHHHHHHHHHHHHHHHHHH-TTSPP--GGGGS--SSTTTTSSHHHHHHHHHHHHHHT-TTHHHHHHHHHHHHHHHHHHHHHHTS-HHHHHHHHHHHHHHH--SS--TTT--PPPPHHHHHTTS-S-----------------------------S-PPP---HHHHHHHHT-SHHHHHHHHHTTS-TTPPPPTT------PPPPS-------------PPPTHHHHHHHHHHHHHHHHHHHHIIIIIHHHHHHHHHHHHHHHHHHHT---GGGGSSSHHHHHHHHHHHHHHHHHHHHTSTTHHHHHHHHHHHHHHHHTSHHHHHTSTHHHHHHHHHHH-HHHHHHHHHHHHHHHHHT-

Foldseek 3Di:
DVVVVVLQVLLVVLVVCLVPPQVVLLCVLLVVLLVLLCVFPFPVLSVLLNCLSPPVSVLLSLLLSLLVLPVVCSNLLSQLSSLLSSLVSSLLSQLLVCLVVDPLQADQDLLSLLLLLLLSLLLLVLSLLSLDLVDDDDPSCPSRPGPDPCRRVCSSVVSSVRNSVSLVVQQQNVLLSLLLNQLSVLQSNLSSLQSHHPVCSVVVLQVQCVQQPPLDPDSVPRPGDGDPSNVVSNDPPDDPDDPDDDDDDDPPPPDDPDDDDDDPDPPDPRHDDHSLLQSQQSNFCNLSSNSSSLSNDHLDDDADPPDPPDPDDDDDPDDDDDDDDDDDDDDPDPPPNVVSSVVSSVQNVLSSVLSPRQVSSLLRLLVLVLCVVVCVVVVHDRSLVPQPDPVSSLVVNLVSLVSNLVSLCPHRSSSSSLSSSLVSLLQSLLDPSCVVVVVVVSSVVSQVSNPDVSVVSNVVNNVCCVVVVD

Sequence (470 aa):
MKDVVRSLISELMVYPRLVARVFPLVRRELGMWKRRAGCIPDGELRKQALASISSKAFHCMGGSVLALLNPPHLRKLVKAIVAVQTVSDYLDNLCDRATVSSTWANDPSMDAACKGFVACMSIHEAFRCAVDPTRPLAPFYRLYPAEHPEGDGGYLDALVEESRGVLRDLPSYNAALPRVNYLAGLYCELQSIKHLSPAIRGGLMEEWHRARWVGDLRPDECSLPLPEIVSQGLSPLGEEGDCRASAPYRSNARHDDTVNAGSTDLGIGRITLPWWEFATATGSTLGIFALLCASSWPQDTPRDPGASRDIPRTPGPNEKAEYGVPGGPRFPAASSDTSRTTRRAEHLSDLFSAYFPFISGLHILLDYYIDREEDRLGGDLNFVSAYPSPEARVAGLLKFVDRSLDAASNLPRAWLHLAVVRGLLAMYLSDPKVRATGISSEARELARRGGPLVRALLFACGLVRKVVGF

pLDDT: mean 80.1, std 23.58, range [23.27, 98.81]